Protein AF-0000000072978265 (afdb_homodimer)

InterPro domains:
  IPR000600 ROK family [PF00480] (88-241)
  IPR000600 ROK family [PTHR18964] (10-240)
  IPR000835 MarR-type HTH domain [PF01047] (13-54)
  IPR036388 Winged helix-like DNA-binding domain superfamily [G3DSA:1.10.10.10] (8-75)
  IPR036390 Winged helix DNA-binding domain superfamily [SSF46785] (9-61)
  IPR043129 ATPase, nucleotide binding domain [SSF53067] (82-327)

Foldseek 3Di:
DPQLDQDALLLLVLLVCCLLPNWAFLVVSCVVVVHDSVVSVVSLVVCVVLQQKDWDFPPPDDPPPDDGGIIIGGRFQSAKEKFWEDELFKIKIFIGGLSLHTLDIDMDTPPDLEPCSNLLVNQVRHVVRCVVSVHDPSRYSYYEYEYAFAFDLPLQFGDDDPSHVNYDRDRQQPRRCVSNVGGYDYDYLQALLVQCCCRPRDCVPWQWEKEWAAEQAIAIWIHHRSHTDQPNSRCPGGLRVVPDPVDQELHLVSLQVLCVVVVRHDPHLVVDDPVCCPPPSNVVSLVVNLLVVLLVLVVCCVPRVTLEYEYYYDHDPVSRVVSLCSNVVDPDSDPPCPDDRHHYHYIDCNVPSSSRRRCVSSCCNSPSVNSPDPPPDDD/DPQLDQDDLLLLVLLVCCLLPNWAFLVVSCVVVVHDSVVSVVSLVVCVVLQQKDWDFPPPDDPPPDDGGTIIGGRFQSAKFKFWEDELFKIKIFIGGLSLHTLDIDMDTPPDLEPCSNLLVNQVRHVVRCVVSVHDPSRYSYYEYEYAFAFDLPLQFGDDDPSHPNYDRDRNQPRRCVSNVGGYDYDYLQALLVQCCCRPWDCVPWQWEKEWAAEQAIAIWIHHRSHTDQPNSRCPGGLRVVPDPVDQELHLVSLQVLCVVVVRHDPHLVVDDPVCCPPPSNVVSLVVNLLVVLLVLVVCCVPRVTLEYEYYYDHDPVSRVVSLCSNVVDPDSDPPCPDDRHHYHYIPCNVPSSSRRRNVSSCCNSPSVNSPDDPPDDD

Structure (mmCIF, N/CA/C/O backbone):
data_AF-0000000072978265-model_v1
#
loop_
_entity.id
_entity.type
_entity.pdbx_description
1 polymer 'Putative ROK-family protein'
#
loop_
_atom_site.group_PDB
_atom_site.id
_atom_site.type_symbol
_atom_site.label_atom_id
_atom_site.label_alt_id
_atom_site.label_comp_id
_atom_site.label_asym_id
_atom_site.label_entity_id
_atom_site.label_seq_id
_atom_site.pdbx_PDB_ins_code
_atom_site.Cartn_x
_atom_site.Cartn_y
_atom_site.Cartn_z
_atom_site.occupancy
_atom_site.B_iso_or_equiv
_atom_site.auth_seq_id
_atom_site.auth_comp_id
_atom_site.auth_asym_id
_atom_site.auth_atom_id
_atom_site.pdbx_PDB_model_num
ATOM 1 N N . MET A 1 1 ? -20.234 -19.656 -24.203 1 31.44 1 MET A N 1
ATOM 2 C CA . MET A 1 1 ? -20.531 -20.406 -22.984 1 31.44 1 MET A CA 1
ATOM 3 C C . MET A 1 1 ? -20.859 -19.469 -21.828 1 31.44 1 MET A C 1
ATOM 5 O O . MET A 1 1 ? -20.125 -18.516 -21.578 1 31.44 1 MET A O 1
ATOM 9 N N . GLY A 1 2 ? -22.062 -19.328 -21.516 1 41.31 2 GLY A N 1
ATOM 10 C CA . GLY A 1 2 ? -22.625 -18.406 -20.531 1 41.31 2 GLY A CA 1
ATOM 11 C C . GLY A 1 2 ? -21.891 -18.422 -19.203 1 41.31 2 GLY A C 1
ATOM 12 O O . GLY A 1 2 ? -21.094 -19.328 -18.938 1 41.31 2 GLY A O 1
ATOM 13 N N . GLN A 1 3 ? -21.672 -17.328 -18.656 1 52.66 3 GLN A N 1
ATOM 14 C CA . GLN A 1 3 ? -21.109 -17.328 -17.297 1 52.66 3 GLN A CA 1
ATOM 15 C C . GLN A 1 3 ? -21.812 -18.359 -16.406 1 52.66 3 GLN A C 1
ATOM 17 O O . GLN A 1 3 ? -23.031 -18.328 -16.266 1 52.66 3 GLN A O 1
ATOM 22 N N . PRO A 1 4 ? -21.219 -19.578 -16.219 1 54.59 4 PRO A N 1
ATOM 23 C CA . PRO A 1 4 ? -21.922 -20.703 -15.633 1 54.59 4 PRO A CA 1
ATOM 24 C C . PRO A 1 4 ? -22.828 -20.297 -14.477 1 54.59 4 PRO A C 1
ATOM 26 O O . PRO A 1 4 ? -23.875 -20.938 -14.242 1 54.59 4 PRO A O 1
ATOM 29 N N . PHE A 1 5 ? -22.328 -19.344 -13.664 1 62.66 5 PHE A N 1
ATOM 30 C CA . PHE A 1 5 ? -23.203 -19.078 -12.523 1 62.66 5 PHE A CA 1
ATOM 31 C C . PHE A 1 5 ? -23.484 -17.578 -12.383 1 62.66 5 PHE A C 1
ATOM 33 O O . PHE A 1 5 ? -22.547 -16.766 -12.375 1 62.66 5 PHE A O 1
ATOM 40 N N . ASN A 1 6 ? -24.547 -17.203 -12.898 1 71.25 6 ASN A N 1
ATOM 41 C CA . ASN A 1 6 ? -25.016 -15.844 -12.688 1 71.25 6 ASN A CA 1
ATOM 42 C C . ASN A 1 6 ? -25.609 -15.664 -11.297 1 71.25 6 ASN A C 1
ATOM 44 O O . ASN A 1 6 ? -26.812 -15.898 -11.094 1 71.25 6 ASN A O 1
ATOM 48 N N . LEU A 1 7 ? -24.781 -15.477 -10.414 1 80.62 7 LEU A N 1
ATOM 49 C CA . LEU A 1 7 ? -25.234 -15.281 -9.039 1 80.62 7 LEU A CA 1
ATOM 50 C C . LEU A 1 7 ? -25.625 -13.828 -8.789 1 80.62 7 LEU A C 1
ATOM 52 O O . LEU A 1 7 ? -24.969 -12.914 -9.289 1 80.62 7 LEU A O 1
ATOM 56 N N . SER A 1 8 ? -26.703 -13.719 -8.164 1 81.69 8 SER A N 1
ATOM 57 C CA . SER A 1 8 ? -27.094 -12.375 -7.727 1 81.69 8 SER A CA 1
ATOM 58 C C . SER A 1 8 ? -26.094 -11.805 -6.73 1 81.69 8 SER A C 1
ATOM 60 O O . SER A 1 8 ? -25.203 -12.523 -6.254 1 81.69 8 SER A O 1
ATOM 62 N N . PHE A 1 9 ? -26.328 -10.57 -6.465 1 79.38 9 PHE A N 1
ATOM 63 C CA . PHE A 1 9 ? -25.438 -9.883 -5.547 1 79.38 9 PHE A CA 1
ATOM 64 C C . PHE A 1 9 ? -25.406 -10.578 -4.191 1 79.38 9 PHE A C 1
ATOM 66 O O . PHE A 1 9 ? -24.344 -10.938 -3.691 1 79.38 9 PHE A O 1
ATOM 73 N N . ASN A 1 10 ? -26.547 -10.82 -3.668 1 84.06 10 ASN A N 1
ATOM 74 C CA . ASN A 1 10 ? -26.609 -11.406 -2.334 1 84.06 10 ASN A CA 1
ATOM 75 C C . ASN A 1 10 ? -26.203 -12.875 -2.342 1 84.06 10 ASN A C 1
ATOM 77 O O . ASN A 1 10 ? -25.641 -13.367 -1.365 1 84.06 10 ASN A O 1
ATOM 81 N N . ALA A 1 11 ? -26.5 -13.523 -3.418 1 88.62 11 ALA A N 1
ATOM 82 C CA . ALA A 1 11 ? -26.047 -14.906 -3.533 1 88.62 11 ALA A CA 1
ATOM 83 C C . ALA A 1 11 ? -24.516 -14.992 -3.484 1 88.62 11 ALA A C 1
ATOM 85 O O . ALA A 1 11 ? -23.969 -15.859 -2.814 1 88.62 11 ALA A O 1
ATOM 86 N N . ARG A 1 12 ? -23.875 -14.062 -4.156 1 85.38 12 ARG A N 1
ATOM 87 C CA . ARG A 1 12 ? -22.422 -14 -4.145 1 85.38 12 ARG A CA 1
ATOM 88 C C . ARG A 1 12 ? -21.891 -13.742 -2.738 1 85.38 12 ARG A C 1
ATOM 90 O O . ARG A 1 12 ? -20.922 -14.359 -2.311 1 85.38 12 ARG A O 1
ATOM 97 N N . ARG A 1 13 ? -22.516 -12.898 -2.08 1 85.5 13 ARG A N 1
ATOM 98 C CA . ARG A 1 13 ? -22.109 -12.562 -0.721 1 85.5 13 ARG A CA 1
ATOM 99 C C . ARG A 1 13 ? -22.219 -13.773 0.2 1 85.5 13 ARG A C 1
ATOM 101 O O . ARG A 1 13 ? -21.344 -13.992 1.049 1 85.5 13 ARG A O 1
ATOM 108 N N . ILE A 1 14 ? -23.297 -14.5 0.032 1 89.31 14 ILE A N 1
ATOM 109 C CA . ILE A 1 14 ? -23.531 -15.68 0.853 1 89.31 14 ILE A CA 1
ATOM 110 C C . ILE A 1 14 ? -22.406 -16.688 0.625 1 89.31 14 ILE A C 1
ATOM 112 O O . ILE A 1 14 ? -21.781 -17.172 1.579 1 89.31 14 ILE A O 1
ATOM 116 N N . VAL A 1 15 ? -22.109 -16.922 -0.606 1 88.25 15 VAL A N 1
ATOM 117 C CA . VAL A 1 15 ? -21.094 -17.906 -0.95 1 88.25 15 VAL A CA 1
ATOM 118 C C . VAL A 1 15 ? -19.719 -17.438 -0.464 1 88.25 15 VAL A C 1
ATOM 120 O O . VAL A 1 15 ? -18.953 -18.219 0.102 1 88.25 15 VAL A O 1
ATOM 123 N N . SER A 1 16 ? -19.469 -16.203 -0.664 1 84.62 16 SER A N 1
ATOM 124 C CA . SER A 1 16 ? -18.188 -15.625 -0.241 1 84.62 16 SER A CA 1
ATOM 125 C C . SER A 1 16 ? -18.031 -15.703 1.273 1 84.62 16 SER A C 1
ATOM 127 O O . SER A 1 16 ? -16.938 -16.016 1.768 1 84.62 16 SER A O 1
ATOM 129 N N . ASP A 1 17 ? -19.094 -15.43 1.984 1 85.25 17 ASP A N 1
ATOM 130 C CA . ASP A 1 17 ? -19.047 -15.461 3.443 1 85.25 17 ASP A CA 1
ATOM 131 C C . ASP A 1 17 ? -18.766 -16.875 3.951 1 85.25 17 ASP A C 1
ATOM 133 O O . ASP A 1 17 ? -17.922 -17.078 4.828 1 85.25 17 ASP A O 1
ATOM 137 N N . ILE A 1 18 ? -19.422 -17.812 3.4 1 87.94 18 ILE A N 1
ATOM 138 C CA . ILE A 1 18 ? -19.234 -19.203 3.799 1 87.94 18 ILE A CA 1
ATOM 139 C C . ILE A 1 18 ? -17.812 -19.641 3.473 1 87.94 18 ILE A C 1
ATOM 141 O O . ILE A 1 18 ? -17.172 -20.359 4.25 1 87.94 18 ILE A O 1
ATOM 145 N N . ARG A 1 19 ? -17.312 -19.219 2.371 1 82.81 19 ARG A N 1
ATOM 146 C CA . ARG A 1 19 ? -15.953 -19.547 1.977 1 82.81 19 ARG A CA 1
ATOM 147 C C . ARG A 1 19 ? -14.945 -18.984 2.971 1 82.81 19 ARG A C 1
ATOM 149 O O . ARG A 1 19 ? -13.984 -19.672 3.336 1 82.81 19 ARG A O 1
ATOM 156 N N . ARG A 1 20 ? -15.172 -17.844 3.391 1 76.81 20 ARG A N 1
ATOM 157 C CA . ARG A 1 20 ? -14.227 -17.141 4.246 1 76.81 20 ARG A CA 1
ATOM 158 C C . ARG A 1 20 ? -14.32 -17.625 5.688 1 76.81 20 ARG A C 1
ATOM 160 O O . ARG A 1 20 ? -13.297 -17.859 6.332 1 76.81 20 ARG A O 1
ATOM 167 N N . VAL A 1 21 ? -15.539 -17.75 6.184 1 80.06 21 VAL A N 1
ATOM 168 C CA . VAL A 1 21 ? -15.758 -17.969 7.605 1 80.06 21 VAL A CA 1
ATOM 169 C C . VAL A 1 21 ? -15.922 -19.469 7.867 1 80.06 21 VAL A C 1
ATOM 171 O O . VAL A 1 21 ? -15.578 -19.953 8.945 1 80.06 21 VAL A O 1
ATOM 174 N N . GLY A 1 22 ? -16.375 -20.125 6.941 1 85.75 22 GLY A N 1
ATOM 175 C CA . GLY A 1 22 ? -16.719 -21.531 7.117 1 85.75 22 GLY A CA 1
ATOM 176 C C . GLY A 1 22 ? -18.219 -21.766 7.168 1 85.75 22 GLY A C 1
ATOM 177 O O . GLY A 1 22 ? -19.016 -20.875 6.879 1 85.75 22 GLY A O 1
ATOM 178 N N . PRO A 1 23 ? -18.578 -22.984 7.473 1 90.75 23 PRO A N 1
ATOM 179 C CA . PRO A 1 23 ? -20 -23.344 7.531 1 90.75 23 PRO A CA 1
ATOM 180 C C . PRO A 1 23 ? -20.797 -22.469 8.5 1 90.75 23 PRO A C 1
ATOM 182 O O . PRO A 1 23 ? -20.281 -22.125 9.57 1 90.75 23 PRO A O 1
ATOM 185 N N . MET A 1 24 ? -21.953 -22.109 8.07 1 91.56 24 MET A N 1
ATOM 186 C CA . MET A 1 24 ? -22.766 -21.203 8.867 1 91.56 24 MET A CA 1
ATOM 187 C C . MET A 1 24 ? -24.25 -21.531 8.742 1 91.56 24 MET A C 1
ATOM 189 O O . MET A 1 24 ? -24.688 -22.047 7.719 1 91.56 24 MET A O 1
ATOM 193 N N . SER A 1 25 ? -24.969 -21.172 9.844 1 92 25 SER A N 1
ATOM 194 C CA . SER A 1 25 ? -26.422 -21.297 9.789 1 92 25 SER A CA 1
ATOM 195 C C . SER A 1 25 ? -27.047 -20.156 8.977 1 92 25 SER A C 1
ATOM 197 O O . SER A 1 25 ? -26.406 -19.141 8.742 1 92 25 SER A O 1
ATOM 199 N N . ARG A 1 26 ? -28.266 -20.406 8.516 1 92.12 26 ARG A N 1
ATOM 200 C CA . ARG A 1 26 ? -28.984 -19.359 7.805 1 92.12 26 ARG A CA 1
ATOM 201 C C . ARG A 1 26 ? -29.141 -18.125 8.672 1 92.12 26 ARG A C 1
ATOM 203 O O . ARG A 1 26 ? -29.062 -17 8.18 1 92.12 26 ARG A O 1
ATOM 210 N N . ALA A 1 27 ? -29.281 -18.328 9.938 1 89.62 27 ALA A N 1
ATOM 211 C CA . ALA A 1 27 ? -29.422 -17.219 10.875 1 89.62 27 ALA A CA 1
ATOM 212 C C . ALA A 1 27 ? -28.141 -16.406 10.977 1 89.62 27 ALA A C 1
ATOM 214 O O . ALA A 1 27 ? -28.156 -15.18 10.969 1 89.62 27 ALA A O 1
ATOM 215 N N . ASP A 1 28 ? -27.109 -17.125 11.094 1 91.44 28 ASP A N 1
ATOM 216 C CA . ASP A 1 28 ? -25.812 -16.484 11.164 1 91.44 28 ASP A CA 1
ATOM 217 C C . ASP A 1 28 ? -25.531 -15.664 9.898 1 91.44 28 ASP A C 1
ATOM 219 O O . ASP A 1 28 ? -25.016 -14.547 9.977 1 91.44 28 ASP A O 1
ATOM 223 N N . LEU A 1 29 ? -25.828 -16.172 8.828 1 92.25 29 LEU A N 1
ATOM 224 C CA . LEU A 1 29 ? -25.625 -15.492 7.551 1 92.25 29 LEU A CA 1
ATOM 225 C C . LEU A 1 29 ? -26.438 -14.203 7.488 1 92.25 29 LEU A C 1
ATOM 227 O O . LEU A 1 29 ? -25.938 -13.164 7.039 1 92.25 29 LEU A O 1
ATOM 231 N N . ALA A 1 30 ? -27.672 -14.328 7.898 1 89.94 30 ALA A N 1
ATOM 232 C CA . ALA A 1 30 ? -28.531 -13.148 7.906 1 89.94 30 ALA A CA 1
ATOM 233 C C . ALA A 1 30 ? -27.922 -12.039 8.766 1 89.94 30 ALA A C 1
ATOM 235 O O . ALA A 1 30 ? -27.891 -10.875 8.352 1 89.94 30 ALA A O 1
ATOM 236 N N . ARG A 1 31 ? -27.453 -12.43 9.828 1 86.25 31 ARG A N 1
ATOM 237 C CA . ARG A 1 31 ? -26.844 -11.484 10.766 1 86.25 31 ARG A CA 1
ATOM 238 C C . ARG A 1 31 ? -25.562 -10.891 10.188 1 86.25 31 ARG A C 1
ATOM 240 O O . ARG A 1 31 ? -25.391 -9.672 10.156 1 86.25 31 ARG A O 1
ATOM 247 N N . ASN A 1 32 ? -24.688 -11.75 9.672 1 85.44 32 ASN A N 1
ATOM 248 C CA . ASN A 1 32 ? -23.391 -11.344 9.188 1 85.44 32 ASN A CA 1
ATOM 249 C C . ASN A 1 32 ? -23.5 -10.438 7.965 1 85.44 32 ASN A C 1
ATOM 251 O O . ASN A 1 32 ? -22.703 -9.5 7.801 1 85.44 32 ASN A O 1
ATOM 255 N N . LEU A 1 33 ? -24.484 -10.711 7.176 1 83 33 LEU A N 1
ATOM 256 C CA . LEU A 1 33 ? -24.578 -10.008 5.902 1 83 33 LEU A CA 1
ATOM 257 C C . LEU A 1 33 ? -25.641 -8.906 5.973 1 83 33 LEU A C 1
ATOM 259 O O . LEU A 1 33 ? -25.812 -8.148 5.016 1 83 33 LEU A O 1
ATOM 263 N N . SER A 1 34 ? -26.328 -8.844 7.098 1 79.88 34 SER A N 1
ATOM 264 C CA . SER A 1 34 ? -27.375 -7.848 7.309 1 79.88 34 SER A CA 1
ATOM 265 C C . SER A 1 34 ? -28.438 -7.934 6.223 1 79.88 34 SER A C 1
ATOM 267 O O . SER A 1 34 ? -28.797 -6.922 5.613 1 79.88 34 SER A O 1
ATOM 269 N N . ILE A 1 35 ? -28.859 -9.055 5.875 1 82.44 35 ILE A N 1
ATOM 270 C CA . ILE A 1 35 ? -29.984 -9.289 4.973 1 82.44 35 ILE A CA 1
ATOM 271 C C . ILE A 1 35 ? -31.062 -10.094 5.691 1 82.44 35 ILE A C 1
ATOM 273 O O . ILE A 1 35 ? -30.812 -10.656 6.762 1 82.44 35 ILE A O 1
ATOM 277 N N . THR A 1 36 ? -32.25 -10.062 5.223 1 84.5 36 THR A N 1
ATOM 278 C CA . THR A 1 36 ? -33.375 -10.672 5.918 1 84.5 36 THR A CA 1
ATOM 279 C C . THR A 1 36 ? -33.281 -12.195 5.895 1 84.5 36 THR A C 1
ATOM 281 O O . THR A 1 36 ? -32.781 -12.766 4.922 1 84.5 36 THR A O 1
ATOM 284 N N . PRO A 1 37 ? -33.75 -12.812 6.906 1 90.12 37 PRO A N 1
ATOM 285 C CA . PRO A 1 37 ? -33.75 -14.273 6.938 1 90.12 37 PRO A CA 1
ATOM 286 C C . PRO A 1 37 ? -34.5 -14.883 5.75 1 90.12 37 PRO A C 1
ATOM 288 O O . PRO A 1 37 ? -34.094 -15.93 5.23 1 90.12 37 PRO A O 1
ATOM 291 N N . SER A 1 38 ? -35.531 -14.273 5.367 1 91.56 38 SER A N 1
ATOM 292 C CA . SER A 1 38 ? -36.281 -14.781 4.23 1 91.56 38 SER A CA 1
ATOM 293 C C . SER A 1 38 ? -35.438 -14.781 2.957 1 91.56 38 SER A C 1
ATOM 295 O O . SER A 1 38 ? -35.5 -15.734 2.174 1 91.56 38 SER A O 1
ATOM 297 N N . THR A 1 39 ? -34.719 -13.766 2.77 1 91.19 39 THR A N 1
ATOM 298 C CA . THR A 1 39 ? -33.812 -13.656 1.62 1 91.19 39 THR A CA 1
ATOM 299 C C . THR A 1 39 ? -32.75 -14.734 1.669 1 91.19 39 THR A C 1
ATOM 301 O O . THR A 1 39 ? -32.438 -15.375 0.658 1 91.19 39 THR A O 1
ATOM 304 N N . VAL A 1 40 ? -32.188 -14.93 2.836 1 94.38 40 VAL A N 1
ATOM 305 C CA . VAL A 1 40 ? -31.156 -15.945 3 1 94.38 40 VAL A CA 1
ATOM 306 C C . VAL A 1 40 ? -31.734 -17.328 2.686 1 94.38 40 VAL A C 1
ATOM 308 O O . VAL A 1 40 ? -31.109 -18.125 1.984 1 94.38 40 VAL A O 1
ATOM 311 N N . THR A 1 41 ? -32.844 -17.562 3.182 1 93.44 41 THR A N 1
ATOM 312 C CA . THR A 1 41 ? -33.469 -18.875 2.98 1 93.44 41 THR A CA 1
ATOM 313 C C . THR A 1 41 ? -33.719 -19.125 1.497 1 93.44 41 THR A C 1
ATOM 315 O O . THR A 1 41 ? -33.406 -20.188 0.973 1 93.44 41 THR A O 1
ATOM 318 N N . ARG A 1 42 ? -34.281 -18.156 0.858 1 94.25 42 ARG A N 1
ATOM 319 C CA . ARG A 1 42 ? -34.562 -18.281 -0.565 1 94.25 42 ARG A CA 1
ATOM 320 C C . ARG A 1 42 ? -33.312 -18.531 -1.37 1 94.25 42 ARG A C 1
ATOM 322 O O . ARG A 1 42 ? -33.25 -19.438 -2.201 1 94.25 42 ARG A O 1
ATOM 329 N N . LEU A 1 43 ? -32.375 -17.766 -1.111 1 94.06 43 LEU A N 1
ATOM 330 C CA . LEU A 1 43 ? -31.109 -17.859 -1.855 1 94.06 43 LEU A CA 1
ATOM 331 C C . LEU A 1 43 ? -30.375 -19.141 -1.518 1 94.06 43 LEU A C 1
ATOM 333 O O . LEU A 1 43 ? -29.719 -19.75 -2.383 1 94.06 43 LEU A O 1
ATOM 337 N N . ALA A 1 44 ? -30.453 -19.516 -0.269 1 94.38 44 ALA A N 1
ATOM 338 C CA . ALA A 1 44 ? -29.812 -20.766 0.138 1 94.38 44 ALA A CA 1
ATOM 339 C C . ALA A 1 44 ? -30.391 -21.953 -0.621 1 94.38 44 ALA A C 1
ATOM 341 O O . ALA A 1 44 ? -29.656 -22.812 -1.09 1 94.38 44 ALA A O 1
ATOM 342 N N . VAL A 1 45 ? -31.641 -21.953 -0.716 1 94.25 45 VAL A N 1
ATOM 343 C CA . VAL A 1 45 ? -32.312 -23.031 -1.439 1 94.25 45 VAL A CA 1
ATOM 344 C C . VAL A 1 45 ? -31.859 -23.047 -2.896 1 94.25 45 VAL A C 1
ATOM 346 O O . VAL A 1 45 ? -31.516 -24.094 -3.445 1 94.25 45 VAL A O 1
ATOM 349 N N . GLN A 1 46 ? -31.828 -21.922 -3.447 1 93.44 46 GLN A N 1
ATOM 350 C CA . GLN A 1 46 ? -31.375 -21.797 -4.832 1 93.44 46 GLN A CA 1
ATOM 351 C C . GLN A 1 46 ? -29.938 -22.266 -4.992 1 93.44 46 GLN A C 1
ATOM 353 O O . GLN A 1 46 ? -29.609 -22.984 -5.938 1 93.44 46 GLN A O 1
ATOM 358 N N . LEU A 1 47 ? -29.094 -21.875 -4.125 1 93.56 47 LEU A N 1
ATOM 359 C CA . LEU A 1 47 ? -27.672 -22.188 -4.184 1 93.56 47 LEU A CA 1
ATOM 360 C C . LEU A 1 47 ? -27.453 -23.688 -3.961 1 93.56 47 LEU A C 1
ATOM 362 O O . LEU A 1 47 ? -26.531 -24.266 -4.531 1 93.56 47 LEU A O 1
ATOM 366 N N . ILE A 1 48 ? -28.297 -24.297 -3.18 1 93.44 48 ILE A N 1
ATOM 367 C CA . ILE A 1 48 ? -28.25 -25.734 -2.971 1 93.44 48 ILE A CA 1
ATOM 368 C C . ILE A 1 48 ? -28.719 -26.453 -4.23 1 93.44 48 ILE A C 1
ATOM 370 O O . ILE A 1 48 ? -28.078 -27.406 -4.684 1 93.44 48 ILE A O 1
ATOM 374 N N . ASP A 1 49 ? -29.719 -25.922 -4.754 1 92.38 49 ASP A N 1
ATOM 375 C CA . ASP A 1 49 ? -30.25 -26.516 -5.98 1 92.38 49 ASP A CA 1
ATOM 376 C C . ASP A 1 49 ? -29.234 -26.391 -7.121 1 92.38 49 ASP A C 1
ATOM 378 O O . ASP A 1 49 ? -29.125 -27.297 -7.953 1 92.38 49 ASP A O 1
ATOM 382 N N . ASP A 1 50 ? -28.562 -25.312 -7.055 1 89.19 50 ASP A N 1
ATOM 383 C CA . ASP A 1 50 ? -27.562 -25.062 -8.086 1 89.19 50 ASP A CA 1
ATOM 384 C C . ASP A 1 50 ? -26.266 -25.844 -7.812 1 89.19 50 ASP A C 1
ATOM 386 O O . ASP A 1 50 ? -25.344 -25.828 -8.625 1 89.19 50 ASP A O 1
ATOM 390 N N . GLY A 1 51 ? -26.25 -26.469 -6.676 1 89.31 51 GLY A N 1
ATOM 391 C CA . GLY A 1 51 ? -25.125 -27.328 -6.352 1 89.31 51 GLY A CA 1
ATOM 392 C C . GLY A 1 51 ? -23.953 -26.578 -5.758 1 89.31 51 GLY A C 1
ATOM 393 O O . GLY A 1 51 ? -22.859 -27.141 -5.633 1 89.31 51 GLY A O 1
ATOM 394 N N . LEU A 1 52 ? -24.062 -25.359 -5.402 1 90.12 52 LEU A N 1
ATOM 395 C CA . LEU A 1 52 ? -22.969 -24.562 -4.867 1 90.12 52 LEU A CA 1
ATOM 396 C C . LEU A 1 52 ? -22.828 -24.781 -3.361 1 90.12 52 LEU A C 1
ATOM 398 O O . LEU A 1 52 ? -21.719 -24.703 -2.818 1 90.12 52 LEU A O 1
ATOM 402 N N . LEU A 1 53 ? -23.969 -25.016 -2.773 1 93.62 53 LEU A N 1
ATOM 403 C CA . LEU A 1 53 ? -24 -25.234 -1.332 1 93.62 53 LEU A CA 1
ATOM 404 C C . LEU A 1 53 ? -24.594 -26.594 -1 1 93.62 53 LEU A C 1
ATOM 406 O O . LEU A 1 53 ? -25.234 -27.219 -1.853 1 93.62 53 LEU A O 1
ATOM 410 N N . CYS A 1 54 ? -24.312 -27.062 0.179 1 93.56 54 CYS A N 1
ATOM 411 C CA . CYS A 1 54 ? -24.969 -28.234 0.745 1 93.56 54 CYS A CA 1
ATOM 412 C C . CYS A 1 54 ? -25.219 -28.047 2.236 1 93.56 54 CYS A C 1
ATOM 414 O O . CYS A 1 54 ? -24.594 -27.203 2.877 1 93.56 54 CYS A O 1
ATOM 416 N N . GLU A 1 55 ? -26.172 -28.656 2.701 1 92.56 55 GLU A N 1
ATOM 417 C CA . GLU A 1 55 ? -26.5 -28.609 4.125 1 92.56 55 GLU A CA 1
ATOM 418 C C . GLU A 1 55 ? -25.922 -29.812 4.867 1 92.56 55 GLU A C 1
ATOM 420 O O . GLU A 1 55 ? -25.969 -30.938 4.363 1 92.56 55 GLU A O 1
ATOM 425 N N . ARG A 1 56 ? -25.25 -29.469 5.938 1 88.38 56 ARG A N 1
ATOM 426 C CA . ARG A 1 56 ? -24.734 -30.531 6.805 1 88.38 56 ARG A CA 1
ATOM 427 C C . ARG A 1 56 ? -25.141 -30.297 8.258 1 88.38 56 ARG A C 1
ATOM 429 O O . ARG A 1 56 ? -25.375 -29.156 8.656 1 88.38 56 ARG A O 1
ATOM 436 N N . ASP A 1 57 ? -25.219 -31.406 8.961 1 81.44 57 ASP A N 1
ATOM 437 C CA . ASP A 1 57 ? -25.578 -31.312 10.367 1 81.44 57 ASP A CA 1
ATOM 438 C C . ASP A 1 57 ? -24.469 -30.672 11.18 1 81.44 57 ASP A C 1
ATOM 440 O O . ASP A 1 57 ? -23.281 -30.844 10.867 1 81.44 57 ASP A O 1
ATOM 444 N N . ASP A 1 58 ? -24.953 -29.734 12.023 1 72.44 58 ASP A N 1
ATOM 445 C CA . ASP A 1 58 ? -23.969 -29.172 12.953 1 72.44 58 ASP A CA 1
ATOM 446 C C . ASP A 1 58 ? -23.484 -30.219 13.953 1 72.44 58 ASP A C 1
ATOM 448 O O . ASP A 1 58 ? -24.219 -30.594 14.867 1 72.44 58 ASP A O 1
ATOM 452 N N . THR A 1 59 ? -22.328 -30.844 13.734 1 63.44 59 THR A N 1
ATOM 453 C CA . THR A 1 59 ? -21.875 -31.938 14.586 1 63.44 59 THR A CA 1
ATOM 454 C C . THR A 1 59 ? -21.391 -31.422 15.93 1 63.44 59 THR A C 1
ATOM 456 O O . THR A 1 59 ? -21.172 -32.188 16.859 1 63.44 59 THR A O 1
ATOM 459 N N . ASN A 1 60 ? -21.031 -30.234 16.109 1 59.19 60 ASN A N 1
ATOM 460 C CA . ASN A 1 60 ? -20.484 -29.734 17.375 1 59.19 60 ASN A CA 1
ATOM 461 C C . ASN A 1 60 ? -21.594 -29.406 18.359 1 59.19 60 ASN A C 1
ATOM 463 O O . ASN A 1 60 ? -21.328 -29.156 19.547 1 59.19 60 ASN A O 1
ATOM 467 N N . ARG A 1 61 ? -22.719 -29.281 17.969 1 55 61 ARG A N 1
ATOM 468 C CA . ARG A 1 61 ? -23.75 -28.953 18.953 1 55 61 ARG A CA 1
ATOM 469 C C . ARG A 1 61 ? -24.281 -30.219 19.625 1 55 61 ARG A C 1
ATOM 471 O O . ARG A 1 61 ? -24.625 -31.188 18.938 1 55 61 ARG A O 1
ATOM 478 N N . LYS A 1 62 ? -24.094 -30.297 20.891 1 52.69 62 LYS A N 1
ATOM 479 C CA . LYS A 1 62 ? -24.688 -31.328 21.75 1 52.69 62 LYS A CA 1
ATOM 480 C C . LYS A 1 62 ? -26.109 -31.641 21.312 1 52.69 62 LYS A C 1
ATOM 482 O O . LYS A 1 62 ? -26.859 -30.734 20.922 1 52.69 62 LYS A O 1
ATOM 487 N N . PRO A 1 63 ? -26.375 -33 21.047 1 48.75 63 PRO A N 1
ATOM 488 C CA . PRO A 1 63 ? -27.75 -33.406 20.75 1 48.75 63 PRO A CA 1
ATOM 489 C C . PRO A 1 63 ? -28.781 -32.688 21.641 1 48.75 63 PRO A C 1
ATOM 491 O O . PRO A 1 63 ? -29.016 -33.094 22.766 1 48.75 63 PRO A O 1
ATOM 494 N N . GLN A 1 64 ? -28.734 -31.531 22.047 1 47.09 64 GLN A N 1
ATOM 495 C CA . GLN A 1 64 ? -29.859 -31.141 22.891 1 47.09 64 GLN A CA 1
ATOM 496 C C . GLN A 1 64 ? -31.188 -31.297 22.141 1 47.09 64 GLN A C 1
ATOM 498 O O . GLN A 1 64 ? -31.203 -31.312 20.906 1 47.09 64 GLN A O 1
ATOM 503 N N . LYS A 1 65 ? -32.406 -31.359 22.953 1 50.22 65 LYS A N 1
ATOM 504 C CA . LYS A 1 65 ? -33.781 -31.625 22.594 1 50.22 65 LYS A CA 1
ATOM 505 C C . LYS A 1 65 ? -34.156 -30.953 21.281 1 50.22 65 LYS A C 1
ATOM 507 O O . LYS A 1 65 ? -35.188 -31.266 20.672 1 50.22 65 LYS A O 1
ATOM 512 N N . GLY A 1 66 ? -33.594 -29.828 20.844 1 51.88 66 GLY A N 1
ATOM 513 C CA . GLY A 1 66 ? -34.156 -29.156 19.672 1 51.88 66 GLY A CA 1
ATOM 514 C C . GLY A 1 66 ? -33.469 -29.531 18.391 1 51.88 66 GLY A C 1
ATOM 515 O O . GLY A 1 66 ? -32.438 -30.25 18.406 1 51.88 66 GLY A O 1
ATOM 516 N N . TYR A 1 67 ? -34.188 -29.5 17.109 1 51.91 67 TYR A N 1
ATOM 517 C CA . TYR A 1 67 ? -33.719 -29.812 15.766 1 51.91 67 TYR A CA 1
ATOM 518 C C . TYR A 1 67 ? -32.312 -29.266 15.523 1 51.91 67 TYR A C 1
ATOM 520 O O . TYR A 1 67 ? -32.031 -28.094 15.789 1 51.91 67 TYR A O 1
ATOM 528 N N . PRO A 1 68 ? -31.391 -30.062 15.406 1 56.91 68 PRO A N 1
ATOM 529 C CA . PRO A 1 68 ? -30.016 -29.641 15.141 1 56.91 68 PRO A CA 1
ATOM 530 C C . PRO A 1 68 ? -29.922 -28.594 14.031 1 56.91 68 PRO A C 1
ATOM 532 O O . PRO A 1 68 ? -30.625 -28.703 13.023 1 56.91 68 PRO A O 1
ATOM 535 N N . ALA A 1 69 ? -29.484 -27.5 14.297 1 66.88 69 ALA A N 1
ATOM 536 C CA . ALA A 1 69 ? -29.359 -26.438 13.312 1 66.88 69 ALA A CA 1
ATOM 537 C C . ALA A 1 69 ? -28.5 -26.875 12.125 1 66.88 69 ALA A C 1
ATOM 539 O O . ALA A 1 69 ? -27.469 -27.5 12.312 1 66.88 69 ALA A O 1
ATOM 540 N N . LYS A 1 70 ? -29.078 -26.984 10.82 1 85 70 LYS A N 1
ATOM 541 C CA . LYS A 1 70 ? -28.375 -27.281 9.578 1 85 70 LYS A CA 1
ATOM 542 C C . LYS A 1 70 ? -27.438 -26.125 9.203 1 85 70 LYS A C 1
ATOM 544 O O . LYS A 1 70 ? -27.797 -24.953 9.305 1 85 70 LYS A O 1
ATOM 549 N N . LEU A 1 71 ? -26.188 -26.562 8.984 1 93.19 71 LEU A N 1
ATOM 550 C CA . LEU A 1 71 ? -25.203 -25.578 8.539 1 93.19 71 LEU A CA 1
ATOM 551 C C . LEU A 1 71 ? -25.062 -25.609 7.023 1 93.19 71 LEU A C 1
ATOM 553 O O . LEU A 1 71 ? -25.078 -26.672 6.414 1 93.19 71 LEU A O 1
ATOM 557 N N . LEU A 1 72 ? -25.016 -24.516 6.496 1 94.12 72 LEU A N 1
ATOM 558 C CA . LEU A 1 72 ? -24.703 -24.375 5.074 1 94.12 72 LEU A CA 1
ATOM 559 C C . LEU A 1 72 ? -23.203 -24.453 4.832 1 94.12 72 LEU A C 1
ATOM 561 O O . LEU A 1 72 ? -22.422 -23.812 5.535 1 94.12 72 LEU A O 1
ATOM 565 N N . ASN A 1 73 ? -22.859 -25.375 3.865 1 93.12 73 ASN A N 1
ATOM 566 C CA . ASN A 1 73 ? -21.469 -25.578 3.451 1 93.12 73 ASN A CA 1
ATOM 567 C C . ASN A 1 73 ? -21.297 -25.359 1.953 1 93.12 73 ASN A C 1
ATOM 569 O O . ASN A 1 73 ? -22.25 -25.5 1.183 1 93.12 73 ASN A O 1
ATOM 573 N N . LEU A 1 74 ? -20.031 -25.031 1.659 1 90.69 74 LEU A N 1
ATOM 574 C CA . LEU A 1 74 ? -19.719 -25.094 0.234 1 90.69 74 LEU A CA 1
ATOM 575 C C . LEU A 1 74 ? -19.734 -26.531 -0.265 1 90.69 74 LEU A C 1
ATOM 577 O O . LEU A 1 74 ? -19.25 -27.438 0.416 1 90.69 74 LEU A O 1
ATOM 581 N N . ASN A 1 75 ? -20.453 -26.703 -1.375 1 91 75 ASN A N 1
ATOM 582 C CA . ASN A 1 75 ? -20.297 -27.984 -2.057 1 91 75 ASN A CA 1
ATOM 583 C C . ASN A 1 75 ? -18.922 -28.125 -2.695 1 91 75 ASN A C 1
ATOM 585 O O . ASN A 1 75 ? -18.562 -27.344 -3.582 1 91 75 ASN A O 1
ATOM 589 N N . PRO A 1 76 ? -18.094 -29.047 -2.283 1 85.12 76 PRO A N 1
ATOM 590 C CA . PRO A 1 76 ? -16.703 -29.156 -2.762 1 85.12 76 PRO A CA 1
ATOM 591 C C . PRO A 1 76 ? -16.625 -29.25 -4.285 1 85.12 76 PRO A C 1
ATOM 593 O O . PRO A 1 76 ? -15.656 -28.766 -4.883 1 85.12 76 PRO A O 1
ATOM 596 N N . ARG A 1 77 ? -17.562 -29.828 -4.922 1 86.44 77 ARG A N 1
ATOM 597 C CA . ARG A 1 77 ? -17.5 -29.984 -6.371 1 86.44 77 ARG A CA 1
ATOM 598 C C . ARG A 1 77 ? -18.547 -29.125 -7.066 1 86.44 77 ARG A C 1
ATOM 600 O O . ARG A 1 77 ? -18.875 -29.344 -8.227 1 86.44 77 ARG A O 1
ATOM 607 N N . GLY A 1 78 ? -19.062 -28.203 -6.277 1 88.31 78 GLY A N 1
ATOM 608 C CA . GLY A 1 78 ? -20.062 -27.328 -6.852 1 88.31 78 GLY A CA 1
ATOM 609 C C . GLY A 1 78 ? -19.5 -26.391 -7.902 1 88.31 78 GLY A C 1
ATOM 610 O O . GLY A 1 78 ? -20.156 -26.109 -8.906 1 88.31 78 GLY A O 1
ATOM 611 N N . LEU A 1 79 ? -18.391 -25.953 -7.641 1 89.81 79 LEU A N 1
ATOM 612 C CA . LEU A 1 79 ? -17.656 -25.078 -8.547 1 89.81 79 LEU A CA 1
ATOM 613 C C . LEU A 1 79 ? -16.156 -25.344 -8.461 1 89.81 79 LEU A C 1
ATOM 615 O O . LEU A 1 79 ? -15.609 -25.453 -7.363 1 89.81 79 LEU A O 1
ATOM 619 N N . CYS A 1 80 ? -15.617 -25.531 -9.641 1 93.69 80 CYS A N 1
ATOM 620 C CA . CYS A 1 80 ? -14.188 -25.812 -9.703 1 93.69 80 CYS A CA 1
ATOM 621 C C . CYS A 1 80 ? -13.469 -24.812 -10.586 1 93.69 80 CYS A C 1
ATOM 623 O O . CYS A 1 80 ? -14.109 -24.094 -11.367 1 93.69 80 CYS A O 1
ATOM 625 N N . THR A 1 81 ? -12.234 -24.688 -10.383 1 95.69 81 THR A N 1
ATOM 626 C CA . THR A 1 81 ? -11.375 -23.828 -11.195 1 95.69 81 THR A CA 1
ATOM 627 C C . THR A 1 81 ? -10.102 -24.562 -11.602 1 95.69 81 THR A C 1
ATOM 629 O O . THR A 1 81 ? -9.711 -25.547 -10.961 1 95.69 81 THR A O 1
ATOM 632 N N . ALA A 1 82 ? -9.539 -24.141 -12.68 1 97.62 82 ALA A N 1
ATOM 633 C CA . ALA A 1 82 ? -8.227 -24.625 -13.102 1 97.62 82 ALA A CA 1
ATOM 634 C C . ALA A 1 82 ? -7.148 -23.562 -12.859 1 97.62 82 ALA A C 1
ATOM 636 O O . ALA A 1 82 ? -7.398 -22.375 -13.008 1 97.62 82 ALA A O 1
ATOM 637 N N . GLY A 1 83 ? -6.016 -24 -12.406 1 98.25 83 GLY A N 1
ATOM 638 C CA . GLY A 1 83 ? -4.848 -23.156 -12.258 1 98.25 83 GLY A CA 1
ATOM 639 C C . GLY A 1 83 ? -3.656 -23.625 -13.07 1 98.25 83 GLY A C 1
ATOM 640 O O . GLY A 1 83 ? -3.363 -24.828 -13.109 1 98.25 83 GLY A O 1
ATOM 641 N N . VAL A 1 84 ? -2.975 -22.719 -13.766 1 98.62 84 VAL A N 1
ATOM 642 C CA . VAL A 1 84 ? -1.785 -23 -14.555 1 98.62 84 VAL A CA 1
ATOM 643 C C . VAL A 1 84 ? -0.667 -22.031 -14.18 1 98.62 84 VAL A C 1
ATOM 645 O O . VAL A 1 84 ? -0.849 -20.812 -14.234 1 98.62 84 VAL A O 1
ATOM 648 N N . TYR A 1 85 ? 0.417 -22.531 -13.766 1 98.25 85 TYR A N 1
ATOM 649 C CA . TYR A 1 85 ? 1.646 -21.781 -13.547 1 98.25 85 TYR A CA 1
ATOM 650 C C . TYR A 1 85 ? 2.717 -22.172 -14.555 1 98.25 85 TYR A C 1
ATOM 652 O O . TYR A 1 85 ? 2.975 -23.359 -14.758 1 98.25 85 TYR A O 1
ATOM 660 N N . LEU A 1 86 ? 3.299 -21.125 -15.172 1 96.38 86 LEU A N 1
ATOM 661 C CA . LEU A 1 86 ? 4.328 -21.359 -16.188 1 96.38 86 LEU A CA 1
ATOM 662 C C . LEU A 1 86 ? 5.605 -20.594 -15.836 1 96.38 86 LEU A C 1
ATOM 664 O O . LEU A 1 86 ? 5.559 -19.391 -15.562 1 96.38 86 LEU A O 1
ATOM 668 N N . ASP A 1 87 ? 6.703 -21.266 -15.773 1 95.25 87 ASP A N 1
ATOM 669 C CA . ASP A 1 87 ? 8.023 -20.641 -15.844 1 95.25 87 ASP A CA 1
ATOM 670 C C . ASP A 1 87 ? 8.891 -21.312 -16.906 1 95.25 87 ASP A C 1
ATOM 672 O O . ASP A 1 87 ? 8.438 -22.219 -17.609 1 95.25 87 ASP A O 1
ATOM 676 N N . PRO A 1 88 ? 10.062 -20.844 -17.188 1 95.44 88 PRO A N 1
ATOM 677 C CA . PRO A 1 88 ? 10.852 -21.359 -18.312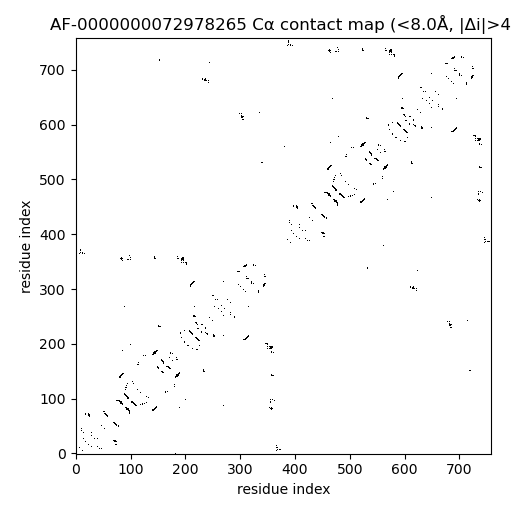 1 95.44 88 PRO A CA 1
ATOM 678 C C . PRO A 1 88 ? 11.195 -22.844 -18.156 1 95.44 88 PRO A C 1
ATOM 680 O O . PRO A 1 88 ? 11.625 -23.484 -19.109 1 95.44 88 PRO A O 1
ATOM 683 N N . ASP A 1 89 ? 11.008 -23.391 -17.016 1 96.44 89 ASP A N 1
ATOM 684 C CA . ASP A 1 89 ? 11.461 -24.75 -16.766 1 96.44 89 ASP A CA 1
ATOM 685 C C . ASP A 1 89 ? 10.289 -25.719 -16.703 1 96.44 89 ASP A C 1
ATOM 687 O O . ASP A 1 89 ? 10.438 -26.906 -16.984 1 96.44 89 ASP A O 1
ATOM 691 N N . ARG A 1 90 ? 9.109 -25.266 -16.312 1 96.44 90 ARG A N 1
ATOM 692 C CA . ARG A 1 90 ? 8.047 -26.219 -16.016 1 96.44 90 ARG A CA 1
ATOM 693 C C . ARG A 1 90 ? 6.672 -25.594 -16.188 1 96.44 90 ARG A C 1
ATOM 695 O O . ARG A 1 90 ? 6.539 -24.375 -16.188 1 96.44 90 ARG A O 1
ATOM 702 N N . ILE A 1 91 ? 5.676 -26.406 -16.359 1 97.94 91 ILE A N 1
ATOM 703 C CA . ILE A 1 91 ? 4.242 -26.141 -16.328 1 97.94 91 ILE A CA 1
ATOM 704 C C . ILE A 1 91 ? 3.588 -26.906 -15.188 1 97.94 91 ILE A C 1
ATOM 706 O O . ILE A 1 91 ? 3.725 -28.125 -15.086 1 97.94 91 ILE A O 1
ATOM 710 N N . MET A 1 92 ? 2.982 -26.172 -14.289 1 98.25 92 MET A N 1
ATOM 711 C CA . MET A 1 92 ? 2.234 -26.797 -13.195 1 98.25 92 MET A CA 1
ATOM 712 C C . MET A 1 92 ? 0.745 -26.484 -13.32 1 98.25 92 MET A C 1
ATOM 714 O O . MET A 1 92 ? 0.353 -25.328 -13.492 1 98.25 92 MET A O 1
ATOM 718 N N . THR A 1 93 ? -0.112 -27.531 -13.273 1 98.56 93 THR A N 1
ATOM 719 C CA . THR A 1 93 ? -1.555 -27.391 -13.438 1 98.56 93 THR A CA 1
ATOM 720 C C . THR A 1 93 ? -2.299 -28.047 -12.281 1 98.56 93 THR A C 1
ATOM 722 O O . THR A 1 93 ? -1.784 -28.969 -11.648 1 98.56 93 THR A O 1
ATOM 725 N N . CYS A 1 94 ? -3.488 -27.484 -12.016 1 98.25 94 CYS A N 1
ATOM 726 C CA . CYS A 1 94 ? -4.332 -28.125 -11.016 1 98.25 94 CYS A CA 1
ATOM 727 C C . CYS A 1 94 ? -5.805 -27.812 -11.258 1 98.25 94 CYS A C 1
ATOM 729 O O . CYS A 1 94 ? -6.129 -26.875 -11.992 1 98.25 94 CYS A O 1
ATOM 731 N N . ILE A 1 95 ? -6.637 -28.672 -10.789 1 97.56 95 ILE A N 1
ATOM 732 C CA . ILE A 1 95 ? -8.062 -28.422 -10.609 1 97.56 95 ILE A CA 1
ATOM 733 C C . ILE A 1 95 ? -8.375 -28.234 -9.125 1 97.56 95 ILE A C 1
ATOM 735 O O . ILE A 1 95 ? -7.984 -29.062 -8.297 1 97.56 95 ILE A O 1
ATOM 739 N N . SER A 1 96 ? -8.992 -27.125 -8.828 1 95 96 SER A N 1
ATOM 740 C CA . SER A 1 96 ? -9.25 -26.812 -7.426 1 95 96 SER A CA 1
ATOM 741 C C . SER A 1 96 ? -10.734 -26.562 -7.176 1 95 96 SER A C 1
ATOM 743 O O . SER A 1 96 ? -11.469 -26.203 -8.102 1 95 96 SER A O 1
ATOM 745 N N . THR A 1 97 ? -11.109 -26.781 -5.902 1 91.94 97 THR A N 1
ATOM 746 C CA . THR A 1 97 ? -12.461 -26.422 -5.477 1 91.94 97 THR A CA 1
ATOM 747 C C . THR A 1 97 ? -12.547 -24.938 -5.113 1 91.94 97 THR A C 1
ATOM 749 O O . THR A 1 97 ? -11.531 -24.234 -5.117 1 91.94 97 THR A O 1
ATOM 752 N N . LEU A 1 98 ? -13.766 -24.531 -4.703 1 85.19 98 LEU A N 1
ATOM 753 C CA . LEU A 1 98 ? -13.969 -23.156 -4.289 1 85.19 98 LEU A CA 1
ATOM 754 C C . LEU A 1 98 ? -13.227 -22.844 -2.992 1 85.19 98 LEU A C 1
ATOM 756 O O . LEU A 1 98 ? -12.828 -21.703 -2.748 1 85.19 98 LEU A O 1
ATOM 760 N N . SER A 1 99 ? -13.055 -23.859 -2.23 1 82.19 99 SER A N 1
ATOM 761 C CA . SER A 1 99 ? -12.359 -23.688 -0.956 1 82.19 99 SER A CA 1
ATOM 762 C C . SER A 1 99 ? -10.852 -23.719 -1.136 1 82.19 99 SER A C 1
ATOM 764 O O . SER A 1 99 ? -10.102 -23.438 -0.198 1 82.19 99 SER A O 1
ATOM 766 N N . GLY A 1 100 ? -10.367 -24.109 -2.348 1 85.62 100 GLY A N 1
ATOM 767 C CA . GLY A 1 100 ? -8.938 -24.125 -2.609 1 85.62 100 GLY A CA 1
ATOM 768 C C . GLY A 1 100 ? -8.312 -25.5 -2.5 1 85.62 100 GLY A C 1
ATOM 769 O O . GLY A 1 100 ? -7.098 -25.641 -2.633 1 85.62 100 GLY A O 1
ATOM 770 N N . ASP A 1 101 ? -9.141 -26.516 -2.307 1 90.5 101 ASP A N 1
ATOM 771 C CA . ASP A 1 101 ? -8.625 -27.875 -2.275 1 90.5 101 ASP A CA 1
ATOM 772 C C . ASP A 1 101 ? -8.25 -28.359 -3.676 1 90.5 101 ASP A C 1
ATOM 774 O O . ASP A 1 101 ? -8.977 -28.109 -4.637 1 90.5 101 ASP A O 1
ATOM 778 N N . ILE A 1 102 ? -7.137 -29.047 -3.75 1 95.19 102 ILE A N 1
ATOM 779 C CA . ILE A 1 102 ? -6.699 -29.578 -5.035 1 95.19 102 ILE A CA 1
ATOM 780 C C . ILE A 1 102 ? -7.359 -30.938 -5.289 1 95.19 102 ILE A C 1
ATOM 782 O O . ILE A 1 102 ? -7.219 -31.859 -4.484 1 95.19 102 ILE A O 1
ATOM 786 N N . LEU A 1 103 ? -8.055 -31.062 -6.352 1 96 103 LEU A N 1
ATOM 787 C CA . LEU A 1 103 ? -8.672 -32.312 -6.754 1 96 103 LEU A CA 1
ATOM 788 C C . LEU A 1 103 ? -7.711 -33.156 -7.59 1 96 103 LEU A C 1
ATOM 790 O O . LEU A 1 103 ? -7.727 -34.406 -7.512 1 96 103 LEU A O 1
ATOM 794 N N . ALA A 1 104 ? -6.992 -32.5 -8.398 1 97.44 104 ALA A N 1
ATOM 795 C CA . ALA A 1 104 ? -5.988 -33.125 -9.273 1 97.44 104 ALA A CA 1
ATOM 796 C C . ALA A 1 104 ? -4.898 -32.125 -9.641 1 97.44 104 ALA A C 1
ATOM 798 O O . ALA A 1 104 ? -5.152 -30.906 -9.688 1 97.44 104 ALA A O 1
ATOM 799 N N . GLN A 1 105 ? -3.732 -32.594 -9.844 1 98 105 GLN A N 1
ATOM 800 C CA . GLN A 1 105 ? -2.631 -31.719 -10.242 1 98 105 GLN A CA 1
ATOM 801 C C . GLN A 1 105 ? -1.601 -32.469 -11.07 1 98 105 GLN A C 1
ATOM 803 O O . GLN A 1 105 ? -1.569 -33.719 -11.047 1 98 105 GLN A O 1
ATOM 808 N N . ASP A 1 106 ? -0.801 -31.766 -11.797 1 97.56 106 ASP A N 1
ATOM 809 C CA . ASP A 1 106 ? 0.263 -32.344 -12.617 1 97.56 106 ASP A CA 1
ATOM 810 C C . ASP A 1 106 ? 1.385 -31.312 -12.836 1 97.56 106 ASP A C 1
ATOM 812 O O . ASP A 1 106 ? 1.2 -30.125 -12.617 1 97.56 106 ASP A O 1
ATOM 816 N N . GLU A 1 107 ? 2.533 -31.781 -13.094 1 97.31 107 GLU A N 1
ATOM 817 C CA . GLU A 1 107 ? 3.709 -30.984 -13.438 1 97.31 107 GLU A CA 1
ATOM 818 C C . GLU A 1 107 ? 4.438 -31.578 -14.648 1 97.31 107 GLU A C 1
ATOM 820 O O . GLU A 1 107 ? 4.574 -32.781 -14.766 1 97.31 107 GLU A O 1
ATOM 825 N N . MET A 1 108 ? 4.84 -30.75 -15.555 1 96.25 108 MET A N 1
ATOM 826 C CA . MET A 1 108 ? 5.582 -31.203 -16.734 1 96.25 108 MET A CA 1
ATOM 827 C C . MET A 1 108 ? 6.75 -30.266 -17.031 1 96.25 108 MET A C 1
ATOM 829 O O . MET A 1 108 ? 6.676 -29.062 -16.766 1 96.25 108 MET A O 1
ATOM 833 N N . ALA A 1 109 ? 7.805 -30.797 -17.594 1 94.25 109 ALA A N 1
ATOM 834 C CA . ALA A 1 109 ? 8.945 -30.016 -18.047 1 94.25 109 ALA A CA 1
ATOM 835 C C . ALA A 1 109 ? 8.617 -29.25 -19.328 1 94.25 109 ALA A C 1
ATOM 837 O O . ALA A 1 109 ? 7.656 -29.594 -20.031 1 94.25 109 ALA A O 1
ATOM 838 N N . VAL A 1 110 ? 9.391 -28.203 -19.578 1 92.44 110 VAL A N 1
ATOM 839 C CA . VAL A 1 110 ? 9.219 -27.391 -20.781 1 92.44 110 VAL A CA 1
ATOM 840 C C . VAL A 1 110 ? 10.414 -27.578 -21.703 1 92.44 110 VAL A C 1
ATOM 842 O O . VAL A 1 110 ? 11.367 -26.797 -21.656 1 92.44 110 VAL A O 1
ATOM 845 N N . PRO A 1 111 ? 10.328 -28.547 -22.609 1 88 111 PRO A N 1
ATOM 846 C CA . PRO A 1 111 ? 11.445 -28.672 -23.547 1 88 111 PRO A CA 1
ATOM 847 C C . PRO A 1 111 ? 11.461 -27.578 -24.609 1 88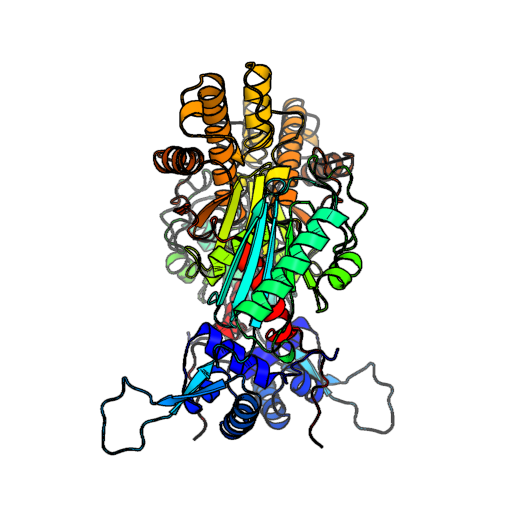 111 PRO A C 1
ATOM 849 O O . PRO A 1 111 ? 12.523 -27.094 -24.984 1 88 111 PRO A O 1
ATOM 852 N N . ASP A 1 112 ? 10.305 -27.203 -25.125 1 93.31 112 ASP A N 1
ATOM 853 C CA . ASP A 1 112 ? 10.102 -26.141 -26.109 1 93.31 112 ASP A CA 1
ATOM 854 C C . ASP A 1 112 ? 9.445 -24.922 -25.484 1 93.31 112 ASP A C 1
ATOM 856 O O . ASP A 1 112 ? 8.289 -24.984 -25.047 1 93.31 112 ASP A O 1
ATOM 860 N N . ARG A 1 113 ? 10.172 -23.781 -25.516 1 94.38 113 ARG A N 1
ATOM 861 C CA . ARG A 1 113 ? 9.719 -22.594 -24.797 1 94.38 113 ARG A CA 1
ATOM 862 C C . ARG A 1 113 ? 8.859 -21.703 -25.703 1 94.38 113 ARG A C 1
ATOM 864 O O . ARG A 1 113 ? 8.523 -20.578 -25.344 1 94.38 113 ARG A O 1
ATOM 871 N N . SER A 1 114 ? 8.508 -22.188 -26.844 1 95.81 114 SER A N 1
ATOM 872 C CA . SER A 1 114 ? 7.633 -21.406 -27.703 1 95.81 114 SER A CA 1
ATOM 873 C C . SER A 1 114 ? 6.234 -21.281 -27.125 1 95.81 114 SER A C 1
ATOM 875 O O . SER A 1 114 ? 5.77 -22.172 -26.406 1 95.81 114 SER A O 1
ATOM 877 N N . PHE A 1 115 ? 5.594 -20.203 -27.469 1 96.12 115 PHE A N 1
ATOM 878 C CA . PHE A 1 115 ? 4.277 -19.891 -26.922 1 96.12 115 PHE A CA 1
ATOM 879 C C . PHE A 1 115 ? 3.283 -21 -27.219 1 96.12 115 PHE A C 1
ATOM 881 O O . PHE A 1 115 ? 2.631 -21.516 -26.312 1 96.12 115 PHE A O 1
ATOM 888 N N . ASP A 1 116 ? 3.215 -21.406 -28.422 1 96.31 116 ASP A N 1
ATOM 889 C CA . ASP A 1 116 ? 2.244 -22.406 -28.859 1 96.31 116 ASP A CA 1
ATOM 890 C C . ASP A 1 116 ? 2.5 -23.75 -28.188 1 96.31 116 ASP A C 1
ATOM 892 O O . ASP A 1 116 ? 1.559 -24.422 -27.766 1 96.31 116 ASP A O 1
ATOM 896 N N . ALA A 1 117 ? 3.732 -24.094 -28.094 1 96.88 117 ALA A N 1
ATOM 897 C CA . ALA A 1 117 ? 4.078 -25.375 -27.469 1 96.88 117 ALA A CA 1
ATOM 898 C C . ALA A 1 117 ? 3.682 -25.406 -26 1 96.88 117 ALA A C 1
ATOM 900 O O . ALA A 1 117 ? 3.07 -26.359 -25.531 1 96.88 117 ALA A O 1
ATOM 901 N N . ILE A 1 118 ? 3.99 -24.391 -25.281 1 97 118 ILE A N 1
ATOM 902 C CA . ILE A 1 118 ? 3.723 -24.312 -23.859 1 97 118 ILE A CA 1
ATOM 903 C C . ILE A 1 118 ? 2.215 -24.266 -23.609 1 97 118 ILE A C 1
ATOM 905 O O . ILE A 1 118 ? 1.691 -25.016 -22.781 1 97 118 ILE A O 1
ATOM 909 N N . MET A 1 119 ? 1.519 -23.406 -24.391 1 97 119 MET A N 1
ATOM 910 C CA . MET A 1 119 ? 0.083 -23.234 -24.188 1 97 119 MET A CA 1
ATOM 911 C C . MET A 1 119 ? -0.675 -24.5 -24.578 1 97 119 MET A C 1
ATOM 913 O O . MET A 1 119 ? -1.648 -24.875 -23.906 1 97 119 MET A O 1
ATOM 917 N N . SER A 1 120 ? -0.26 -25.125 -25.609 1 97.81 120 SER A N 1
ATOM 918 C CA . SER A 1 120 ? -0.88 -26.391 -26 1 97.81 120 SER A CA 1
ATOM 919 C C . SER A 1 120 ? -0.696 -27.453 -24.922 1 97.81 120 SER A C 1
ATOM 921 O O . SER A 1 120 ? -1.639 -28.188 -24.594 1 97.81 120 SER A O 1
ATOM 923 N N . ALA A 1 121 ? 0.478 -27.547 -24.422 1 97.94 121 ALA A N 1
ATOM 924 C CA . ALA A 1 121 ? 0.759 -28.516 -23.359 1 97.94 121 ALA A CA 1
ATOM 925 C C . ALA A 1 121 ? -0.065 -28.203 -22.109 1 97.94 121 ALA A C 1
ATOM 927 O O . ALA A 1 121 ? -0.627 -29.109 -21.484 1 97.94 121 ALA A O 1
ATOM 928 N N . ALA A 1 122 ? -0.116 -26.969 -21.75 1 98.12 122 ALA A N 1
ATOM 929 C CA . ALA A 1 122 ? -0.893 -26.547 -20.578 1 98.12 122 ALA A CA 1
ATOM 930 C C . ALA A 1 122 ? -2.373 -26.875 -20.766 1 98.12 122 ALA A C 1
ATOM 932 O O . ALA A 1 122 ? -3.012 -27.422 -19.859 1 98.12 122 ALA A O 1
ATOM 933 N N . GLY A 1 123 ? -2.914 -26.484 -21.906 1 97.88 123 GLY A N 1
ATOM 934 C CA . GLY A 1 123 ? -4.305 -26.781 -22.203 1 97.88 123 GLY A CA 1
ATOM 935 C C . GLY A 1 123 ? -4.625 -28.266 -22.141 1 97.88 123 GLY A C 1
ATOM 936 O O . GLY A 1 123 ? -5.629 -28.656 -21.531 1 97.88 123 GLY A O 1
ATOM 937 N N . ALA A 1 124 ? -3.809 -29.047 -22.766 1 97.88 124 ALA A N 1
ATOM 938 C CA . ALA A 1 124 ? -3.98 -30.5 -22.719 1 97.88 124 ALA A CA 1
ATOM 939 C C . ALA A 1 124 ? -3.902 -31.016 -21.281 1 97.88 124 ALA A C 1
ATOM 941 O O . ALA A 1 124 ? -4.668 -31.891 -20.891 1 97.88 124 ALA A O 1
ATOM 942 N N . GLY A 1 125 ? -2.967 -30.453 -20.531 1 97.75 125 GLY A N 1
ATOM 943 C CA . GLY A 1 125 ? -2.842 -30.812 -19.141 1 97.75 125 GLY A CA 1
ATOM 944 C C . GLY A 1 125 ? -4.102 -30.547 -18.328 1 97.75 125 GLY A C 1
ATOM 945 O O . GLY A 1 125 ? -4.551 -31.406 -17.562 1 97.75 125 GLY A O 1
ATOM 946 N N . VAL A 1 126 ? -4.656 -29.406 -18.516 1 98.19 126 VAL A N 1
ATOM 947 C CA . VAL A 1 126 ? -5.875 -29.031 -17.812 1 98.19 126 VAL A CA 1
ATOM 948 C C . VAL A 1 126 ? -7.016 -29.953 -18.219 1 98.19 126 VAL A C 1
ATOM 950 O O . VAL A 1 126 ? -7.762 -30.438 -17.359 1 98.19 126 VAL A O 1
ATOM 953 N N . LYS A 1 127 ? -7.156 -30.234 -19.469 1 97.44 127 LYS A N 1
ATOM 954 C CA . LYS A 1 127 ? -8.195 -31.141 -19.969 1 97.44 127 LYS A CA 1
ATOM 955 C C . LYS A 1 127 ? -8.062 -32.531 -19.344 1 97.44 127 LYS A C 1
ATOM 957 O O . LYS A 1 127 ? -9.055 -33.094 -18.891 1 97.44 127 LYS A O 1
ATOM 962 N N . ASN A 1 128 ? -6.875 -33.031 -19.312 1 97.88 128 ASN A N 1
ATOM 963 C CA . ASN A 1 128 ? -6.613 -34.312 -18.734 1 97.88 128 ASN A CA 1
ATOM 964 C C . ASN A 1 128 ? -6.977 -34.344 -17.25 1 97.88 128 ASN A C 1
ATOM 966 O O . ASN A 1 128 ? -7.547 -35.344 -16.766 1 97.88 128 ASN A O 1
ATOM 970 N N . LEU A 1 129 ? -6.648 -33.281 -16.562 1 98.06 129 LEU A N 1
ATOM 971 C CA . LEU A 1 129 ? -6.918 -33.25 -15.125 1 98.06 129 LEU A CA 1
ATOM 972 C C . LEU A 1 129 ? -8.414 -33.188 -14.859 1 98.06 129 LEU A C 1
ATOM 974 O O . LEU A 1 129 ? -8.891 -33.75 -13.867 1 98.06 129 LEU A O 1
ATOM 978 N N . ILE A 1 130 ? -9.117 -32.469 -15.711 1 96.56 130 ILE A N 1
ATOM 979 C CA . ILE A 1 130 ? -10.57 -32.406 -15.57 1 96.56 130 ILE A CA 1
ATOM 980 C C . ILE A 1 130 ? -11.156 -33.812 -15.703 1 96.56 130 ILE A C 1
ATOM 982 O O . ILE A 1 130 ? -12.008 -34.188 -14.906 1 96.56 130 ILE A O 1
ATOM 986 N N . GLU A 1 131 ? -10.68 -34.531 -16.625 1 96 131 GLU A N 1
ATOM 987 C CA . GLU A 1 131 ? -11.117 -35.906 -16.828 1 96 131 GLU A CA 1
ATOM 988 C C . GLU A 1 131 ? -10.719 -36.781 -15.664 1 96 131 GLU A C 1
ATOM 990 O O . GLU A 1 131 ? -11.547 -37.562 -15.148 1 96 131 GLU A O 1
ATOM 995 N N . ASP A 1 132 ? -9.523 -36.656 -15.211 1 94.94 132 ASP A N 1
ATOM 996 C CA . ASP A 1 132 ? -9 -37.469 -14.109 1 94.94 132 ASP A CA 1
ATOM 997 C C . ASP A 1 132 ? -9.789 -37.219 -12.828 1 94.94 132 ASP A C 1
ATOM 999 O O . ASP A 1 132 ? -10.039 -38.156 -12.055 1 94.94 132 ASP A O 1
ATOM 1003 N N . ALA A 1 133 ? -10.125 -36 -12.648 1 94.25 133 ALA A N 1
ATOM 1004 C CA . ALA A 1 133 ? -10.828 -35.625 -11.43 1 94.25 133 ALA A CA 1
ATOM 1005 C C . ALA A 1 133 ? -12.328 -35.906 -11.555 1 94.25 133 ALA A C 1
ATOM 1007 O O . ALA A 1 133 ? -13.078 -35.719 -10.586 1 94.25 133 ALA A O 1
ATOM 1008 N N . ASN A 1 134 ? -12.75 -36.281 -12.711 1 94.25 134 ASN A N 1
ATOM 1009 C CA . ASN A 1 134 ? -14.164 -36.562 -12.984 1 94.25 134 ASN A CA 1
ATOM 1010 C C . ASN A 1 134 ? -15.039 -35.344 -12.648 1 94.25 134 ASN A C 1
ATOM 1012 O O . ASN A 1 134 ? -16.062 -35.5 -11.969 1 94.25 134 ASN A O 1
ATOM 1016 N N . VAL A 1 135 ? -14.586 -34.219 -12.992 1 93.25 135 VAL A N 1
ATOM 1017 C CA . VAL A 1 135 ? -15.336 -32.969 -12.812 1 93.25 135 VAL A CA 1
ATOM 1018 C C . VAL A 1 135 ? -16.156 -32.688 -14.07 1 93.25 135 VAL A C 1
ATOM 1020 O O . VAL A 1 135 ? -15.664 -32.812 -15.188 1 93.25 135 VAL A O 1
ATOM 1023 N N . ASP A 1 136 ? -17.391 -32.281 -13.836 1 91.06 136 ASP A N 1
ATOM 1024 C CA . ASP A 1 136 ? -18.219 -31.812 -14.945 1 91.06 136 ASP A CA 1
ATOM 1025 C C . ASP A 1 136 ? -17.734 -30.469 -15.477 1 91.06 136 ASP A C 1
ATOM 1027 O O . ASP A 1 136 ? -17.578 -29.516 -14.703 1 91.06 136 ASP A O 1
ATOM 1031 N N . ILE A 1 137 ? -17.547 -30.391 -16.719 1 90.56 137 ILE A N 1
ATOM 1032 C CA . ILE A 1 137 ? -17 -29.188 -17.359 1 90.56 137 ILE A CA 1
ATOM 1033 C C . ILE A 1 137 ? -17.922 -28 -17.078 1 90.56 137 ILE A C 1
ATOM 1035 O O . ILE A 1 137 ? -17.469 -26.859 -17 1 90.56 137 ILE A O 1
ATOM 1039 N N . SER A 1 138 ? -19.172 -28.281 -16.891 1 89.12 138 SER A N 1
ATOM 1040 C CA . SER A 1 138 ? -20.125 -27.203 -16.625 1 89.12 138 SER A CA 1
ATOM 1041 C C . SER A 1 138 ? -19.906 -26.594 -15.25 1 89.12 138 SER A C 1
ATOM 1043 O O . SER A 1 138 ? -20.438 -25.516 -14.945 1 89.12 138 SER A O 1
ATOM 1045 N N . ARG A 1 139 ? -19.109 -27.266 -14.484 1 91.06 139 ARG A N 1
ATOM 1046 C CA . ARG A 1 139 ? -18.828 -26.797 -13.133 1 91.06 139 ARG A CA 1
ATOM 1047 C C . ARG A 1 139 ? -17.531 -26 -13.086 1 91.06 139 ARG A C 1
ATOM 1049 O O . ARG A 1 139 ? -17.156 -25.484 -12.031 1 91.06 139 ARG A O 1
ATOM 1056 N N . MET A 1 140 ? -16.922 -25.906 -14.234 1 93 140 MET A N 1
ATOM 1057 C CA . MET A 1 140 ? -15.688 -25.141 -14.289 1 93 140 MET A CA 1
ATOM 1058 C C . MET A 1 140 ? -15.984 -23.641 -14.422 1 93 140 MET A C 1
ATOM 1060 O O . MET A 1 140 ? -16.594 -23.219 -15.406 1 93 140 MET A O 1
ATOM 1064 N N . ALA A 1 141 ? -15.516 -22.875 -13.438 1 90.69 141 ALA A N 1
ATOM 1065 C CA . ALA A 1 141 ? -15.758 -21.438 -13.453 1 90.69 141 ALA A CA 1
ATOM 1066 C C . ALA A 1 141 ? -14.789 -20.734 -14.391 1 90.69 141 ALA A C 1
ATOM 1068 O O . ALA A 1 141 ? -15.078 -19.641 -14.875 1 90.69 141 ALA A O 1
ATOM 1069 N N . GLY A 1 142 ? -13.695 -21.344 -14.633 1 94.56 142 GLY A N 1
ATOM 1070 C CA . GLY A 1 142 ? -12.664 -20.734 -15.461 1 94.56 142 GLY A CA 1
ATOM 1071 C C . GLY A 1 142 ? -11.273 -21.25 -15.133 1 94.56 142 GLY A C 1
ATOM 1072 O O . GLY A 1 142 ? -11.117 -22.188 -14.352 1 94.56 142 GLY A O 1
ATOM 1073 N N . CYS A 1 143 ? -10.359 -20.672 -15.875 1 96.44 143 CYS A N 1
ATOM 1074 C CA . CYS A 1 143 ? -8.953 -21.031 -15.727 1 96.44 143 CYS A CA 1
ATOM 1075 C C . CYS A 1 143 ? -8.102 -19.797 -15.461 1 96.44 143 CYS A C 1
ATOM 1077 O O . CYS A 1 143 ? -8.289 -18.75 -16.094 1 96.44 143 CYS A O 1
ATOM 1079 N N . GLY A 1 144 ? -7.301 -19.922 -14.43 1 97.44 144 GLY A N 1
ATOM 1080 C CA . GLY A 1 144 ? -6.258 -18.922 -14.25 1 97.44 144 GLY A CA 1
ATOM 1081 C C . GLY A 1 144 ? -4.91 -19.359 -14.797 1 97.44 144 GLY A C 1
ATOM 1082 O O . GLY A 1 144 ? -4.523 -20.516 -14.648 1 97.44 144 GLY A O 1
ATOM 1083 N N . VAL A 1 145 ? -4.184 -18.438 -15.453 1 97.75 145 VAL A N 1
ATOM 1084 C CA . VAL A 1 145 ? -2.855 -18.703 -16 1 97.75 145 VAL A CA 1
ATOM 1085 C C . VAL A 1 145 ? -1.868 -17.656 -15.484 1 97.75 145 VAL A C 1
ATOM 1087 O O . VAL A 1 145 ? -2.168 -16.469 -15.484 1 97.75 145 VAL A O 1
ATOM 1090 N N . SER A 1 146 ? -0.727 -18.156 -15.023 1 97.5 146 SER A N 1
ATOM 1091 C CA . SER A 1 146 ? 0.309 -17.234 -14.57 1 97.5 146 SER A CA 1
ATOM 1092 C C . SER A 1 146 ? 1.648 -17.531 -15.234 1 97.5 146 SER A C 1
ATOM 1094 O O . SER A 1 146 ? 2.023 -18.703 -15.383 1 97.5 146 SER A O 1
ATOM 1096 N N . TYR A 1 147 ? 2.314 -16.578 -15.695 1 96.06 147 TYR A N 1
ATOM 1097 C CA . TYR A 1 147 ? 3.682 -16.656 -16.203 1 96.06 147 TYR A CA 1
ATOM 1098 C C . TYR A 1 147 ? 4.406 -15.328 -16 1 96.06 147 TYR A C 1
ATOM 1100 O O . TYR A 1 147 ? 3.773 -14.297 -15.75 1 96.06 147 TYR A O 1
ATOM 1108 N N . PRO A 1 148 ? 5.719 -15.367 -16.062 1 94.5 148 PRO A N 1
ATOM 1109 C CA . PRO A 1 148 ? 6.488 -14.148 -15.789 1 94.5 148 PRO A CA 1
ATOM 1110 C C . PRO A 1 148 ? 6.332 -13.094 -16.875 1 94.5 148 PRO A C 1
ATOM 1112 O O . PRO A 1 148 ? 6.07 -13.422 -18.031 1 94.5 148 PRO A O 1
ATOM 1115 N N . GLY A 1 149 ? 6.539 -11.875 -16.422 1 89.88 149 GLY A N 1
ATOM 1116 C CA . GLY A 1 149 ? 6.5 -10.711 -17.297 1 89.88 149 GLY A CA 1
ATOM 1117 C C . GLY A 1 149 ? 5.82 -9.508 -16.672 1 89.88 149 GLY A C 1
ATOM 1118 O O . GLY A 1 149 ? 4.836 -9.656 -15.938 1 89.88 149 GLY A O 1
ATOM 1119 N N . ARG A 1 150 ? 6.352 -8.383 -17.016 1 83.88 150 ARG A N 1
ATOM 1120 C CA . ARG A 1 150 ? 5.777 -7.133 -16.531 1 83.88 150 ARG A CA 1
ATOM 1121 C C . ARG A 1 150 ? 4.605 -6.691 -17.406 1 83.88 150 ARG A C 1
ATOM 1123 O O . ARG A 1 150 ? 4.605 -6.918 -18.609 1 83.88 150 ARG A O 1
ATOM 1130 N N . TYR A 1 151 ? 3.684 -6.133 -16.719 1 80.69 151 TYR A N 1
ATOM 1131 C CA . TYR A 1 151 ? 2.572 -5.574 -17.484 1 80.69 151 TYR A CA 1
ATOM 1132 C C . TYR A 1 151 ? 2.98 -4.273 -18.172 1 80.69 151 TYR A C 1
ATOM 1134 O O . TYR A 1 151 ? 3.779 -3.504 -17.641 1 80.69 151 TYR A O 1
ATOM 1142 N N . SER A 1 152 ? 2.418 -4.074 -19.312 1 78.88 152 SER A N 1
ATOM 1143 C CA . SER A 1 152 ? 2.605 -2.818 -20.031 1 78.88 152 SER A CA 1
ATOM 1144 C C . SER A 1 152 ? 1.548 -1.792 -19.641 1 78.88 152 SER A C 1
ATOM 1146 O O . SER A 1 152 ? 0.848 -1.967 -18.641 1 78.88 152 SER A O 1
ATOM 1148 N N . GLN A 1 153 ? 1.562 -0.731 -20.344 1 79.81 153 GLN A N 1
ATOM 1149 C CA . GLN A 1 153 ? 0.511 0.262 -20.156 1 79.81 153 GLN A CA 1
ATOM 1150 C C . GLN A 1 153 ? -0.864 -0.322 -20.453 1 79.81 153 GLN A C 1
ATOM 1152 O O . GLN A 1 153 ? -1.863 0.076 -19.859 1 79.81 153 GLN A O 1
ATOM 1157 N N . ASP A 1 154 ? -0.764 -1.281 -21.375 1 81 154 ASP A N 1
ATOM 1158 C CA . ASP A 1 154 ? -1.957 -2.084 -21.625 1 81 154 ASP A CA 1
ATOM 1159 C C . ASP A 1 154 ? -2.031 -3.273 -20.672 1 81 154 ASP A C 1
ATOM 1161 O O . ASP A 1 154 ? -1.204 -4.184 -20.734 1 81 154 ASP A O 1
ATOM 1165 N N . PRO A 1 155 ? -3.008 -3.285 -19.797 1 78.56 155 PRO A N 1
ATOM 1166 C CA . PRO A 1 155 ? -3.084 -4.336 -18.781 1 78.56 155 PRO A CA 1
ATOM 1167 C C . PRO A 1 155 ? -3.309 -5.723 -19.391 1 78.56 155 PRO A C 1
ATOM 1169 O O . PRO A 1 155 ? -3.18 -6.73 -18.688 1 78.56 155 PRO A O 1
ATOM 1172 N N . ASN A 1 156 ? -3.58 -5.773 -20.672 1 85.75 156 ASN A N 1
ATOM 1173 C CA . ASN A 1 156 ? -3.793 -7.066 -21.312 1 85.75 156 ASN A CA 1
ATOM 1174 C C . ASN A 1 156 ? -2.527 -7.559 -22.016 1 85.75 156 ASN A C 1
ATOM 1176 O O . ASN A 1 156 ? -2.51 -8.656 -22.578 1 85.75 156 ASN A O 1
ATOM 1180 N N . ARG A 1 157 ? -1.579 -6.742 -21.922 1 86 157 ARG A N 1
ATOM 1181 C CA . ARG A 1 157 ? -0.326 -7.109 -22.578 1 86 157 ARG A CA 1
ATOM 1182 C C . ARG A 1 157 ? 0.789 -7.297 -21.547 1 86 157 ARG A C 1
ATOM 1184 O O . ARG A 1 157 ? 1.036 -6.414 -20.734 1 86 157 ARG A O 1
ATOM 1191 N N . VAL A 1 158 ? 1.414 -8.43 -21.672 1 84.38 158 VAL A N 1
ATOM 1192 C CA . VAL A 1 158 ? 2.523 -8.766 -20.781 1 84.38 158 VAL A CA 1
ATOM 1193 C C . VAL A 1 158 ? 3.832 -8.773 -21.562 1 84.38 158 VAL A C 1
ATOM 1195 O O . VAL A 1 158 ? 3.906 -9.352 -22.656 1 84.38 158 VAL A O 1
ATOM 1198 N N . MET A 1 159 ? 4.809 -8.117 -21 1 82.06 159 MET A N 1
ATOM 1199 C CA . MET A 1 159 ? 6.113 -8.055 -21.656 1 82.06 159 MET A CA 1
ATOM 1200 C C . MET A 1 159 ? 6.84 -9.391 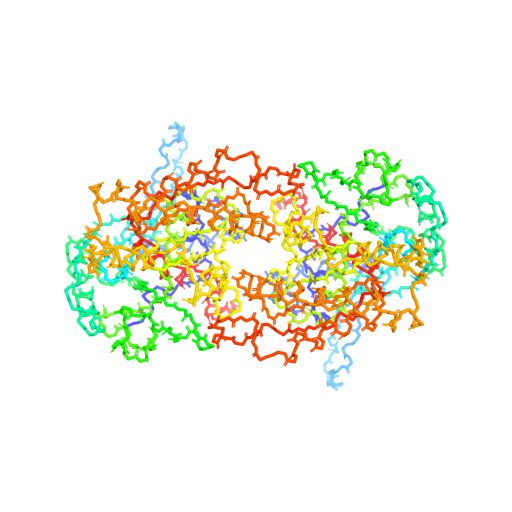-21.547 1 82.06 159 MET A C 1
ATOM 1202 O O . MET A 1 159 ? 6.699 -10.102 -20.547 1 82.06 159 MET A O 1
ATOM 1206 N N . ARG A 1 160 ? 7.68 -9.586 -22.578 1 84 160 ARG A N 1
ATOM 1207 C CA . ARG A 1 160 ? 8.422 -10.844 -22.656 1 84 160 ARG A CA 1
ATOM 1208 C C . ARG A 1 160 ? 9.664 -10.797 -21.766 1 84 160 ARG A C 1
ATOM 1210 O O . ARG A 1 160 ? 10.281 -9.742 -21.609 1 84 160 ARG A O 1
ATOM 1217 N N . ILE A 1 161 ? 9.922 -11.961 -21.203 1 86.94 161 ILE A N 1
ATOM 1218 C CA . ILE A 1 161 ? 11.211 -12.117 -20.547 1 86.94 161 ILE A CA 1
ATOM 1219 C C . ILE A 1 161 ? 12.227 -12.703 -21.516 1 86.94 161 ILE A C 1
ATOM 1221 O O . ILE A 1 161 ? 11.867 -13.117 -22.625 1 86.94 161 ILE A O 1
ATOM 1225 N N . SER A 1 162 ? 13.445 -12.734 -21.062 1 87.81 162 SER A N 1
ATOM 1226 C CA . SER A 1 162 ? 14.523 -13.188 -21.938 1 87.81 162 SER A CA 1
ATOM 1227 C C . SER A 1 162 ? 14.312 -14.641 -22.359 1 87.81 162 SER A C 1
ATOM 1229 O O . SER A 1 162 ? 14.594 -15 -23.516 1 87.81 162 SER A O 1
ATOM 1231 N N . GLN A 1 163 ? 13.797 -15.461 -21.484 1 90.56 163 GLN A N 1
ATOM 1232 C CA . GLN A 1 163 ? 13.594 -16.875 -21.75 1 90.56 163 GLN A CA 1
ATOM 1233 C C . GLN A 1 163 ? 12.445 -17.094 -22.734 1 90.56 163 GLN A C 1
ATOM 1235 O O . GLN A 1 163 ? 12.312 -18.172 -23.312 1 90.56 163 GLN A O 1
ATOM 1240 N N . PHE A 1 164 ? 11.594 -16.062 -22.859 1 92.69 164 PHE A N 1
ATOM 1241 C CA . PHE A 1 164 ? 10.438 -16.141 -23.734 1 92.69 164 PHE A CA 1
ATOM 1242 C C . PHE A 1 164 ? 10.547 -15.133 -24.875 1 92.69 164 PHE A C 1
ATOM 1244 O O . PHE A 1 164 ? 9.539 -14.578 -25.328 1 92.69 164 PHE A O 1
ATOM 1251 N N . LYS A 1 165 ? 11.695 -14.836 -25.297 1 90.12 165 LYS A N 1
ATOM 1252 C CA . LYS A 1 165 ? 11.969 -13.812 -26.297 1 90.12 165 LYS A CA 1
ATOM 1253 C C . LYS A 1 165 ? 11.25 -14.117 -27.609 1 90.12 165 LYS A C 1
ATOM 1255 O O . LYS A 1 165 ? 10.906 -13.203 -28.359 1 90.12 165 LYS A O 1
ATOM 1260 N N . GLY A 1 166 ? 10.93 -15.383 -27.891 1 90.88 166 GLY A N 1
ATOM 1261 C CA . GLY A 1 166 ? 10.305 -15.781 -29.141 1 90.88 166 GLY A CA 1
ATOM 1262 C C . GLY A 1 166 ? 8.789 -15.688 -29.109 1 90.88 166 GLY A C 1
ATOM 1263 O O . GLY A 1 166 ? 8.125 -15.945 -30.109 1 90.88 166 GLY A O 1
ATOM 1264 N N . TRP A 1 167 ? 8.266 -15.266 -27.984 1 93.81 167 TRP A N 1
ATOM 1265 C CA . TRP A 1 167 ? 6.812 -15.18 -27.859 1 93.81 167 TRP A CA 1
ATOM 1266 C C . TRP A 1 167 ? 6.262 -14.023 -28.688 1 93.81 167 TRP A C 1
ATOM 1268 O O . TRP A 1 167 ? 6.922 -12.992 -28.828 1 93.81 167 TRP A O 1
ATOM 1278 N N . PRO A 1 168 ? 5.074 -14.195 -29.25 1 91.62 168 PRO A N 1
ATOM 1279 C CA . PRO A 1 168 ? 4.398 -13.031 -29.812 1 91.62 168 PRO A CA 1
ATOM 1280 C C . PRO A 1 168 ? 3.967 -12.023 -28.75 1 91.62 168 PRO A C 1
ATOM 1282 O O . PRO A 1 168 ? 4.145 -12.266 -27.562 1 91.62 168 PRO A O 1
ATOM 1285 N N . LYS A 1 169 ? 3.543 -10.859 -29.219 1 89.88 169 LYS A N 1
ATOM 1286 C CA . LYS A 1 169 ? 2.912 -9.93 -28.297 1 89.88 169 LYS A CA 1
ATOM 1287 C C . LYS A 1 169 ? 1.566 -10.453 -27.812 1 89.88 169 LYS A C 1
ATOM 1289 O O . LYS A 1 169 ? 0.526 -10.156 -28.391 1 89.88 169 LYS A O 1
ATOM 1294 N N . VAL A 1 170 ? 1.615 -11.102 -26.781 1 91.56 170 VAL A N 1
ATOM 1295 C CA . VAL A 1 170 ? 0.467 -11.867 -26.297 1 91.56 170 VAL A CA 1
ATOM 1296 C C . VAL A 1 170 ? -0.557 -10.922 -25.672 1 91.56 170 VAL A C 1
ATOM 1298 O O . VAL A 1 170 ? -0.205 -10.078 -24.844 1 91.56 170 VAL A O 1
ATOM 1301 N N . ASN A 1 171 ? -1.759 -11 -26.156 1 92.06 171 ASN A N 1
ATOM 1302 C CA . ASN A 1 171 ? -2.916 -10.453 -25.453 1 92.06 171 ASN A CA 1
ATOM 1303 C C . ASN A 1 171 ? -3.586 -11.508 -24.578 1 92.06 171 ASN A C 1
ATOM 1305 O O . ASN A 1 171 ? -4.203 -12.445 -25.078 1 92.06 171 ASN A O 1
ATOM 1309 N N . VAL A 1 172 ? -3.537 -11.328 -23.266 1 89.88 172 VAL A N 1
ATOM 1310 C CA . VAL A 1 172 ? -3.867 -12.398 -22.328 1 89.88 172 VAL A CA 1
ATOM 1311 C C . VAL A 1 172 ? -5.371 -12.664 -22.359 1 89.88 172 VAL A C 1
ATOM 1313 O O . VAL A 1 172 ? -5.816 -13.766 -22.031 1 89.88 172 VAL A O 1
ATOM 1316 N N . ARG A 1 173 ? -6.133 -11.758 -22.734 1 85.62 173 ARG A N 1
ATOM 1317 C CA . ARG A 1 173 ? -7.578 -11.938 -22.812 1 85.62 173 ARG A CA 1
ATOM 1318 C C . ARG A 1 173 ? -7.965 -12.703 -24.078 1 85.62 173 ARG A C 1
ATOM 1320 O O . ARG A 1 173 ? -8.852 -13.555 -24.047 1 85.62 173 ARG A O 1
ATOM 1327 N N . ARG A 1 174 ? -7.281 -12.445 -25.078 1 90.69 174 ARG A N 1
ATOM 1328 C CA . ARG A 1 174 ? -7.652 -12.977 -26.391 1 90.69 174 ARG A CA 1
ATOM 1329 C C . ARG A 1 174 ? -6.902 -14.266 -26.688 1 90.69 174 ARG A C 1
ATOM 1331 O O . ARG A 1 174 ? -7.484 -15.219 -27.219 1 90.69 174 ARG A O 1
ATOM 1338 N N . ASP A 1 175 ? -5.668 -14.336 -26.359 1 94.44 175 ASP A N 1
ATOM 1339 C CA . ASP A 1 175 ? -4.773 -15.32 -26.953 1 94.44 175 ASP A CA 1
ATOM 1340 C C . ASP A 1 175 ? -4.707 -16.594 -26.109 1 94.44 175 ASP A C 1
ATOM 1342 O O . ASP A 1 175 ? -4.242 -17.625 -26.578 1 94.44 175 ASP A O 1
ATOM 1346 N N . LEU A 1 176 ? -5.176 -16.547 -24.891 1 96 176 LEU A N 1
ATOM 1347 C CA . LEU A 1 176 ? -5.012 -17.688 -24.016 1 96 176 LEU A CA 1
ATOM 1348 C C . LEU A 1 176 ? -6.242 -18.594 -24.047 1 96 176 LEU A C 1
ATOM 1350 O O . LEU A 1 176 ? -6.121 -19.812 -24.016 1 96 176 LEU A O 1
ATOM 1354 N N . SER A 1 177 ? -7.395 -18.047 -24.141 1 93.5 177 SER A N 1
ATOM 1355 C CA . SER A 1 177 ? -8.672 -18.734 -23.984 1 93.5 177 SER A CA 1
ATOM 1356 C C . SER A 1 177 ? -8.797 -19.906 -24.953 1 93.5 177 SER A C 1
ATOM 1358 O O . SER A 1 177 ? -9.289 -20.969 -24.594 1 93.5 177 SER A O 1
ATOM 1360 N N . PRO A 1 178 ? -8.328 -19.766 -26.219 1 95.12 178 PRO A N 1
ATOM 1361 C CA . PRO A 1 178 ? -8.508 -20.844 -27.188 1 95.12 178 PRO A CA 1
ATOM 1362 C C . PRO A 1 178 ? -7.832 -22.141 -26.766 1 95.12 178 PRO A C 1
ATOM 1364 O O . PRO A 1 178 ? -8.234 -23.219 -27.203 1 95.12 178 PRO A O 1
ATOM 1367 N N . TYR A 1 179 ? -6.922 -22.078 -25.922 1 96.88 179 TYR A N 1
ATOM 1368 C CA . TYR A 1 179 ? -6.172 -23.266 -25.531 1 96.88 179 TYR A CA 1
ATOM 1369 C C . TYR A 1 179 ? -6.891 -24.031 -24.422 1 96.88 179 TYR A C 1
ATOM 1371 O O . TYR A 1 179 ? -6.59 -25.203 -24.172 1 96.88 179 TYR A O 1
ATOM 1379 N N . PHE A 1 180 ? -7.848 -23.422 -23.75 1 95.94 180 PHE A N 1
ATOM 1380 C CA . PHE A 1 180 ? -8.367 -24.016 -22.531 1 95.94 180 PHE A CA 1
ATOM 1381 C C . PHE A 1 180 ? -9.859 -24.312 -22.656 1 95.94 180 PHE A C 1
ATOM 1383 O O . PHE A 1 180 ? -10.406 -25.094 -21.891 1 95.94 180 PHE A O 1
ATOM 1390 N N . GLY A 1 181 ? -10.547 -23.672 -23.547 1 91.44 181 GLY A N 1
ATOM 1391 C CA . GLY A 1 181 ? -11.961 -23.922 -23.781 1 91.44 181 GLY A CA 1
ATOM 1392 C C . GLY A 1 181 ? -12.852 -23.344 -22.703 1 91.44 181 GLY A C 1
ATOM 1393 O O . GLY A 1 181 ? -13.984 -23.797 -22.5 1 91.44 181 GLY A O 1
ATOM 1394 N N . MET A 1 182 ? -12.414 -22.484 -21.953 1 91.94 182 MET A N 1
ATOM 1395 C CA . MET A 1 182 ? -13.125 -21.781 -20.891 1 91.94 182 MET A CA 1
ATOM 1396 C C . MET A 1 182 ? -12.547 -20.375 -20.672 1 91.94 182 MET A C 1
ATOM 1398 O O . MET A 1 182 ? -11.492 -20.047 -21.219 1 91.94 182 MET A O 1
ATOM 1402 N N . PRO A 1 183 ? -13.305 -19.516 -19.938 1 91.75 183 PRO A N 1
ATOM 1403 C CA . PRO A 1 183 ? -12.742 -18.188 -19.672 1 91.75 183 PRO A CA 1
ATOM 1404 C C . PRO A 1 183 ? -11.398 -18.25 -18.953 1 91.75 183 PRO A C 1
ATOM 1406 O O . PRO A 1 183 ? -11.219 -19.078 -18.047 1 91.75 183 PRO A O 1
ATOM 1409 N N . VAL A 1 184 ? -10.5 -17.422 -19.406 1 94.94 184 VAL A N 1
ATOM 1410 C CA . VAL A 1 184 ? -9.156 -17.438 -18.844 1 94.94 184 VAL A CA 1
ATOM 1411 C C . VAL A 1 184 ? -8.812 -16.062 -18.266 1 94.94 184 VAL A C 1
ATOM 1413 O O . VAL A 1 184 ? -9.109 -15.039 -18.891 1 94.94 184 VAL A O 1
ATOM 1416 N N . GLN A 1 185 ? -8.289 -16.094 -17.094 1 93.81 185 GLN A N 1
ATOM 1417 C CA . GLN A 1 185 ? -7.691 -14.906 -16.484 1 93.81 185 GLN A CA 1
ATOM 1418 C C . GLN A 1 185 ? -6.188 -15.078 -16.312 1 93.81 185 GLN A C 1
ATOM 1420 O O . GLN A 1 185 ? -5.703 -16.188 -16.078 1 93.81 185 GLN A O 1
ATOM 1425 N N . HIS A 1 186 ? -5.496 -13.992 -16.406 1 94.25 186 HIS A N 1
ATOM 1426 C CA . HIS A 1 186 ? -4.047 -14.023 -16.281 1 94.25 186 HIS A CA 1
ATOM 1427 C C . HIS A 1 186 ? -3.574 -13.164 -15.109 1 94.25 186 HIS A C 1
ATOM 1429 O O . HIS A 1 186 ? -4.191 -12.141 -14.797 1 94.25 186 HIS A O 1
ATOM 1435 N N . MET A 1 187 ? -2.475 -13.609 -14.547 1 94.38 187 MET A N 1
ATOM 1436 C CA . MET A 1 187 ? -1.755 -12.82 -13.547 1 94.38 187 MET A CA 1
ATOM 1437 C C . MET A 1 187 ? -0.26 -13.117 -13.594 1 94.38 187 MET A C 1
ATOM 1439 O O . MET A 1 187 ? 0.143 -14.242 -13.914 1 94.38 187 MET A O 1
ATOM 1443 N N . ASN A 1 188 ? 0.534 -12.109 -13.305 1 94.62 188 ASN A N 1
ATOM 1444 C CA . ASN A 1 188 ? 1.978 -12.273 -13.172 1 94.62 188 ASN A CA 1
ATOM 1445 C C . ASN A 1 188 ? 2.32 -13.398 -12.195 1 94.62 188 ASN A C 1
ATOM 1447 O O . ASN A 1 188 ? 1.637 -13.586 -11.188 1 94.62 188 ASN A O 1
ATOM 1451 N N . ASP A 1 189 ? 3.387 -14.07 -12.453 1 96.5 189 ASP A N 1
ATOM 1452 C CA . ASP A 1 189 ? 3.75 -15.266 -11.688 1 96.5 189 ASP A CA 1
ATOM 1453 C C . ASP A 1 189 ? 3.99 -14.922 -10.219 1 96.5 189 ASP A C 1
ATOM 1455 O O . ASP A 1 189 ? 3.512 -15.633 -9.328 1 96.5 189 ASP A O 1
ATOM 1459 N N . ALA A 1 190 ? 4.738 -13.883 -9.945 1 97.44 190 ALA A N 1
ATOM 1460 C CA . ALA A 1 190 ? 5.008 -13.508 -8.562 1 97.44 190 ALA A CA 1
ATOM 1461 C C . ALA A 1 190 ? 3.719 -13.156 -7.824 1 97.44 190 ALA A C 1
ATOM 1463 O O . ALA A 1 190 ? 3.508 -13.586 -6.691 1 97.44 190 ALA A O 1
ATOM 1464 N N . LYS A 1 191 ? 2.879 -12.398 -8.453 1 96.62 191 LYS A N 1
ATOM 1465 C CA . LYS A 1 191 ? 1.607 -12.008 -7.852 1 96.62 191 LYS A CA 1
ATOM 1466 C C . LYS A 1 191 ? 0.696 -13.219 -7.656 1 96.62 191 LYS A C 1
ATOM 1468 O O . LYS A 1 191 ? 0.032 -13.336 -6.625 1 96.62 191 LYS A O 1
ATOM 1473 N N . ALA A 1 192 ? 0.712 -14.07 -8.586 1 96 192 ALA A N 1
ATOM 1474 C CA . ALA A 1 192 ? -0.091 -15.281 -8.453 1 96 192 ALA A CA 1
ATOM 1475 C C . ALA A 1 192 ? 0.431 -16.172 -7.328 1 96 192 ALA A C 1
ATOM 1477 O O . ALA A 1 192 ? -0.352 -16.719 -6.551 1 96 192 ALA A O 1
ATOM 1478 N N . ALA A 1 193 ? 1.734 -16.312 -7.285 1 97.62 193 ALA A N 1
ATOM 1479 C CA . ALA A 1 193 ? 2.322 -17.094 -6.195 1 97.62 193 ALA A CA 1
ATOM 1480 C C . ALA A 1 193 ? 1.955 -16.5 -4.84 1 97.62 193 ALA A C 1
ATOM 1482 O O . ALA A 1 193 ? 1.719 -17.234 -3.877 1 97.62 193 ALA A O 1
ATOM 1483 N N . CYS A 1 194 ? 1.906 -15.258 -4.785 1 97.94 194 CYS A N 1
ATOM 1484 C CA . CYS A 1 194 ? 1.506 -14.57 -3.566 1 97.94 194 CYS A CA 1
ATOM 1485 C C . CYS A 1 194 ? 0.075 -14.93 -3.182 1 97.94 194 CYS A C 1
ATOM 1487 O O . CYS A 1 194 ? -0.226 -15.117 -2.002 1 97.94 194 CYS A O 1
ATOM 1489 N N . LEU A 1 195 ? -0.78 -15.039 -4.152 1 95.06 195 LEU A N 1
ATOM 1490 C CA . LEU A 1 195 ? -2.168 -15.398 -3.889 1 95.06 195 LEU A CA 1
ATOM 1491 C C . LEU A 1 195 ? -2.26 -16.781 -3.244 1 95.06 195 LEU A C 1
ATOM 1493 O O . LEU A 1 195 ? -3.113 -17.016 -2.383 1 95.06 195 LEU A O 1
ATOM 1497 N N . ALA A 1 196 ? -1.403 -17.656 -3.662 1 94.75 196 ALA A N 1
ATOM 1498 C CA . ALA A 1 196 ? -1.383 -18.984 -3.049 1 94.75 196 ALA A CA 1
ATOM 1499 C C . ALA A 1 196 ? -1.086 -18.891 -1.555 1 94.75 196 ALA A C 1
ATOM 1501 O O . ALA A 1 196 ? -1.688 -19.609 -0.75 1 94.75 196 ALA A O 1
ATOM 1502 N N . GLU A 1 197 ? -0.17 -18 -1.182 1 95.62 197 GLU A N 1
ATOM 1503 C CA . GLU A 1 197 ? 0.166 -17.812 0.226 1 95.62 197 GLU A CA 1
ATOM 1504 C C . GLU A 1 197 ? -0.973 -17.125 0.978 1 95.62 197 GLU A C 1
ATOM 1506 O O . GLU A 1 197 ? -1.253 -17.469 2.131 1 95.62 197 GLU A O 1
ATOM 1511 N N . LEU A 1 198 ? -1.557 -16.141 0.314 1 93.06 198 LEU A N 1
ATOM 1512 C CA . LEU A 1 198 ? -2.633 -15.359 0.91 1 93.06 198 LEU A CA 1
ATOM 1513 C C . LEU A 1 198 ? -3.826 -16.25 1.254 1 93.06 198 LEU A C 1
ATOM 1515 O O . LEU A 1 198 ? -4.422 -16.109 2.322 1 93.06 198 LEU A O 1
ATOM 1519 N N . TYR A 1 199 ? -4.074 -17.203 0.422 1 87.06 199 TYR A N 1
ATOM 1520 C CA . TYR A 1 199 ? -5.32 -17.938 0.567 1 87.06 199 TYR A CA 1
ATOM 1521 C C . TYR A 1 199 ? -5.074 -19.312 1.195 1 87.06 199 TYR A C 1
ATOM 1523 O O . TYR A 1 199 ? -5.961 -19.875 1.848 1 87.06 199 TYR A O 1
ATOM 1531 N N . HIS A 1 200 ? -3.852 -19.844 1.019 1 87.81 200 HIS A N 1
ATOM 1532 C CA . HIS A 1 200 ? -3.662 -21.234 1.387 1 87.81 200 HIS A CA 1
ATOM 1533 C C . HIS A 1 200 ? -2.375 -21.438 2.182 1 87.81 200 HIS A C 1
ATOM 1535 O O . HIS A 1 200 ? -2.074 -22.547 2.625 1 87.81 200 HIS A O 1
ATOM 1541 N N . GLY A 1 201 ? -1.693 -20.391 2.344 1 93.06 201 GLY A N 1
ATOM 1542 C CA . GLY A 1 201 ? -0.358 -20.594 2.885 1 93.06 201 GLY A CA 1
ATOM 1543 C C . GLY A 1 201 ? -0.116 -19.812 4.168 1 93.06 201 GLY A C 1
ATOM 1544 O O . GLY A 1 201 ? -1.031 -19.641 4.977 1 93.06 201 GLY A O 1
ATOM 1545 N N . THR A 1 202 ? 1.147 -19.453 4.359 1 95 202 THR A N 1
ATOM 1546 C CA . THR A 1 202 ? 1.654 -18.906 5.609 1 95 202 THR A CA 1
ATOM 1547 C C . THR A 1 202 ? 1.091 -17.5 5.848 1 95 202 THR A C 1
ATOM 1549 O O . THR A 1 202 ? 1.13 -17 6.969 1 95 202 THR A O 1
ATOM 1552 N N . ALA A 1 203 ? 0.52 -16.891 4.809 1 95.12 203 ALA A N 1
ATOM 1553 C CA . ALA A 1 203 ? 0.127 -15.492 4.941 1 95.12 203 ALA A CA 1
ATOM 1554 C C . ALA A 1 203 ? -1.382 -15.359 5.129 1 95.12 203 ALA A C 1
ATOM 1556 O O . ALA A 1 203 ? -1.929 -14.258 5.066 1 95.12 203 ALA A O 1
ATOM 1557 N N . ARG A 1 204 ? -2.098 -16.406 5.406 1 88.69 204 ARG A N 1
ATOM 1558 C CA . ARG A 1 204 ? -3.555 -16.422 5.469 1 88.69 204 ARG A CA 1
ATOM 1559 C C . ARG A 1 204 ? -4.07 -15.508 6.57 1 88.69 204 ARG A C 1
ATOM 1561 O O . ARG A 1 204 ? -5.172 -14.969 6.469 1 88.69 204 ARG A O 1
ATOM 1568 N N . ASN A 1 205 ? -3.262 -15.352 7.594 1 90.38 205 ASN A N 1
ATOM 1569 C CA . ASN A 1 205 ? -3.727 -14.578 8.734 1 90.38 205 ASN A CA 1
ATOM 1570 C C . ASN A 1 205 ? -3.098 -13.188 8.758 1 90.38 205 ASN A C 1
ATOM 1572 O O . ASN A 1 205 ? -3.244 -12.453 9.734 1 90.38 205 ASN A O 1
ATOM 1576 N N . LEU A 1 206 ? -2.41 -12.852 7.75 1 93.56 206 LEU A N 1
ATOM 1577 C CA . LEU A 1 206 ? -1.795 -11.531 7.672 1 93.56 206 LEU A CA 1
ATOM 1578 C C . LEU A 1 206 ? -2.701 -10.547 6.934 1 93.56 206 LEU A C 1
ATOM 1580 O O . LEU A 1 206 ? -3.195 -10.859 5.848 1 93.56 206 LEU A O 1
ATOM 1584 N N . GLN A 1 207 ? -2.943 -9.391 7.496 1 92.62 207 GLN A N 1
ATOM 1585 C CA . GLN A 1 207 ? -3.738 -8.352 6.852 1 92.62 207 GLN A CA 1
ATOM 1586 C C . GLN A 1 207 ? -2.932 -7.625 5.781 1 92.62 207 GLN A C 1
ATOM 1588 O O . GLN A 1 207 ? -3.451 -7.316 4.707 1 92.62 207 GLN A O 1
ATOM 1593 N N . ASN A 1 208 ? -1.729 -7.324 6.152 1 96.31 208 ASN A N 1
ATOM 1594 C CA . ASN A 1 208 ? -0.795 -6.625 5.273 1 96.31 208 ASN A CA 1
ATOM 1595 C C . ASN A 1 208 ? 0.548 -7.344 5.199 1 96.31 208 ASN A C 1
ATOM 1597 O O . ASN A 1 208 ? 1.188 -7.586 6.223 1 96.31 208 ASN A O 1
ATOM 1601 N N . PHE A 1 209 ? 0.946 -7.75 4 1 98.06 209 PHE A N 1
ATOM 1602 C CA . PHE A 1 209 ? 2.256 -8.367 3.826 1 98.06 209 PHE A CA 1
ATOM 1603 C C . PHE A 1 209 ? 2.766 -8.164 2.404 1 98.06 209 PHE A C 1
ATOM 1605 O O . PHE A 1 209 ? 2.008 -7.766 1.519 1 98.06 209 PHE A O 1
ATOM 1612 N N . CYS A 1 210 ? 4.023 -8.336 2.221 1 98.81 210 CYS A N 1
ATOM 1613 C CA . CYS A 1 210 ? 4.652 -8.32 0.906 1 98.81 210 CYS A CA 1
ATOM 1614 C C . CYS A 1 210 ? 5.316 -9.656 0.599 1 98.81 210 CYS A C 1
ATOM 1616 O O . CYS A 1 210 ? 5.652 -10.414 1.513 1 98.81 210 CYS A O 1
ATOM 1618 N N . TYR A 1 211 ? 5.387 -9.953 -0.631 1 98.88 211 TYR A N 1
ATOM 1619 C CA . TYR A 1 211 ? 5.941 -11.211 -1.108 1 98.88 211 TYR A CA 1
ATOM 1620 C C . TYR A 1 211 ? 7.145 -10.977 -2.01 1 98.88 211 TYR A C 1
ATOM 1622 O O . TYR A 1 211 ? 7.102 -10.133 -2.908 1 98.88 211 TYR A O 1
ATOM 1630 N N . ILE A 1 212 ? 8.25 -11.609 -1.735 1 98.88 212 ILE A N 1
ATOM 1631 C CA . ILE A 1 212 ? 9.414 -11.648 -2.615 1 98.88 212 ILE A CA 1
ATOM 1632 C C . ILE A 1 212 ? 9.484 -13.008 -3.312 1 98.88 212 ILE A C 1
ATOM 1634 O O . ILE A 1 212 ? 9.555 -14.047 -2.654 1 98.88 212 ILE A O 1
ATOM 1638 N N . TRP A 1 213 ? 9.422 -12.961 -4.602 1 98.75 213 TRP A N 1
ATOM 1639 C CA . TRP A 1 213 ? 9.461 -14.156 -5.43 1 98.75 213 TRP A CA 1
ATOM 1640 C C . TRP A 1 213 ? 10.789 -14.273 -6.164 1 98.75 213 TRP A C 1
ATOM 1642 O O . TRP A 1 213 ? 11.117 -13.422 -7 1 98.75 213 TRP A O 1
ATOM 1652 N N . LEU A 1 214 ? 11.586 -15.305 -5.816 1 98.62 214 LEU A N 1
ATOM 1653 C CA . LEU A 1 214 ? 12.914 -15.5 -6.387 1 98.62 214 LEU A CA 1
ATOM 1654 C C . LEU A 1 214 ? 12.914 -16.656 -7.387 1 98.62 214 LEU A C 1
ATOM 1656 O O . LEU A 1 214 ? 12.789 -17.812 -7 1 98.62 214 LEU A O 1
ATOM 1660 N N . SER A 1 215 ? 13.031 -16.344 -8.602 1 97.62 215 SER A N 1
ATOM 1661 C CA . SER A 1 215 ? 13.086 -17.281 -9.719 1 97.62 215 SER A CA 1
ATOM 1662 C C . SER A 1 215 ? 14.133 -16.859 -10.75 1 97.62 215 SER A C 1
ATOM 1664 O O . SER A 1 215 ? 15.234 -16.438 -10.383 1 97.62 215 SER A O 1
ATOM 1666 N N . TYR A 1 216 ? 13.844 -17.031 -12.062 1 96.56 216 TYR A N 1
ATOM 1667 C CA . TYR A 1 216 ? 14.789 -16.5 -13.039 1 96.56 216 TYR A CA 1
ATOM 1668 C C . TYR A 1 216 ? 15.016 -15.008 -12.812 1 96.56 216 TYR A C 1
ATOM 1670 O O . TYR A 1 216 ? 16.141 -14.516 -12.977 1 96.56 216 TYR A O 1
ATOM 1678 N N . GLY A 1 217 ? 13.984 -14.312 -12.492 1 95.88 217 GLY A N 1
ATOM 1679 C CA . GLY A 1 217 ? 14.055 -12.93 -12.055 1 95.88 217 GLY A CA 1
ATOM 1680 C C . GLY A 1 217 ? 13.695 -12.734 -10.594 1 95.88 217 GLY A C 1
ATOM 1681 O O . GLY A 1 217 ? 13.695 -13.695 -9.82 1 95.88 217 GLY A O 1
ATOM 1682 N N . ILE A 1 218 ? 13.578 -11.531 -10.172 1 96.75 218 ILE A N 1
ATOM 1683 C CA . ILE A 1 218 ? 13.07 -11.172 -8.852 1 96.75 218 ILE A CA 1
ATOM 1684 C C . ILE A 1 218 ? 11.766 -10.391 -9 1 96.75 218 ILE A C 1
ATOM 1686 O O . ILE A 1 218 ? 11.719 -9.367 -9.688 1 96.75 218 ILE A O 1
ATOM 1690 N N . GLY A 1 219 ? 10.656 -10.969 -8.477 1 96.69 219 GLY A N 1
ATOM 1691 C CA . GLY A 1 219 ? 9.344 -10.359 -8.5 1 96.69 219 GLY A CA 1
ATOM 1692 C C . GLY A 1 219 ? 8.742 -10.172 -7.121 1 96.69 219 GLY A C 1
ATOM 1693 O O . GLY A 1 219 ? 9.406 -10.414 -6.113 1 96.69 219 GLY A O 1
ATOM 1694 N N . GLY A 1 220 ? 7.504 -9.734 -7.176 1 97.5 220 GLY A N 1
ATOM 1695 C CA . GLY A 1 220 ? 6.875 -9.562 -5.879 1 97.5 220 GLY A CA 1
ATOM 1696 C C . GLY A 1 220 ? 5.414 -9.172 -5.969 1 97.5 220 GLY A C 1
ATOM 1697 O O . GLY A 1 220 ? 4.828 -9.18 -7.059 1 97.5 220 GLY A O 1
ATOM 1698 N N . ALA A 1 221 ? 4.879 -9.016 -4.836 1 98.31 221 ALA A N 1
ATOM 1699 C CA . ALA A 1 221 ? 3.484 -8.609 -4.664 1 98.31 221 ALA A CA 1
ATOM 1700 C C . ALA A 1 221 ? 3.266 -7.949 -3.307 1 98.31 221 ALA A C 1
ATOM 1702 O O . ALA A 1 221 ? 4.078 -8.109 -2.393 1 98.31 221 ALA A O 1
ATOM 1703 N N . ALA A 1 222 ? 2.242 -7.184 -3.273 1 98.56 222 ALA A N 1
ATOM 1704 C CA . ALA A 1 222 ? 1.806 -6.555 -2.029 1 98.56 222 ALA A CA 1
ATOM 1705 C C . ALA A 1 222 ? 0.334 -6.848 -1.753 1 98.56 222 ALA A C 1
ATOM 1707 O O . ALA A 1 222 ? -0.494 -6.82 -2.666 1 98.56 222 ALA A O 1
ATOM 1708 N N . VAL A 1 223 ? 0.082 -7.188 -0.521 1 97 223 VAL A N 1
ATOM 1709 C CA . VAL A 1 223 ? -1.282 -7.398 -0.049 1 97 223 VAL A CA 1
ATOM 1710 C C . VAL A 1 223 ? -1.625 -6.371 1.024 1 97 223 VAL A C 1
ATOM 1712 O O . VAL A 1 223 ? -0.885 -6.207 1.998 1 97 223 VAL A O 1
ATOM 1715 N N . VAL A 1 224 ? -2.641 -5.637 0.791 1 95.19 224 VAL A N 1
ATOM 1716 C CA . VAL A 1 224 ? -3.154 -4.629 1.715 1 95.19 224 VAL A CA 1
ATOM 1717 C C . VAL A 1 224 ? -4.574 -4.992 2.141 1 95.19 224 VAL A C 1
ATOM 1719 O O . VAL A 1 224 ? -5.449 -5.199 1.296 1 95.19 224 VAL A O 1
ATOM 1722 N N . ASP A 1 225 ? -4.801 -5.109 3.428 1 90 225 ASP A N 1
ATOM 1723 C CA . ASP A 1 225 ? -6.098 -5.465 4 1 90 225 ASP A CA 1
ATOM 1724 C C . ASP A 1 225 ? -6.633 -6.758 3.385 1 90 225 ASP A C 1
ATOM 1726 O O . ASP A 1 225 ? -7.789 -6.816 2.967 1 90 225 ASP A O 1
ATOM 1730 N N . GLN A 1 226 ? -5.742 -7.668 3.182 1 88.75 226 GLN A N 1
ATOM 1731 C CA . GLN A 1 226 ? -6.039 -9.023 2.732 1 88.75 226 GLN A CA 1
ATOM 1732 C C . GLN A 1 226 ? -6.492 -9.031 1.276 1 88.75 226 GLN A C 1
ATOM 1734 O O . GLN A 1 226 ? -7.184 -9.961 0.842 1 88.75 226 GLN A O 1
ATOM 1739 N N . HIS A 1 227 ? -6.133 -7.977 0.557 1 89.81 227 HIS A N 1
ATOM 1740 C CA . HIS A 1 227 ? -6.391 -7.906 -0.877 1 89.81 227 HIS A CA 1
ATOM 1741 C C . HIS A 1 227 ? -5.117 -7.582 -1.65 1 89.81 227 HIS A C 1
ATOM 1743 O O . HIS A 1 227 ? -4.309 -6.762 -1.207 1 89.81 227 HIS A O 1
ATOM 1749 N N . PRO A 1 228 ? -5.016 -8.203 -2.783 1 93.75 228 PRO A N 1
ATOM 1750 C CA . PRO A 1 228 ? -3.863 -7.82 -3.605 1 93.75 228 PRO A CA 1
ATOM 1751 C C . PRO A 1 228 ? -3.891 -6.348 -4.004 1 93.75 228 PRO A C 1
ATOM 1753 O O . PRO A 1 228 ? -4.922 -5.844 -4.453 1 93.75 228 PRO A O 1
ATOM 1756 N N . TYR A 1 229 ? -2.857 -5.672 -3.732 1 96.5 229 TYR A N 1
ATOM 1757 C CA . TYR A 1 229 ? -2.684 -4.297 -4.195 1 96.5 229 TYR A CA 1
ATOM 1758 C C . TYR A 1 229 ? -1.877 -4.258 -5.484 1 96.5 229 TYR A C 1
ATOM 1760 O O . TYR A 1 229 ? -0.667 -4.496 -5.477 1 96.5 229 TYR A O 1
ATOM 1768 N N . LEU A 1 230 ? -2.49 -3.865 -6.582 1 93.81 230 LEU A N 1
ATOM 1769 C CA . LEU A 1 230 ? -1.847 -4.008 -7.883 1 93.81 230 LEU A CA 1
ATOM 1770 C C . LEU A 1 230 ? -1.233 -2.688 -8.336 1 93.81 230 LEU A C 1
ATOM 1772 O O . LEU A 1 230 ? -0.34 -2.67 -9.18 1 93.81 230 LEU A O 1
ATOM 1776 N N . GLY A 1 231 ? -1.692 -1.571 -7.742 1 92.94 231 GLY A N 1
ATOM 1777 C CA . GLY A 1 231 ? -1.177 -0.267 -8.125 1 92.94 231 GLY A CA 1
ATOM 1778 C C . GLY A 1 231 ? -1.5 0.103 -9.562 1 92.94 231 GLY A C 1
ATOM 1779 O O . GLY A 1 231 ? -2.314 -0.557 -10.211 1 92.94 231 GLY A O 1
ATOM 1780 N N . ARG A 1 232 ? -0.891 1.189 -9.984 1 90.19 232 ARG A N 1
ATOM 1781 C CA . ARG A 1 232 ? -1.064 1.672 -11.344 1 90.19 232 ARG A CA 1
ATOM 1782 C C . ARG A 1 232 ? -0.5 0.677 -12.352 1 90.19 232 ARG A C 1
ATOM 1784 O O . ARG A 1 232 ? 0.638 0.223 -12.219 1 90.19 232 ARG A O 1
ATOM 1791 N N . ASN A 1 233 ? -1.341 0.206 -13.312 1 86.69 233 ASN A N 1
ATOM 1792 C CA . ASN A 1 233 ? -0.955 -0.719 -14.375 1 86.69 233 ASN A CA 1
ATOM 1793 C C . ASN A 1 233 ? -0.414 -2.027 -13.805 1 86.69 233 ASN A C 1
ATOM 1795 O O . ASN A 1 233 ? 0.529 -2.604 -14.352 1 86.69 233 ASN A O 1
ATOM 1799 N N . ASN A 1 234 ? -0.854 -2.412 -12.656 1 89.94 234 ASN A N 1
ATOM 1800 C CA . ASN A 1 234 ? -0.473 -3.656 -11.992 1 89.94 234 ASN A CA 1
ATOM 1801 C C . ASN A 1 234 ? 1.017 -3.682 -11.664 1 89.94 234 ASN A C 1
ATOM 1803 O O . ASN A 1 234 ? 1.643 -4.742 -11.68 1 89.94 234 ASN A O 1
ATOM 1807 N N . GLY A 1 235 ? 1.612 -2.512 -11.406 1 91 235 GLY A N 1
ATOM 1808 C CA . GLY A 1 235 ? 3.055 -2.408 -11.258 1 91 235 GLY A CA 1
ATOM 1809 C C . GLY A 1 235 ? 3.51 -2.385 -9.812 1 91 235 GLY A C 1
ATOM 1810 O O . GLY A 1 235 ? 4.699 -2.24 -9.531 1 91 235 GLY A O 1
ATOM 1811 N N . ALA A 1 236 ? 2.568 -2.596 -8.906 1 95.31 236 ALA A N 1
ATOM 1812 C CA . ALA A 1 236 ? 2.961 -2.535 -7.5 1 95.31 236 ALA A CA 1
ATOM 1813 C C . ALA A 1 236 ? 3.846 -3.721 -7.125 1 95.31 236 ALA A C 1
ATOM 1815 O O . ALA A 1 236 ? 3.604 -4.848 -7.566 1 95.31 236 ALA A O 1
ATOM 1816 N N . ALA A 1 237 ? 4.895 -3.432 -6.34 1 97 237 ALA A N 1
ATOM 1817 C CA . ALA A 1 237 ? 5.77 -4.434 -5.734 1 97 237 ALA A CA 1
ATOM 1818 C C . ALA A 1 237 ? 6.52 -5.227 -6.805 1 97 237 ALA A C 1
ATOM 1820 O O . ALA A 1 237 ? 6.742 -6.43 -6.652 1 97 237 ALA A O 1
ATOM 1821 N N . GLU A 1 238 ? 6.734 -4.594 -7.906 1 92.25 238 GLU A N 1
ATOM 1822 C CA . GLU A 1 238 ? 7.668 -5.168 -8.875 1 92.25 238 GLU A CA 1
ATOM 1823 C C . GLU A 1 238 ? 9.117 -4.906 -8.469 1 92.25 238 GLU A C 1
ATOM 1825 O O . GLU A 1 238 ? 9.781 -4.047 -9.039 1 92.25 238 GLU A O 1
ATOM 1830 N N . TRP A 1 239 ? 9.57 -5.711 -7.602 1 95.94 239 TRP A N 1
ATOM 1831 C CA . TRP A 1 239 ? 10.852 -5.492 -6.934 1 95.94 239 TRP A CA 1
ATOM 1832 C C . TRP A 1 239 ? 12 -5.465 -7.941 1 95.94 239 TRP A C 1
ATOM 1834 O O . TRP A 1 239 ? 12.992 -4.77 -7.738 1 95.94 239 TRP A O 1
ATOM 1844 N N . GLY A 1 240 ? 11.859 -6.254 -8.953 1 94.06 240 GLY A N 1
ATOM 1845 C CA . GLY A 1 240 ? 12.922 -6.344 -9.945 1 94.06 240 GLY A CA 1
ATOM 1846 C C . GLY A 1 240 ? 13.312 -4.996 -10.531 1 94.06 240 GLY A C 1
ATOM 1847 O O . GLY A 1 240 ? 14.445 -4.809 -10.961 1 94.06 240 GLY A O 1
ATOM 1848 N N . GLY A 1 241 ? 12.383 -4.086 -10.5 1 91.81 241 GLY A N 1
ATOM 1849 C CA . GLY A 1 241 ? 12.633 -2.756 -11.031 1 91.81 241 GLY A CA 1
ATOM 1850 C C . GLY A 1 241 ? 13.625 -1.956 -10.211 1 91.81 241 GLY A C 1
ATOM 1851 O O . GLY A 1 241 ? 14.141 -0.94 -10.672 1 91.81 241 GLY A O 1
ATOM 1852 N N . LEU A 1 242 ? 13.945 -2.373 -9.039 1 94.88 242 LEU A N 1
ATOM 1853 C CA . LEU A 1 242 ? 14.883 -1.681 -8.164 1 94.88 242 LEU A CA 1
ATOM 1854 C C . LEU A 1 242 ? 16.312 -2.176 -8.398 1 94.88 242 LEU A C 1
ATOM 1856 O O . LEU A 1 242 ? 17.266 -1.605 -7.871 1 94.88 242 LEU A O 1
ATOM 1860 N N . PHE A 1 243 ? 16.406 -3.232 -9.203 1 95.12 243 PHE A N 1
ATOM 1861 C CA . PHE A 1 243 ? 17.703 -3.811 -9.562 1 95.12 243 PHE A CA 1
ATOM 1862 C C . PHE A 1 243 ? 17.938 -3.727 -11.062 1 95.12 243 PHE A C 1
ATOM 1864 O O . PHE A 1 243 ? 17.5 -4.594 -11.82 1 95.12 243 PHE A O 1
ATOM 1871 N N . PRO A 1 244 ? 18.656 -2.752 -11.469 1 91.38 244 PRO A N 1
ATOM 1872 C CA . PRO A 1 244 ? 18.875 -2.578 -12.906 1 91.38 244 PRO A CA 1
ATOM 1873 C C . PRO A 1 244 ? 19.531 -3.797 -13.555 1 91.38 244 PRO A C 1
ATOM 1875 O O . PRO A 1 244 ? 20.391 -4.438 -12.945 1 91.38 244 PRO A O 1
ATOM 1878 N N . LYS A 1 245 ? 19.188 -4.125 -14.766 1 88.44 245 LYS A N 1
ATOM 1879 C CA . LYS A 1 245 ? 19.672 -5.301 -15.477 1 88.44 245 LYS A CA 1
ATOM 1880 C C . LYS A 1 245 ? 21.141 -5.145 -15.852 1 88.44 245 LYS A C 1
ATOM 1882 O O . LYS A 1 245 ? 21.828 -6.129 -16.125 1 88.44 245 LYS A O 1
ATOM 1887 N N . SER A 1 246 ? 21.578 -3.895 -15.875 1 92 246 SER A N 1
ATOM 1888 C CA . SER A 1 246 ? 22.953 -3.609 -16.234 1 92 246 SER A CA 1
ATOM 1889 C C . SER A 1 246 ? 23.906 -3.914 -15.086 1 92 246 SER A C 1
ATOM 1891 O O . SER A 1 246 ? 25.125 -3.85 -15.242 1 92 246 SER A O 1
ATOM 1893 N N . LYS A 1 247 ? 23.359 -4.277 -13.914 1 94.69 247 LYS A N 1
ATOM 1894 C CA . LYS A 1 247 ? 24.141 -4.582 -12.719 1 94.69 247 LYS A CA 1
ATOM 1895 C C . LYS A 1 247 ? 23.781 -5.965 -12.172 1 94.69 247 LYS A C 1
ATOM 1897 O O . LYS A 1 247 ? 22.781 -6.551 -12.562 1 94.69 247 LYS A O 1
ATOM 1902 N N . PRO A 1 248 ? 24.688 -6.531 -11.328 1 96.56 248 PRO A N 1
ATOM 1903 C CA . PRO A 1 248 ? 24.344 -7.805 -10.695 1 96.56 248 PRO A CA 1
ATOM 1904 C C . PRO A 1 248 ? 23.031 -7.734 -9.914 1 96.56 248 PRO A C 1
ATOM 1906 O O . PRO A 1 248 ? 22.75 -6.723 -9.266 1 96.56 248 PRO A O 1
ATOM 1909 N N . ARG A 1 249 ? 22.297 -8.797 -10.008 1 97.25 249 ARG A N 1
ATOM 1910 C CA . ARG A 1 249 ? 20.969 -8.859 -9.414 1 97.25 249 ARG A CA 1
ATOM 1911 C C . ARG A 1 249 ? 20.797 -10.117 -8.57 1 97.25 249 ARG A C 1
ATOM 1913 O O . ARG A 1 249 ? 21.469 -11.125 -8.797 1 97.25 249 ARG A O 1
ATOM 1920 N N . PRO A 1 250 ? 19.969 -10.031 -7.586 1 98.31 250 PRO A N 1
ATOM 1921 C CA . PRO A 1 250 ? 19.672 -11.242 -6.812 1 98.31 250 PRO A CA 1
ATOM 1922 C C . PRO A 1 250 ? 18.625 -12.125 -7.484 1 98.31 250 PRO A C 1
ATOM 1924 O O . PRO A 1 250 ? 17.547 -12.352 -6.926 1 98.31 250 PRO A O 1
ATOM 1927 N N . SER A 1 251 ? 18.953 -12.695 -8.641 1 97.62 251 SER A N 1
ATOM 1928 C CA . SER A 1 251 ? 18.031 -13.477 -9.453 1 97.62 251 SER A CA 1
ATOM 1929 C C . SER A 1 251 ? 18.672 -14.773 -9.938 1 97.62 251 SER A C 1
ATOM 1931 O O . SER A 1 251 ? 19.906 -14.891 -9.961 1 97.62 251 SER A O 1
ATOM 1933 N N . GLY A 1 252 ? 17.797 -15.695 -10.266 1 97.75 252 GLY A N 1
ATOM 1934 C CA . GLY A 1 252 ? 18.281 -16.953 -10.805 1 97.75 252 GLY A CA 1
ATOM 1935 C C . GLY A 1 252 ? 19.062 -16.797 -12.094 1 97.75 252 GLY A C 1
ATOM 1936 O O . GLY A 1 252 ? 20.047 -17.5 -12.32 1 97.75 252 GLY A O 1
ATOM 1937 N N . GLN A 1 253 ? 18.625 -15.891 -12.93 1 96.75 253 GLN A N 1
ATOM 1938 C CA . GLN A 1 253 ? 19.375 -15.664 -14.164 1 96.75 253 GLN A CA 1
ATOM 1939 C C . GLN A 1 253 ? 20.781 -15.164 -13.867 1 96.75 253 GLN A C 1
ATOM 1941 O O . GLN A 1 253 ? 21.75 -15.578 -14.516 1 96.75 253 GLN A O 1
ATOM 1946 N N . ASP A 1 254 ? 20.938 -14.273 -12.906 1 97.94 254 ASP A N 1
ATOM 1947 C CA . ASP A 1 254 ? 22.266 -13.789 -12.523 1 97.94 254 ASP A CA 1
ATOM 1948 C C . ASP A 1 254 ? 23.109 -14.914 -11.93 1 97.94 254 ASP A C 1
ATOM 1950 O O . ASP A 1 254 ? 24.328 -14.953 -12.133 1 97.94 254 ASP A O 1
ATOM 1954 N N . LEU A 1 255 ? 22.484 -15.812 -11.188 1 98.31 255 LEU A N 1
ATOM 1955 C CA . LEU A 1 255 ? 23.172 -17 -10.68 1 98.31 255 LEU A CA 1
ATOM 1956 C C . LEU A 1 255 ? 23.703 -17.859 -11.828 1 98.31 255 LEU A C 1
ATOM 1958 O O . LEU A 1 255 ? 24.875 -18.219 -11.836 1 98.31 255 LEU A O 1
ATOM 1962 N N . LEU A 1 256 ? 22.844 -18.141 -12.797 1 97.5 256 LEU A N 1
ATOM 1963 C CA . LEU A 1 256 ? 23.25 -18.922 -13.953 1 97.5 256 LEU A CA 1
ATOM 1964 C C . LEU A 1 256 ? 24.375 -18.234 -14.719 1 97.5 256 LEU A C 1
ATOM 1966 O O . LEU A 1 256 ? 25.328 -18.891 -15.133 1 97.5 256 LEU A O 1
ATOM 1970 N N . ASP A 1 257 ? 24.219 -16.922 -14.875 1 97.56 257 ASP A N 1
ATOM 1971 C CA . ASP A 1 257 ? 25.266 -16.156 -15.562 1 97.56 257 ASP A CA 1
ATOM 1972 C C . ASP A 1 257 ? 26.594 -16.234 -14.812 1 97.56 257 ASP A C 1
ATOM 1974 O O . ASP A 1 257 ? 27.656 -16.359 -15.422 1 97.56 257 ASP A O 1
ATOM 1978 N N . SER A 1 258 ? 26.516 -16.109 -13.508 1 97.69 258 SER A N 1
ATOM 1979 C CA . SER A 1 258 ? 27.719 -16.219 -12.672 1 97.69 258 SER A CA 1
ATOM 1980 C C . SER A 1 258 ? 28.391 -17.578 -12.836 1 97.69 258 SER A C 1
ATOM 1982 O O . SER A 1 258 ? 29.609 -17.656 -12.961 1 97.69 258 SER A O 1
ATOM 1984 N N . LEU A 1 259 ? 27.609 -18.609 -12.836 1 97.94 259 LEU A N 1
ATOM 1985 C CA . LEU A 1 259 ? 28.125 -19.969 -13.023 1 97.94 259 LEU A CA 1
ATOM 1986 C C . LEU A 1 259 ? 28.734 -20.125 -14.414 1 97.94 259 LEU A C 1
ATOM 1988 O O . LEU A 1 259 ? 29.797 -20.734 -14.57 1 97.94 259 LEU A O 1
ATOM 1992 N N . GLY A 1 260 ? 28.047 -19.578 -15.391 1 97.75 260 GLY A N 1
ATOM 1993 C CA . GLY A 1 260 ? 28.562 -19.594 -16.75 1 97.75 260 GLY A CA 1
ATOM 1994 C C . GLY A 1 260 ? 29.922 -18.938 -16.859 1 97.75 260 GLY A C 1
ATOM 1995 O O . GLY A 1 260 ? 30.844 -19.469 -17.484 1 97.75 260 GLY A O 1
ATOM 1996 N N . ARG A 1 261 ? 30.062 -17.781 -16.266 1 97.31 261 ARG A N 1
ATOM 1997 C CA . ARG A 1 261 ? 31.328 -17.047 -16.281 1 97.31 261 ARG A CA 1
ATOM 1998 C C . ARG A 1 261 ? 32.406 -17.844 -15.578 1 97.31 261 ARG A C 1
ATOM 2000 O O . ARG A 1 261 ? 33.594 -17.703 -15.914 1 97.31 261 ARG A O 1
ATOM 2007 N N . ALA A 1 262 ? 32 -18.703 -14.688 1 97.56 262 ALA A N 1
ATOM 2008 C CA . ALA A 1 262 ? 32.969 -19.484 -13.922 1 97.56 262 ALA A CA 1
ATOM 2009 C C . ALA A 1 262 ? 33.25 -20.812 -14.617 1 97.56 262 ALA A C 1
ATOM 2011 O O . ALA A 1 262 ? 33.969 -21.656 -14.07 1 97.56 262 ALA A O 1
ATOM 2012 N N . GLY A 1 263 ? 32.656 -21.078 -15.758 1 97 263 GLY A N 1
ATOM 2013 C CA . GLY A 1 263 ? 32.938 -22.25 -16.562 1 97 263 GLY A CA 1
ATOM 2014 C C . GLY A 1 263 ? 32.031 -23.422 -16.281 1 97 263 GLY A C 1
ATOM 2015 O O . GLY A 1 263 ? 32.312 -24.547 -16.656 1 97 263 GLY A O 1
ATOM 2016 N N . LEU A 1 264 ? 30.953 -23.172 -15.547 1 96.12 264 LEU A N 1
ATOM 2017 C CA . LEU A 1 264 ? 29.969 -24.203 -15.234 1 96.12 264 LEU A CA 1
ATOM 2018 C C . LEU A 1 264 ? 28.578 -23.781 -15.703 1 96.12 264 LEU A C 1
ATOM 2020 O O . LEU A 1 264 ? 27.672 -23.609 -14.883 1 96.12 264 LEU A O 1
ATOM 2024 N N . PRO A 1 265 ? 28.391 -23.703 -16.969 1 96.69 265 PRO A N 1
ATOM 2025 C CA . PRO A 1 265 ? 27.109 -23.234 -17.469 1 96.69 265 PRO A CA 1
ATOM 2026 C C . PRO A 1 265 ? 25.969 -24.219 -17.203 1 96.69 265 PRO A C 1
ATOM 2028 O O . PRO A 1 265 ? 26.156 -25.438 -17.328 1 96.69 265 PRO A O 1
ATOM 2031 N N . LEU A 1 266 ? 24.906 -23.734 -16.656 1 96.12 266 LEU A N 1
ATOM 2032 C CA . LEU A 1 266 ? 23.625 -24.438 -16.547 1 96.12 266 LEU A CA 1
ATOM 2033 C C . LEU A 1 266 ? 22.562 -23.797 -17.438 1 96.12 266 LEU A C 1
ATOM 2035 O O . LEU A 1 266 ? 22.469 -22.578 -17.516 1 96.12 266 LEU A O 1
ATOM 2039 N N . ASP A 1 267 ? 21.781 -24.562 -18.109 1 92 267 ASP A N 1
ATOM 2040 C CA . ASP A 1 267 ? 20.781 -24.047 -19.031 1 92 267 ASP A CA 1
ATOM 2041 C C . ASP A 1 267 ? 19.516 -23.641 -18.281 1 92 267 ASP A C 1
ATOM 2043 O O . ASP A 1 267 ? 18.797 -22.734 -18.688 1 92 267 ASP A O 1
ATOM 2047 N N . ARG A 1 268 ? 19.266 -24.422 -17.203 1 95.44 268 ARG A N 1
ATOM 2048 C CA . ARG A 1 268 ? 18.016 -24.219 -16.469 1 95.44 268 ARG A CA 1
ATOM 2049 C C . ARG A 1 268 ? 18.266 -24.078 -14.977 1 95.44 268 ARG A C 1
ATOM 2051 O O . ARG A 1 268 ? 19.25 -24.609 -14.453 1 95.44 268 ARG A O 1
ATOM 2058 N N . LEU A 1 269 ? 17.375 -23.344 -14.375 1 95.75 269 LEU A N 1
ATOM 2059 C CA . LEU A 1 269 ? 17.453 -23.203 -12.93 1 95.75 269 LEU A CA 1
ATOM 2060 C C . LEU A 1 269 ? 17.219 -24.547 -12.25 1 95.75 269 LEU A C 1
ATOM 2062 O O . LEU A 1 269 ? 17.812 -24.828 -11.203 1 95.75 269 LEU A O 1
ATOM 2066 N N . SER A 1 270 ? 16.406 -25.375 -12.93 1 94.06 270 SER A N 1
ATOM 2067 C CA . SER A 1 270 ? 16.078 -26.688 -12.383 1 94.06 270 SER A CA 1
ATOM 2068 C C . SER A 1 270 ? 17.281 -27.609 -12.398 1 94.06 270 SER A C 1
ATOM 2070 O O . SER A 1 270 ? 17.281 -28.656 -11.742 1 94.06 270 SER A O 1
ATOM 2072 N N . ASP A 1 271 ? 18.312 -27.266 -13.109 1 95.62 271 ASP A N 1
ATOM 2073 C CA . ASP A 1 271 ? 19.516 -28.078 -13.195 1 95.62 271 ASP A CA 1
ATOM 2074 C C . ASP A 1 271 ? 20.438 -27.812 -12.008 1 95.62 271 ASP A C 1
ATOM 2076 O O . ASP A 1 271 ? 21.422 -28.531 -11.805 1 95.62 271 ASP A O 1
ATOM 2080 N N . PHE A 1 272 ? 20.156 -26.766 -11.242 1 97.25 272 PHE A N 1
ATOM 2081 C CA . PHE A 1 272 ? 20.938 -26.422 -10.062 1 97.25 272 PHE A CA 1
ATOM 2082 C C . PHE A 1 272 ? 20.688 -27.406 -8.93 1 97.25 272 PHE A C 1
ATOM 2084 O O . PHE A 1 272 ? 19.531 -27.641 -8.547 1 97.25 272 PHE A O 1
ATOM 2091 N N . THR A 1 273 ? 21.719 -28.031 -8.391 1 96.56 273 THR A N 1
ATOM 2092 C CA . THR A 1 273 ? 21.594 -29.031 -7.348 1 96.56 273 THR A CA 1
ATOM 2093 C C . THR A 1 273 ? 22.453 -28.672 -6.137 1 96.56 273 THR A C 1
ATOM 2095 O O . THR A 1 273 ? 23.141 -27.656 -6.145 1 96.56 273 THR A O 1
ATOM 2098 N N . ASP A 1 274 ? 22.406 -29.516 -5.133 1 96.81 274 ASP A N 1
ATOM 2099 C CA . ASP A 1 274 ? 23.156 -29.328 -3.9 1 96.81 274 ASP A CA 1
ATOM 2100 C C . ASP A 1 274 ? 24.656 -29.25 -4.184 1 96.81 274 ASP A C 1
ATOM 2102 O O . ASP A 1 274 ? 25.391 -28.547 -3.496 1 96.81 274 ASP A O 1
ATOM 2106 N N . ASP A 1 275 ? 25.078 -29.938 -5.172 1 95.62 275 ASP A N 1
ATOM 2107 C CA . ASP A 1 275 ? 26.5 -30.016 -5.5 1 95.62 275 ASP A CA 1
ATOM 2108 C C . ASP A 1 275 ? 27.047 -28.656 -5.918 1 95.62 275 ASP A C 1
ATOM 2110 O O . ASP A 1 275 ? 28.25 -28.391 -5.785 1 95.62 275 ASP A O 1
ATOM 2114 N N . HIS A 1 276 ? 26.172 -27.797 -6.395 1 97.31 276 HIS A N 1
ATOM 2115 C CA . HIS A 1 276 ? 26.609 -26.5 -6.887 1 97.31 276 HIS A CA 1
ATOM 2116 C C . HIS A 1 276 ? 26.766 -25.5 -5.742 1 97.31 276 HIS A C 1
ATOM 2118 O O . HIS A 1 276 ? 27.406 -24.453 -5.906 1 97.31 276 HIS A O 1
ATOM 2124 N N . LEU A 1 277 ? 26.203 -25.797 -4.613 1 97.06 277 LEU A N 1
ATOM 2125 C CA . LEU A 1 277 ? 26.078 -24.844 -3.51 1 97.06 277 LEU A CA 1
ATOM 2126 C C . LEU A 1 277 ? 27.453 -24.438 -2.988 1 97.06 277 LEU A C 1
ATOM 2128 O O . LEU A 1 277 ? 27.641 -23.312 -2.506 1 97.06 277 LEU A O 1
ATOM 2132 N N . THR A 1 278 ? 28.438 -25.312 -3.094 1 95.94 278 THR A N 1
ATOM 2133 C CA . THR A 1 278 ? 29.75 -25.062 -2.486 1 95.94 278 THR A CA 1
ATOM 2134 C C . THR A 1 278 ? 30.703 -24.406 -3.484 1 95.94 278 THR A C 1
ATOM 2136 O O . THR A 1 278 ? 31.812 -24.016 -3.125 1 95.94 278 THR A O 1
ATOM 2139 N N . HIS A 1 279 ? 30.281 -24.344 -4.723 1 97.12 279 HIS A N 1
ATOM 2140 C CA . HIS A 1 279 ? 31.125 -23.688 -5.715 1 97.12 279 HIS A CA 1
ATOM 2141 C C . HIS A 1 279 ? 31.391 -22.234 -5.352 1 97.12 279 HIS A C 1
ATOM 2143 O O . HIS A 1 279 ? 30.469 -21.516 -4.957 1 97.12 279 HIS A O 1
ATOM 2149 N N . PRO A 1 280 ? 32.625 -21.734 -5.527 1 97.75 280 PRO A N 1
ATOM 2150 C CA . PRO A 1 280 ? 32.969 -20.375 -5.141 1 97.75 280 PRO A CA 1
ATOM 2151 C C . PRO A 1 280 ? 32.094 -19.328 -5.828 1 97.75 280 PRO A C 1
ATOM 2153 O O . PRO A 1 280 ? 31.719 -18.328 -5.207 1 97.75 280 PRO A O 1
ATOM 2156 N N . ALA A 1 281 ? 31.766 -19.531 -7.094 1 97.94 281 ALA A N 1
ATOM 2157 C CA . ALA A 1 281 ? 30.922 -18.578 -7.828 1 97.94 281 ALA A CA 1
ATOM 2158 C C . ALA A 1 281 ? 29.547 -18.453 -7.188 1 97.94 281 ALA A C 1
ATOM 2160 O O . ALA A 1 281 ? 28.953 -17.375 -7.172 1 97.94 281 ALA A O 1
ATOM 2161 N N . VAL A 1 282 ? 29.078 -19.578 -6.68 1 98.25 282 VAL A N 1
ATOM 2162 C CA . VAL A 1 282 ? 27.766 -19.594 -6.051 1 98.25 282 VAL A CA 1
ATOM 2163 C C . VAL A 1 282 ? 27.844 -18.906 -4.684 1 98.25 282 VAL A C 1
ATOM 2165 O O . VAL A 1 282 ? 26.969 -18.109 -4.332 1 98.25 282 VAL A O 1
ATOM 2168 N N . THR A 1 283 ? 28.875 -19.188 -3.953 1 97.88 283 THR A N 1
ATOM 2169 C CA . THR A 1 283 ? 29.062 -18.578 -2.641 1 97.88 283 THR A CA 1
ATOM 2170 C C . THR A 1 283 ? 29.156 -17.062 -2.762 1 97.88 283 THR A C 1
ATOM 2172 O O . THR A 1 283 ? 28.547 -16.328 -1.984 1 97.88 283 THR A O 1
ATOM 2175 N N . GLN A 1 284 ? 29.906 -16.594 -3.725 1 98.12 284 GLN A N 1
ATOM 2176 C CA . GLN A 1 284 ? 30.078 -15.172 -3.961 1 98.12 284 GLN A CA 1
ATOM 2177 C C . GLN A 1 284 ? 28.75 -14.531 -4.375 1 98.12 284 GLN A C 1
ATOM 2179 O O . GLN A 1 284 ? 28.391 -13.453 -3.889 1 98.12 284 GLN A O 1
ATOM 2184 N N . TRP A 1 285 ? 28.078 -15.172 -5.285 1 98.5 285 TRP A N 1
ATOM 2185 C CA . TRP A 1 285 ? 26.766 -14.688 -5.711 1 98.5 285 TRP A CA 1
ATOM 2186 C C . TRP A 1 285 ? 25.797 -14.609 -4.531 1 98.5 285 TRP A C 1
ATOM 2188 O O . TRP A 1 285 ? 25.078 -13.617 -4.371 1 98.5 285 TRP A O 1
ATOM 2198 N N . ARG A 1 286 ? 25.828 -15.609 -3.746 1 98.25 286 ARG A N 1
ATOM 2199 C CA . ARG A 1 286 ? 24.922 -15.68 -2.607 1 98.25 286 ARG A CA 1
ATOM 2200 C C . ARG A 1 286 ? 25.188 -14.555 -1.62 1 98.25 286 ARG A C 1
ATOM 2202 O O . ARG A 1 286 ? 24.25 -13.961 -1.08 1 98.25 286 ARG A O 1
ATOM 2209 N N . GLU A 1 287 ? 26.391 -14.281 -1.364 1 97.81 287 GLU A N 1
ATOM 2210 C CA . GLU A 1 287 ? 26.75 -13.203 -0.448 1 97.81 287 GLU A CA 1
ATOM 2211 C C . GLU A 1 287 ? 26.234 -11.859 -0.95 1 97.81 287 GLU A C 1
ATOM 2213 O O . GLU A 1 287 ? 25.625 -11.102 -0.196 1 97.81 287 GLU A O 1
ATOM 2218 N N . ARG A 1 288 ? 26.484 -11.594 -2.172 1 98.25 288 ARG A N 1
ATOM 2219 C CA . ARG A 1 288 ? 26.016 -10.344 -2.771 1 98.25 288 ARG A CA 1
ATOM 2220 C C . ARG A 1 288 ? 24.5 -10.281 -2.809 1 98.25 288 ARG A C 1
ATOM 2222 O O . ARG A 1 288 ? 23.906 -9.266 -2.451 1 98.25 288 ARG A O 1
ATOM 2229 N N . ALA A 1 289 ? 23.906 -11.352 -3.248 1 98.62 289 ALA A N 1
ATOM 2230 C CA . ALA A 1 289 ? 22.453 -11.422 -3.352 1 98.62 289 ALA A CA 1
ATOM 2231 C C . ALA A 1 289 ? 21.797 -11.258 -1.983 1 98.62 289 ALA A C 1
ATOM 2233 O O . ALA A 1 289 ? 20.75 -10.617 -1.863 1 98.62 289 ALA A O 1
ATOM 2234 N N . SER A 1 290 ? 22.422 -11.812 -0.983 1 97.94 290 SER A N 1
ATOM 2235 C CA . SER A 1 290 ? 21.891 -11.68 0.373 1 97.94 290 SER A CA 1
ATOM 2236 C C . SER A 1 290 ? 21.859 -10.227 0.815 1 97.94 290 SER A C 1
ATOM 2238 O O . SER A 1 290 ? 20.859 -9.773 1.4 1 97.94 290 SER A O 1
ATOM 2240 N N . GLU A 1 291 ? 22.891 -9.5 0.522 1 97.25 291 GLU A N 1
ATOM 2241 C CA . GLU A 1 291 ? 22.922 -8.078 0.846 1 97.25 291 GLU A CA 1
ATOM 2242 C C . GLU A 1 291 ? 21.844 -7.309 0.091 1 97.25 291 GLU A C 1
ATOM 2244 O O . GLU A 1 291 ? 21.203 -6.418 0.651 1 97.25 291 GLU A O 1
ATOM 2249 N N . GLN A 1 292 ? 21.688 -7.668 -1.104 1 98.12 292 GLN A N 1
ATOM 2250 C CA . GLN A 1 292 ? 20.688 -7.016 -1.942 1 98.12 292 GLN A CA 1
ATOM 2251 C C . GLN A 1 292 ? 19.281 -7.297 -1.431 1 98.12 292 GLN A C 1
ATOM 2253 O O . GLN A 1 292 ? 18.438 -6.395 -1.392 1 98.12 292 GLN A O 1
ATOM 2258 N N . ILE A 1 293 ? 19.016 -8.5 -1.05 1 98.31 293 ILE A N 1
ATOM 2259 C CA . ILE A 1 293 ? 17.688 -8.875 -0.546 1 98.31 293 ILE A CA 1
ATOM 2260 C C . ILE A 1 293 ? 17.453 -8.219 0.811 1 98.31 293 ILE A C 1
ATOM 2262 O O . ILE A 1 293 ? 16.344 -7.793 1.112 1 98.31 293 ILE A O 1
ATOM 2266 N N . CYS A 1 294 ? 18.469 -8.164 1.614 1 96.69 294 CYS A N 1
ATOM 2267 C CA . CYS A 1 294 ? 18.359 -7.461 2.887 1 96.69 294 CYS A CA 1
ATOM 2268 C C . CYS A 1 294 ? 17.969 -6 2.67 1 96.69 294 CYS A C 1
ATOM 2270 O O . CYS A 1 294 ? 17.094 -5.48 3.354 1 96.69 294 CYS A O 1
ATOM 2272 N N . TRP A 1 295 ? 18.641 -5.371 1.773 1 96.06 295 TRP A N 1
ATOM 2273 C CA . TRP A 1 295 ? 18.312 -3.99 1.431 1 96.06 295 TRP A CA 1
ATOM 2274 C C . TRP A 1 295 ? 16.875 -3.877 0.954 1 96.06 295 TRP A C 1
ATOM 2276 O O . TRP A 1 295 ? 16.156 -2.943 1.329 1 96.06 295 TRP A O 1
ATOM 2286 N N . LEU A 1 296 ? 16.422 -4.797 0.121 1 97.94 296 LEU A N 1
ATOM 2287 C CA . LEU A 1 296 ? 15.039 -4.805 -0.341 1 97.94 296 LEU A CA 1
ATOM 2288 C C . LEU A 1 296 ? 14.078 -4.934 0.834 1 97.94 296 LEU A C 1
ATOM 2290 O O . LEU A 1 296 ? 13.039 -4.27 0.865 1 97.94 296 LEU A O 1
ATOM 2294 N N . CYS A 1 297 ? 14.422 -5.801 1.781 1 97.19 297 CYS A N 1
ATOM 2295 C CA . CYS A 1 297 ? 13.594 -5.945 2.975 1 97.19 297 CYS A CA 1
ATOM 2296 C C . CYS A 1 297 ? 13.492 -4.621 3.727 1 97.19 297 CYS A C 1
ATOM 2298 O O . CYS A 1 297 ? 12.43 -4.285 4.254 1 97.19 297 CYS A O 1
ATOM 2300 N N . LEU A 1 298 ? 14.562 -3.883 3.768 1 95.56 298 LEU A N 1
ATOM 2301 C CA . LEU A 1 298 ? 14.523 -2.561 4.383 1 95.56 298 LEU A CA 1
ATOM 2302 C C . LEU A 1 298 ? 13.578 -1.634 3.625 1 95.56 298 LEU A C 1
ATOM 2304 O O . LEU A 1 298 ? 12.773 -0.928 4.234 1 95.56 298 LEU A O 1
ATOM 2308 N N . VAL A 1 299 ? 13.688 -1.659 2.328 1 97.12 299 VAL A N 1
ATOM 2309 C CA . VAL A 1 299 ? 12.828 -0.831 1.492 1 97.12 299 VAL A CA 1
ATOM 2310 C C . VAL A 1 299 ? 11.359 -1.174 1.758 1 97.12 299 VAL A C 1
ATOM 2312 O O . VAL A 1 299 ? 10.539 -0.283 1.991 1 97.12 299 VAL A O 1
ATOM 2315 N N . ILE A 1 300 ? 11.062 -2.434 1.793 1 97.81 300 ILE A N 1
ATOM 2316 C CA . ILE A 1 300 ? 9.695 -2.887 2.018 1 97.81 300 ILE A CA 1
ATOM 2317 C C . ILE A 1 300 ? 9.234 -2.463 3.41 1 97.81 300 ILE A C 1
ATOM 2319 O O . ILE A 1 300 ? 8.109 -1.98 3.58 1 97.81 300 ILE A O 1
ATOM 2323 N N . ALA A 1 301 ? 10.055 -2.588 4.371 1 95.44 301 ALA A N 1
ATOM 2324 C CA . ALA A 1 301 ? 9.734 -2.236 5.754 1 95.44 301 ALA A CA 1
ATOM 2325 C C . ALA A 1 301 ? 9.422 -0.749 5.883 1 95.44 301 ALA A C 1
ATOM 2327 O O . ALA A 1 301 ? 8.562 -0.354 6.676 1 95.44 301 ALA A O 1
ATOM 2328 N N . ARG A 1 302 ? 10.094 0.057 5.082 1 94.44 302 ARG A N 1
ATOM 2329 C CA . ARG A 1 302 ? 9.969 1.504 5.234 1 94.44 302 ARG A CA 1
ATOM 2330 C C . ARG A 1 302 ? 8.914 2.066 4.285 1 94.44 302 ARG A C 1
ATOM 2332 O O . ARG A 1 302 ? 8.523 3.227 4.406 1 94.44 302 ARG A O 1
ATOM 2339 N N . THR A 1 303 ? 8.461 1.283 3.377 1 97 303 THR A N 1
ATOM 2340 C CA . THR A 1 303 ? 7.426 1.733 2.457 1 97 303 THR A CA 1
ATOM 2341 C C . THR A 1 303 ? 6.066 1.17 2.859 1 97 303 THR A C 1
ATOM 2343 O O . THR A 1 303 ? 5.281 1.845 3.531 1 97 303 THR A O 1
ATOM 2346 N N . PHE A 1 304 ? 5.945 -0.112 2.789 1 97.75 304 PHE A N 1
ATOM 2347 C CA . PHE A 1 304 ? 4.652 -0.719 3.076 1 97.75 304 PHE A CA 1
ATOM 2348 C C . PHE A 1 304 ? 4.477 -0.939 4.574 1 97.75 304 PHE A C 1
ATOM 2350 O O . PHE A 1 304 ? 3.352 -1.03 5.066 1 97.75 304 PHE A O 1
ATOM 2357 N N . ALA A 1 305 ? 5.586 -1.156 5.293 1 95.5 305 ALA A N 1
ATOM 2358 C CA . ALA A 1 305 ? 5.527 -1.48 6.715 1 95.5 305 ALA A CA 1
ATOM 2359 C C . ALA A 1 305 ? 4.551 -2.621 6.98 1 95.5 305 ALA A C 1
ATOM 2361 O O . ALA A 1 305 ? 3.666 -2.506 7.832 1 95.5 305 ALA A O 1
ATOM 2362 N N . PRO A 1 306 ? 4.77 -3.717 6.301 1 97.38 306 PRO A N 1
ATOM 2363 C CA . PRO A 1 306 ? 3.82 -4.824 6.445 1 97.38 306 PRO A CA 1
ATOM 2364 C C . PRO A 1 306 ? 4.023 -5.613 7.734 1 97.38 306 PRO A C 1
ATOM 2366 O O . PRO A 1 306 ? 5.012 -5.402 8.445 1 97.38 306 PRO A O 1
ATOM 2369 N N . GLN A 1 307 ? 3.092 -6.469 8.07 1 96.31 307 GLN A N 1
ATOM 2370 C CA . GLN A 1 307 ? 3.244 -7.395 9.188 1 96.31 307 GLN A CA 1
ATOM 2371 C C . GLN A 1 307 ? 4.332 -8.422 8.906 1 96.31 307 GLN A C 1
ATOM 2373 O O . GLN A 1 307 ? 5.023 -8.875 9.828 1 96.31 307 GLN A O 1
ATOM 2378 N N . GLY A 1 308 ? 4.422 -8.742 7.637 1 97.5 308 GLY A N 1
ATOM 2379 C CA . GLY A 1 308 ? 5.391 -9.758 7.258 1 97.5 308 GLY A CA 1
ATOM 2380 C C . GLY A 1 308 ? 5.895 -9.602 5.836 1 97.5 308 GLY A C 1
ATOM 2381 O O . GLY A 1 308 ? 5.234 -8.977 5 1 97.5 308 GLY A O 1
ATOM 2382 N N . ILE A 1 309 ? 7.082 -10.102 5.641 1 98.5 309 ILE A N 1
ATOM 2383 C CA . ILE A 1 309 ? 7.684 -10.281 4.324 1 98.5 309 ILE A CA 1
ATOM 2384 C C . ILE A 1 309 ? 7.883 -11.766 4.043 1 98.5 309 ILE A C 1
ATOM 2386 O O . ILE A 1 309 ? 8.695 -12.43 4.695 1 98.5 309 ILE A O 1
ATOM 2390 N N . VAL A 1 310 ? 7.105 -12.25 3.119 1 98.81 310 VAL A N 1
ATOM 2391 C CA . VAL A 1 310 ? 7.18 -13.656 2.752 1 98.81 310 VAL A CA 1
ATOM 2392 C C . VAL A 1 310 ? 8.156 -13.836 1.596 1 98.81 310 VAL A C 1
ATOM 2394 O O . VAL A 1 310 ? 8.117 -13.094 0.612 1 98.81 310 VAL A O 1
ATOM 2397 N N . ILE A 1 311 ? 9.078 -14.812 1.701 1 98.88 311 ILE A N 1
ATOM 2398 C CA . ILE A 1 311 ? 10.078 -15.047 0.668 1 98.88 311 ILE A CA 1
ATOM 2399 C C . ILE A 1 311 ? 9.93 -16.469 0.119 1 98.88 311 ILE A C 1
ATOM 2401 O O . ILE A 1 311 ? 9.938 -17.438 0.878 1 98.88 311 ILE A O 1
ATOM 2405 N N . GLY A 1 312 ? 9.664 -16.562 -1.099 1 98.69 312 GLY A N 1
ATOM 2406 C CA . GLY A 1 312 ? 9.57 -17.828 -1.815 1 98.69 312 GLY A CA 1
ATOM 2407 C C . GLY A 1 312 ? 10.117 -17.75 -3.229 1 98.69 312 GLY A C 1
ATOM 2408 O O . GLY A 1 312 ? 10.789 -16.781 -3.59 1 98.69 312 GLY A O 1
ATOM 2409 N N . GLY A 1 313 ? 9.969 -18.766 -4.008 1 98.31 313 GLY A N 1
ATOM 2410 C CA . GLY A 1 313 ? 10.43 -18.797 -5.387 1 98.31 313 GLY A CA 1
ATOM 2411 C C . GLY A 1 313 ? 10.844 -20.172 -5.852 1 98.31 313 GLY A C 1
ATOM 2412 O O . GLY A 1 313 ? 10.531 -21.172 -5.195 1 98.31 313 GLY A O 1
ATOM 2413 N N . THR A 1 314 ? 11.469 -20.219 -7.035 1 97.31 314 THR A N 1
ATOM 2414 C CA . THR A 1 314 ? 11.859 -21.5 -7.629 1 97.31 314 THR A CA 1
ATOM 2415 C C . THR A 1 314 ? 13.367 -21.703 -7.523 1 97.31 314 THR A C 1
ATOM 2417 O O . THR A 1 314 ? 13.898 -22.719 -8 1 97.31 314 THR A O 1
ATOM 2420 N N . LEU A 1 315 ? 14.07 -20.75 -6.922 1 97.94 315 LEU A N 1
ATOM 2421 C CA . LEU A 1 315 ? 15.469 -21.016 -6.59 1 97.94 315 LEU A CA 1
ATOM 2422 C C . LEU A 1 315 ? 15.586 -22.219 -5.652 1 97.94 315 LEU A C 1
ATOM 2424 O O . LEU A 1 315 ? 14.617 -22.578 -4.98 1 97.94 315 LEU A O 1
ATOM 2428 N N . HIS A 1 316 ? 16.781 -22.797 -5.648 1 97.56 316 HIS A N 1
ATOM 2429 C CA . HIS A 1 316 ? 17.047 -23.922 -4.758 1 97.56 316 HIS A CA 1
ATOM 2430 C C . HIS A 1 316 ? 16.672 -23.578 -3.316 1 97.56 316 HIS A C 1
ATOM 2432 O O . HIS A 1 316 ? 17 -22.5 -2.824 1 97.56 316 HIS A O 1
ATOM 2438 N N . ASN A 1 317 ? 16.016 -24.516 -2.639 1 97.44 317 ASN A N 1
ATOM 2439 C CA . ASN A 1 317 ? 15.469 -24.266 -1.311 1 97.44 317 ASN A CA 1
ATOM 2440 C C . ASN A 1 317 ? 16.531 -23.781 -0.338 1 97.44 317 ASN A C 1
ATOM 2442 O O . ASN A 1 317 ? 16.297 -22.859 0.445 1 97.44 317 ASN A O 1
ATOM 2446 N N . ARG A 1 318 ? 17.656 -24.344 -0.4 1 97.69 318 ARG A N 1
ATOM 2447 C CA . ARG A 1 318 ? 18.719 -23.984 0.537 1 97.69 318 ARG A CA 1
ATOM 2448 C C . ARG A 1 318 ? 19.203 -22.562 0.31 1 97.69 318 ARG A C 1
ATOM 2450 O O . ARG A 1 318 ? 19.719 -21.922 1.23 1 97.69 318 ARG A O 1
ATOM 2457 N N . ILE A 1 319 ? 19.125 -22.078 -0.903 1 98.25 319 ILE A N 1
ATOM 2458 C CA . ILE A 1 319 ? 19.484 -20.703 -1.199 1 98.25 319 ILE A CA 1
ATOM 2459 C C . ILE A 1 319 ? 18.469 -19.75 -0.562 1 98.25 319 ILE A C 1
ATOM 2461 O O . ILE A 1 319 ? 18.844 -18.797 0.126 1 98.25 319 ILE A O 1
ATOM 2465 N N . ILE A 1 320 ? 17.203 -20.031 -0.722 1 98.56 320 ILE A N 1
ATOM 2466 C CA . ILE A 1 320 ? 16.141 -19.188 -0.181 1 98.56 320 ILE A CA 1
ATOM 2467 C C . ILE A 1 320 ? 16.203 -19.203 1.345 1 98.56 320 ILE A C 1
ATOM 2469 O O . ILE A 1 320 ? 16.156 -18.141 1.98 1 98.56 320 ILE A O 1
ATOM 2473 N N . GLU A 1 321 ? 16.344 -20.375 1.888 1 98.19 321 GLU A N 1
ATOM 2474 C CA . GLU A 1 321 ? 16.453 -20.5 3.338 1 98.19 321 GLU A CA 1
ATOM 2475 C C . GLU A 1 321 ? 17.688 -19.781 3.865 1 98.19 321 GLU A C 1
ATOM 2477 O O . GLU A 1 321 ? 17.656 -19.188 4.953 1 98.19 321 GLU A O 1
ATOM 2482 N N . GLY A 1 322 ? 18.734 -19.875 3.119 1 97.88 322 GLY A N 1
ATOM 2483 C CA . GLY A 1 322 ? 19.938 -19.141 3.475 1 97.88 322 GLY A CA 1
ATOM 2484 C C . GLY A 1 322 ? 19.719 -17.641 3.525 1 97.88 322 GLY A C 1
ATOM 2485 O O . GLY A 1 322 ? 20.203 -16.969 4.449 1 97.88 322 GLY A O 1
ATOM 2486 N N . PHE A 1 323 ? 19.047 -17.062 2.529 1 98.12 323 PHE A N 1
ATOM 2487 C CA . PHE A 1 323 ? 18.734 -15.641 2.529 1 98.12 323 PHE A CA 1
ATOM 2488 C C . PHE A 1 323 ? 17.938 -15.266 3.777 1 98.12 323 PHE A C 1
ATOM 2490 O O . PHE A 1 323 ? 18.25 -14.266 4.43 1 98.12 323 PHE A O 1
ATOM 2497 N N . ILE A 1 324 ? 16.922 -16.062 4.086 1 98.12 324 ILE A N 1
ATOM 2498 C CA . ILE A 1 324 ? 16.047 -15.797 5.219 1 98.12 324 ILE A CA 1
ATOM 2499 C C . ILE A 1 324 ? 16.859 -15.805 6.512 1 98.12 324 ILE A C 1
ATOM 2501 O O . ILE A 1 324 ? 16.734 -14.898 7.34 1 98.12 324 ILE A O 1
ATOM 2505 N N . SER A 1 325 ? 17.719 -16.781 6.684 1 97.56 325 SER A N 1
ATOM 2506 C CA . SER A 1 325 ? 18.578 -16.875 7.863 1 97.56 325 SER A CA 1
ATOM 2507 C C . SER A 1 325 ? 19.5 -15.672 7.965 1 97.56 325 SER A C 1
ATOM 2509 O O . SER A 1 325 ? 19.656 -15.094 9.047 1 97.56 325 SER A O 1
ATOM 2511 N N . ASP A 1 326 ? 20.094 -15.281 6.848 1 96.19 326 ASP A N 1
ATOM 2512 C CA . ASP A 1 326 ? 21.016 -14.148 6.824 1 96.19 326 ASP A CA 1
ATOM 2513 C C . ASP A 1 326 ? 20.328 -12.867 7.273 1 96.19 326 ASP A C 1
ATOM 2515 O O . ASP A 1 326 ? 20.906 -12.055 7.988 1 96.19 326 ASP A O 1
ATOM 2519 N N . ILE A 1 327 ? 19.109 -12.664 6.871 1 95.12 327 ILE A N 1
ATOM 2520 C CA . ILE A 1 327 ? 18.359 -11.453 7.191 1 95.12 327 ILE A CA 1
ATOM 2521 C C . ILE A 1 327 ? 17.922 -11.492 8.656 1 95.12 327 ILE A C 1
ATOM 2523 O O . ILE A 1 327 ? 18.062 -10.5 9.375 1 95.12 327 ILE A O 1
ATOM 2527 N N . THR A 1 328 ? 17.359 -12.633 9.094 1 94.19 328 THR A N 1
ATOM 2528 C CA . THR A 1 328 ? 16.797 -12.758 10.43 1 94.19 328 THR A CA 1
ATOM 2529 C C . THR A 1 328 ? 17.891 -12.703 11.484 1 94.19 328 THR A C 1
ATOM 2531 O O . THR A 1 328 ? 17.641 -12.336 12.633 1 94.19 328 THR A O 1
ATOM 2534 N N . ASP A 1 329 ? 19.109 -13.102 11.148 1 92.19 329 ASP A N 1
ATOM 2535 C CA . ASP A 1 329 ? 20.234 -13.133 12.07 1 92.19 329 ASP A CA 1
ATOM 2536 C C . ASP A 1 329 ? 20.797 -11.727 12.297 1 92.19 329 ASP A C 1
ATOM 2538 O O . ASP A 1 329 ? 21.594 -11.508 13.219 1 92.19 329 ASP A O 1
ATOM 2542 N N . ARG A 1 330 ? 20.359 -10.852 11.445 1 88.31 330 ARG A N 1
ATOM 2543 C CA . ARG A 1 330 ? 20.828 -9.477 11.609 1 88.31 330 ARG A CA 1
ATOM 2544 C C . ARG A 1 330 ? 20.109 -8.789 12.766 1 88.31 330 ARG A C 1
ATOM 2546 O O . ARG A 1 330 ? 18.922 -9.047 13.008 1 88.31 330 ARG A O 1
ATOM 2553 N N . ASP A 1 331 ? 20.766 -7.883 13.391 1 78.81 331 ASP A N 1
ATOM 2554 C CA . ASP A 1 331 ? 20.188 -7.145 14.508 1 78.81 331 ASP A CA 1
ATOM 2555 C C . ASP A 1 331 ? 19.141 -6.133 14.031 1 78.81 331 ASP A C 1
ATOM 2557 O O . ASP A 1 331 ? 18.156 -5.875 14.719 1 78.81 331 ASP A O 1
ATOM 2561 N N . SER A 1 332 ? 19.484 -5.582 12.906 1 84.81 332 SER A N 1
ATOM 2562 C CA . SER A 1 332 ? 18.609 -4.559 12.344 1 84.81 332 SER A CA 1
ATOM 2563 C C . SER A 1 332 ? 18.703 -4.523 10.828 1 84.81 332 SER A C 1
ATOM 2565 O O . SER A 1 332 ? 19.719 -4.898 10.25 1 84.81 332 SER A O 1
ATOM 2567 N N . LEU A 1 333 ? 17.625 -4.086 10.195 1 85.88 333 LEU A N 1
ATOM 2568 C CA . LEU A 1 333 ? 17.625 -3.951 8.742 1 85.88 333 LEU A CA 1
ATOM 2569 C C . LEU A 1 333 ? 18.281 -2.646 8.312 1 85.88 333 LEU A C 1
ATOM 2571 O O . LEU A 1 333 ? 18.656 -2.486 7.148 1 85.88 333 LEU A O 1
ATOM 2575 N N . GLY A 1 334 ? 18.406 -1.75 9.25 1 81.5 334 GLY A N 1
ATOM 2576 C CA . GLY A 1 334 ? 18.984 -0.441 8.977 1 81.5 334 GLY A CA 1
ATOM 2577 C C . GLY A 1 334 ? 19.125 0.417 10.219 1 81.5 334 GLY A C 1
ATOM 2578 O O . GLY A 1 334 ? 18.75 -0.007 11.32 1 81.5 334 GLY A O 1
ATOM 2579 N N . GLU A 1 335 ? 19.578 1.633 9.953 1 77.81 335 GLU A N 1
ATOM 2580 C CA . GLU A 1 335 ? 19.75 2.572 11.055 1 77.81 335 GLU A CA 1
ATOM 2581 C C . GLU A 1 335 ? 18.406 2.996 11.633 1 77.81 335 GLU A C 1
ATOM 2583 O O . GLU A 1 335 ? 17.422 3.143 10.891 1 77.81 335 GLU A O 1
ATOM 2588 N N . GLU A 1 336 ? 18.375 3.258 12.93 1 64.44 336 GLU A N 1
ATOM 2589 C CA . GLU A 1 336 ? 17.25 3.844 13.656 1 64.44 336 GLU A CA 1
ATOM 2590 C C . GLU A 1 336 ? 15.961 3.068 13.398 1 64.44 336 GLU A C 1
ATOM 2592 O O . GLU A 1 336 ? 14.891 3.666 13.25 1 64.44 336 GLU A O 1
ATOM 2597 N N . PHE A 1 337 ? 16.141 1.908 13.133 1 62.94 337 PHE A N 1
ATOM 2598 C CA . PHE A 1 337 ? 14.953 1.076 13.062 1 62.94 337 PHE A CA 1
ATOM 2599 C C . PHE A 1 337 ? 14.461 0.705 14.453 1 62.94 337 PHE A C 1
ATOM 2601 O O . PHE A 1 337 ? 14.766 -0.379 14.953 1 62.94 337 PHE A O 1
ATOM 2608 N N . GLU A 1 338 ? 13.867 1.724 15.125 1 64.62 338 GLU A N 1
ATOM 2609 C CA . GLU A 1 338 ? 13.391 1.519 16.484 1 64.62 338 GLU A CA 1
ATOM 2610 C C . GLU A 1 338 ? 12.227 0.533 16.531 1 64.62 338 GLU A C 1
ATOM 2612 O O . GLU A 1 338 ? 11.953 -0.078 17.562 1 64.62 338 GLU A O 1
ATOM 2617 N N . GLN A 1 339 ? 11.617 0.424 15.453 1 70.44 339 GLN A N 1
ATOM 2618 C CA . GLN A 1 339 ? 10.523 -0.54 15.375 1 70.44 339 GLN A CA 1
ATOM 2619 C C . GLN A 1 339 ? 11.023 -1.899 14.891 1 70.44 339 GLN A C 1
ATOM 2621 O O . GLN A 1 339 ? 11.961 -1.975 14.094 1 70.44 339 GLN A O 1
ATOM 2626 N N . ALA A 1 340 ? 10.422 -2.867 15.5 1 77.19 340 ALA A N 1
ATOM 2627 C CA . ALA A 1 340 ? 10.773 -4.215 15.055 1 77.19 340 ALA A CA 1
ATOM 2628 C C . ALA A 1 340 ? 10.516 -4.383 13.562 1 77.19 340 ALA A C 1
ATOM 2630 O O . ALA A 1 340 ? 9.523 -3.879 13.039 1 77.19 340 ALA A O 1
ATOM 2631 N N . ALA A 1 341 ? 11.461 -4.98 12.945 1 85.44 341 ALA A N 1
ATOM 2632 C CA . ALA A 1 341 ? 11.32 -5.293 11.523 1 85.44 341 ALA A CA 1
ATOM 2633 C C . ALA A 1 341 ? 10.133 -6.219 11.289 1 85.44 341 ALA A C 1
ATOM 2635 O O . ALA A 1 341 ? 9.719 -6.957 12.188 1 85.44 341 ALA A O 1
ATOM 2636 N N . PRO A 1 342 ? 9.5 -6.098 10.117 1 93.12 342 PRO A N 1
ATOM 2637 C CA . PRO A 1 342 ? 8.5 -7.121 9.781 1 93.12 342 PRO A CA 1
ATOM 2638 C C . PRO A 1 342 ? 9.055 -8.539 9.898 1 93.12 342 PRO A C 1
ATOM 2640 O O . PRO A 1 342 ? 10.258 -8.758 9.719 1 93.12 342 PRO A O 1
ATOM 2643 N N . LYS A 1 343 ? 8.156 -9.414 10.242 1 95.38 343 LYS A N 1
ATOM 2644 C CA . LYS A 1 343 ? 8.586 -10.805 10.289 1 95.38 343 LYS A CA 1
ATOM 2645 C C . LYS A 1 343 ? 9 -11.297 8.906 1 95.38 343 LYS A C 1
ATOM 2647 O O . LYS A 1 343 ? 8.312 -11.023 7.914 1 95.38 343 LYS A O 1
ATOM 2652 N N . ILE A 1 344 ? 10.148 -11.891 8.852 1 97.62 344 ILE A N 1
ATOM 2653 C CA . ILE A 1 344 ? 10.578 -12.555 7.625 1 97.62 344 ILE A CA 1
ATOM 2654 C C . ILE A 1 344 ? 10.086 -14 7.613 1 97.62 344 ILE A C 1
ATOM 2656 O O . ILE A 1 344 ? 10.414 -14.781 8.508 1 97.62 344 ILE A O 1
ATOM 2660 N N . ILE A 1 345 ? 9.32 -14.398 6.605 1 98.19 345 ILE A N 1
ATOM 2661 C CA . ILE A 1 345 ? 8.609 -15.672 6.633 1 98.19 345 ILE A CA 1
ATOM 2662 C C . ILE A 1 345 ? 8.945 -16.469 5.379 1 98.19 345 ILE A C 1
ATOM 2664 O O . ILE A 1 345 ? 8.953 -15.938 4.27 1 98.19 345 ILE A O 1
ATOM 2668 N N . ARG A 1 346 ? 9.227 -17.719 5.539 1 98.62 346 ARG A N 1
ATOM 2669 C CA . ARG A 1 346 ? 9.398 -18.625 4.41 1 98.62 346 ARG A CA 1
ATOM 2670 C C . ARG A 1 346 ? 8.055 -18.984 3.787 1 98.62 346 ARG A C 1
ATOM 2672 O O . ARG A 1 346 ? 7.129 -19.391 4.492 1 98.62 346 ARG A O 1
ATOM 2679 N N . ALA A 1 347 ? 7.93 -18.812 2.5 1 98.44 347 ALA A N 1
ATOM 2680 C CA . ALA A 1 347 ? 6.711 -19.219 1.809 1 98.44 347 ALA A CA 1
ATOM 2681 C C . ALA A 1 347 ? 6.449 -20.719 2.008 1 98.44 347 ALA A C 1
ATOM 2683 O O . ALA A 1 347 ? 7.383 -21.516 2.01 1 98.44 347 ALA A O 1
ATOM 2684 N N . SER A 1 348 ? 5.18 -21.078 2.127 1 97.5 348 SER A N 1
ATOM 2685 C CA . SER A 1 348 ? 4.816 -22.484 2.33 1 97.5 348 SER A CA 1
ATOM 2686 C C . SER A 1 348 ? 4.156 -23.062 1.084 1 97.5 348 SER A C 1
ATOM 2688 O O . SER A 1 348 ? 3.969 -24.281 0.987 1 97.5 348 SER A O 1
ATOM 2690 N N . ARG A 1 349 ? 3.842 -22.219 0.145 1 96.44 349 ARG A N 1
ATOM 2691 C CA . ARG A 1 349 ? 3.117 -22.703 -1.027 1 96.44 349 ARG A CA 1
ATOM 2692 C C . ARG A 1 349 ? 3.887 -22.391 -2.309 1 96.44 349 ARG A C 1
ATOM 2694 O O . ARG A 1 349 ? 3.312 -22.406 -3.4 1 96.44 349 ARG A O 1
ATOM 2701 N N . ASP A 1 350 ? 5.188 -22.047 -2.18 1 97.38 350 ASP A N 1
ATOM 2702 C CA . ASP A 1 350 ? 5.953 -21.719 -3.381 1 97.38 350 ASP A CA 1
ATOM 2703 C C . ASP A 1 350 ? 6.238 -22.984 -4.195 1 97.38 350 ASP A C 1
ATOM 2705 O O . ASP A 1 350 ? 6.637 -22.906 -5.359 1 97.38 350 ASP A O 1
ATOM 2709 N N . HIS A 1 351 ? 5.883 -24.219 -3.631 1 96.06 351 HIS A N 1
ATOM 2710 C CA . HIS A 1 351 ? 5.965 -25.469 -4.379 1 96.06 351 HIS A CA 1
ATOM 2711 C C . HIS A 1 351 ? 4.648 -25.766 -5.09 1 96.06 351 HIS A C 1
ATOM 2713 O O . HIS A 1 351 ? 4.562 -26.734 -5.859 1 96.06 351 HIS A O 1
ATOM 2719 N N . LEU A 1 352 ? 3.637 -24.984 -4.836 1 96.38 352 LEU A N 1
ATOM 2720 C CA . LEU A 1 352 ? 2.334 -25.125 -5.48 1 96.38 352 LEU A CA 1
ATOM 2721 C C . LEU A 1 352 ? 1.845 -23.781 -6 1 96.38 352 LEU A C 1
ATOM 2723 O O . LEU A 1 352 ? 0.718 -23.375 -5.711 1 96.38 352 LEU A O 1
ATOM 2727 N N . PRO A 1 353 ? 2.635 -23.125 -6.836 1 96.88 353 PRO A N 1
ATOM 2728 C CA . PRO A 1 353 ? 2.256 -21.766 -7.262 1 96.88 353 PRO A CA 1
ATOM 2729 C C . PRO A 1 353 ? 1.018 -21.766 -8.156 1 96.88 353 PRO A C 1
ATOM 2731 O O . PRO A 1 353 ? 0.381 -20.719 -8.32 1 96.88 353 PRO A O 1
ATOM 2734 N N . GLN A 1 354 ? 0.597 -22.922 -8.734 1 97.56 354 GLN A N 1
ATOM 2735 C CA . GLN A 1 354 ? -0.579 -23 -9.594 1 97.56 354 GLN A CA 1
ATOM 2736 C C . GLN A 1 354 ? -1.858 -22.766 -8.805 1 97.56 354 GLN A C 1
ATOM 2738 O O . GLN A 1 354 ? -2.908 -22.469 -9.383 1 97.56 354 GLN A O 1
ATOM 2743 N N . LEU A 1 355 ? -1.771 -22.828 -7.516 1 95.94 355 LEU A N 1
ATOM 2744 C CA . LEU A 1 355 ? -2.922 -22.531 -6.672 1 95.94 355 LEU A CA 1
ATOM 2745 C C . LEU A 1 355 ? -3.297 -21.047 -6.77 1 95.94 355 LEU A C 1
ATOM 2747 O O . LEU A 1 355 ? -4.473 -20.703 -6.645 1 95.94 355 LEU A O 1
ATOM 2751 N N . GLY A 1 356 ? -2.316 -20.219 -6.965 1 96.12 356 GLY A N 1
ATOM 2752 C CA . GLY A 1 356 ? -2.559 -18.797 -7.117 1 96.12 356 GLY A CA 1
ATOM 2753 C C . GLY A 1 356 ? -3.5 -18.469 -8.266 1 96.12 356 GLY A C 1
ATOM 2754 O O . GLY A 1 356 ? -4.609 -17.969 -8.039 1 96.12 356 GLY A O 1
ATOM 2755 N N . PRO A 1 357 ? -3.062 -18.844 -9.477 1 96.75 357 PRO A N 1
ATOM 2756 C CA . PRO A 1 357 ? -3.949 -18.547 -10.609 1 96.75 357 PRO A CA 1
ATOM 2757 C C . PRO A 1 357 ? -5.277 -19.297 -10.523 1 96.75 357 PRO A C 1
ATOM 2759 O O . PRO A 1 357 ? -6.297 -18.812 -11.023 1 96.75 357 PRO A O 1
ATOM 2762 N N . ALA A 1 358 ? -5.371 -20.422 -9.867 1 96.25 358 ALA A N 1
ATOM 2763 C CA . ALA A 1 358 ? -6.633 -21.141 -9.695 1 96.25 358 ALA A CA 1
ATOM 2764 C C . ALA A 1 358 ? -7.648 -20.297 -8.938 1 96.25 358 ALA A C 1
ATOM 2766 O O . ALA A 1 358 ? -8.859 -20.516 -9.055 1 96.25 358 ALA A O 1
ATOM 2767 N N . ALA A 1 359 ? -7.148 -19.375 -8.203 1 91.69 359 ALA A N 1
ATOM 2768 C CA . ALA A 1 359 ? -8.031 -18.531 -7.387 1 91.69 359 ALA A CA 1
ATOM 2769 C C . ALA A 1 359 ? -8.633 -17.406 -8.211 1 91.69 359 ALA A C 1
ATOM 2771 O O . ALA A 1 359 ? -9.617 -16.781 -7.797 1 91.69 359 ALA A O 1
ATOM 2772 N N . LEU A 1 360 ? -8.117 -17.062 -9.32 1 92.5 360 LEU A N 1
ATOM 2773 C CA . LEU A 1 360 ? -8.484 -15.875 -10.086 1 92.5 360 LEU A CA 1
ATOM 2774 C C . LEU A 1 360 ? -9.938 -15.969 -10.555 1 92.5 360 LEU A C 1
ATOM 2776 O O . LEU A 1 360 ? -10.711 -15.023 -10.383 1 92.5 360 LEU A O 1
ATOM 2780 N N . PRO A 1 361 ? -10.344 -17.125 -11.07 1 90.31 361 PRO A N 1
ATOM 2781 C CA . PRO A 1 361 ? -11.734 -17.188 -11.523 1 90.31 361 PRO A CA 1
ATOM 2782 C C . PRO A 1 361 ? -12.734 -17.094 -10.375 1 90.31 361 PRO A C 1
ATOM 2784 O O . PRO A 1 361 ? -13.875 -16.688 -10.578 1 90.31 361 PRO A O 1
ATOM 2787 N N . VAL A 1 362 ? -12.297 -17.531 -9.203 1 83.62 362 VAL A N 1
ATOM 2788 C CA . VAL A 1 362 ? -13.172 -17.484 -8.039 1 83.62 362 VAL A CA 1
ATOM 2789 C C . VAL A 1 362 ? -13.57 -16.047 -7.742 1 83.62 362 VAL A C 1
ATOM 2791 O O . VAL A 1 362 ? -14.742 -15.758 -7.504 1 83.62 362 VAL A O 1
ATOM 2794 N N . HIS A 1 363 ? -12.578 -15.234 -7.762 1 74.81 363 HIS A N 1
ATOM 2795 C CA . HIS A 1 363 ? -12.812 -13.82 -7.484 1 74.81 363 HIS A CA 1
ATOM 2796 C C . HIS A 1 363 ? -13.797 -13.211 -8.477 1 74.81 363 HIS A C 1
ATOM 2798 O O . HIS A 1 363 ? -14.641 -12.398 -8.102 1 74.81 363 HIS A O 1
ATOM 2804 N N . ASN A 1 364 ? -13.68 -13.547 -9.664 1 73.56 364 ASN A N 1
ATOM 2805 C CA . ASN A 1 364 ? -14.562 -13.031 -10.711 1 73.56 364 ASN A CA 1
ATOM 2806 C C . ASN A 1 364 ? -16 -13.484 -10.508 1 73.56 364 ASN A C 1
ATOM 2808 O O . ASN A 1 364 ? -16.938 -12.742 -10.812 1 73.56 364 ASN A O 1
ATOM 2812 N N . VAL A 1 365 ? -16.156 -14.664 -9.961 1 75.25 365 VAL A N 1
ATOM 2813 C CA . VAL A 1 365 ? -17.484 -15.242 -9.828 1 75.25 365 VAL A CA 1
ATOM 2814 C C . VAL A 1 365 ? -18.109 -14.789 -8.508 1 75.25 365 VAL A C 1
ATOM 2816 O O . VAL A 1 365 ? -19.328 -14.57 -8.438 1 75.25 365 VAL A O 1
ATOM 2819 N N . LEU A 1 366 ? -17.281 -14.57 -7.523 1 74.69 366 LEU A N 1
ATOM 2820 C CA . LEU A 1 366 ? -17.828 -14.375 -6.191 1 74.69 366 LEU A CA 1
ATOM 2821 C C . LEU A 1 366 ? -17.734 -12.914 -5.766 1 74.69 366 LEU A C 1
ATOM 2823 O O . LEU A 1 366 ? -18.375 -12.5 -4.805 1 74.69 366 LEU A O 1
ATOM 2827 N N . SER A 1 367 ? -16.922 -12.164 -6.434 1 65.38 367 SER A N 1
ATOM 2828 C CA . SER A 1 367 ? -16.781 -10.781 -5.992 1 65.38 367 SER A CA 1
ATOM 2829 C C . SER A 1 367 ? -18.062 -9.992 -6.23 1 65.38 367 SER A C 1
ATOM 2831 O O . SER A 1 367 ? -18.531 -9.891 -7.367 1 65.38 367 SER A O 1
ATOM 2833 N N . PRO A 1 368 ? -18.688 -9.508 -5.145 1 55.97 368 PRO A N 1
ATOM 2834 C CA . PRO A 1 368 ? -19.906 -8.711 -5.312 1 55.97 368 PRO A CA 1
ATOM 2835 C C . PRO A 1 368 ? -19.688 -7.465 -6.164 1 55.97 368 PRO A C 1
ATOM 2837 O O . PRO A 1 368 ? -20.609 -6.992 -6.836 1 55.97 368 PRO A O 1
ATOM 2840 N N . ALA A 1 369 ? -18.469 -6.863 -6.078 1 49.53 369 ALA A N 1
ATOM 2841 C CA . ALA A 1 369 ? -18.172 -5.637 -6.816 1 49.53 369 ALA A CA 1
ATOM 2842 C C . ALA A 1 369 ? -18.25 -5.867 -8.32 1 49.53 369 ALA A C 1
ATOM 2844 O O . ALA A 1 369 ? -18.453 -4.926 -9.086 1 49.53 369 ALA A O 1
ATOM 2845 N N . ARG A 1 370 ? -18.078 -7.027 -8.727 1 44.5 370 ARG A N 1
ATOM 2846 C CA . ARG A 1 370 ? -18.062 -7.309 -10.156 1 44.5 370 ARG A CA 1
ATOM 2847 C C . ARG A 1 370 ? -19.453 -7.738 -10.641 1 44.5 370 ARG A C 1
ATOM 2849 O O . ARG A 1 370 ? -19.594 -8.258 -11.75 1 44.5 370 ARG A O 1
ATOM 2856 N N . TYR A 1 371 ? -20.406 -7.664 -9.734 1 39.44 371 TYR A N 1
ATOM 2857 C CA . TYR A 1 371 ? -21.766 -7.977 -10.18 1 39.44 371 TYR A CA 1
ATOM 2858 C C . TYR A 1 371 ? -22.25 -6.953 -11.195 1 39.44 371 TYR A C 1
ATOM 2860 O O . TYR A 1 371 ? -22.406 -5.773 -10.875 1 39.44 371 TYR A O 1
ATOM 2868 N N . LEU A 1 372 ? -22.109 -7.262 -12.406 1 37.84 372 LEU A N 1
ATOM 2869 C CA . LEU A 1 372 ? -22.641 -6.453 -13.5 1 37.84 372 LEU A CA 1
ATOM 2870 C C . LEU A 1 372 ? -24.156 -6.438 -13.484 1 37.84 372 LEU A C 1
ATOM 2872 O O . LEU A 1 372 ? -24.781 -5.715 -14.266 1 37.84 372 LEU A O 1
ATOM 2876 N N . GLY A 1 373 ? -24.859 -7.309 -12.852 1 34.03 373 GLY A N 1
ATOM 2877 C CA . GLY A 1 373 ? -26.297 -7.422 -13.062 1 34.03 373 GLY A CA 1
ATOM 2878 C C . GLY A 1 373 ? -27.078 -6.273 -12.453 1 34.03 373 GLY A C 1
ATOM 2879 O O . GLY A 1 373 ? -26.547 -5.535 -11.617 1 34.03 373 GLY A O 1
ATOM 2880 N N . GLN A 1 374 ? -28.234 -5.891 -13.156 1 30.92 374 GLN A N 1
ATOM 2881 C CA . GLN A 1 374 ? -29.266 -4.926 -12.789 1 30.92 374 GLN A CA 1
ATOM 2882 C C . GLN A 1 374 ? -29.781 -5.191 -11.375 1 30.92 374 GLN A C 1
ATOM 2884 O O . GLN A 1 374 ? -30.125 -6.328 -11.039 1 30.92 374 GLN A O 1
ATOM 2889 N N . VAL A 1 375 ? -29.406 -4.531 -10.461 1 32 375 VAL A N 1
ATOM 2890 C CA . VAL A 1 375 ? -30.266 -4.539 -9.289 1 32 375 VAL A CA 1
ATOM 2891 C C . VAL A 1 375 ? -31.734 -4.555 -9.727 1 32 375 VAL A C 1
ATOM 2893 O O . VAL A 1 375 ? -32.219 -3.607 -10.359 1 32 375 VAL A O 1
ATOM 2896 N N . SER A 1 376 ? -32.281 -5.598 -10.102 1 25.11 376 SER A N 1
ATOM 2897 C CA . SER A 1 376 ? -33.719 -5.586 -10.367 1 25.11 376 SER A CA 1
ATOM 2898 C C . SER A 1 376 ? -34.469 -4.879 -9.258 1 25.11 376 SER A C 1
ATOM 2900 O O . SER A 1 376 ? -34.406 -5.289 -8.094 1 25.11 376 SER A O 1
ATOM 2902 N N . LYS A 1 377 ? -34.781 -3.672 -9.461 1 27.59 377 LYS A N 1
ATOM 2903 C CA . LYS A 1 377 ? -35.812 -2.951 -8.742 1 27.59 377 LYS A CA 1
ATOM 2904 C C . LYS A 1 377 ? -37.094 -3.783 -8.648 1 27.59 377 LYS A C 1
ATOM 2906 O O . LYS A 1 377 ? -37.625 -4.242 -9.672 1 27.59 377 LYS A O 1
ATOM 2911 N N . GLY A 1 378 ? -37.375 -4.59 -7.633 1 18.48 378 GLY A N 1
ATOM 2912 C CA . GLY A 1 378 ? -38.75 -5.004 -7.41 1 18.48 378 GLY A CA 1
ATOM 2913 C C . GLY A 1 378 ? -39.75 -3.939 -7.789 1 18.48 378 GLY A C 1
ATOM 2914 O O . GLY A 1 378 ? -39.594 -2.77 -7.43 1 18.48 378 GLY A O 1
ATOM 2915 N N . ARG A 1 379 ? -40.438 -4.27 -8.914 1 20.47 379 ARG A N 1
ATOM 2916 C CA . ARG A 1 379 ? -41.812 -3.742 -8.938 1 20.47 379 ARG A CA 1
ATOM 2917 C C . ARG A 1 379 ? -42.625 -4.266 -7.758 1 20.47 379 ARG A C 1
ATOM 2919 O O . ARG A 1 379 ? -42.562 -5.453 -7.434 1 20.47 379 ARG A O 1
ATOM 2926 N N . MET B 1 1 ? -17.453 15.07 28.578 1 32 1 MET B N 1
ATOM 2927 C CA . MET B 1 1 ? -18.219 15.672 27.5 1 32 1 MET B CA 1
ATOM 2928 C C . MET B 1 1 ? -18.594 14.633 26.438 1 32 1 MET B C 1
ATOM 2930 O O . MET B 1 1 ? -17.734 13.875 25.984 1 32 1 MET B O 1
ATOM 2934 N N . GLY B 1 2 ? -19.75 14.195 26.438 1 41.28 2 GLY B N 1
ATOM 2935 C CA . GLY B 1 2 ? -20.328 13.133 25.625 1 41.28 2 GLY B CA 1
ATOM 2936 C C . GLY B 1 2 ? -19.969 13.258 24.156 1 41.28 2 GLY B C 1
ATOM 2937 O O . GLY B 1 2 ? -19.531 14.32 23.703 1 41.28 2 GLY B O 1
ATOM 2938 N N . GLN B 1 3 ? -19.688 12.234 23.516 1 52.88 3 GLN B N 1
ATOM 2939 C CA . GLN B 1 3 ? -19.5 12.297 22.062 1 52.88 3 GLN B CA 1
ATOM 2940 C C . GLN B 1 3 ? -20.609 13.109 21.406 1 52.88 3 GLN B C 1
ATOM 2942 O O . GLN B 1 3 ? -21.797 12.805 21.578 1 52.88 3 GLN B O 1
ATOM 2947 N N . PRO B 1 4 ? -20.375 14.414 21.094 1 54.56 4 PRO B N 1
ATOM 2948 C CA . PRO B 1 4 ? -21.453 15.344 20.75 1 54.56 4 PRO B CA 1
ATOM 2949 C C . PRO B 1 4 ? -22.5 14.711 19.844 1 54.56 4 PRO B C 1
ATOM 2951 O O . PRO B 1 4 ? -23.672 15.078 19.906 1 54.56 4 PRO B O 1
ATOM 2954 N N . PHE B 1 5 ? -22.016 13.867 18.906 1 62.56 5 PHE B N 1
ATOM 2955 C CA . PHE B 1 5 ? -23.078 13.383 18.016 1 62.56 5 PHE B CA 1
ATOM 2956 C C . PHE B 1 5 ? -23.031 11.867 17.922 1 62.56 5 PHE B C 1
ATOM 2958 O O . PHE B 1 5 ? -21.984 11.281 17.656 1 62.56 5 PHE B O 1
ATOM 2965 N N . ASN B 1 6 ? -23.828 11.273 18.688 1 71.5 6 ASN B N 1
ATOM 2966 C CA . ASN B 1 6 ? -24.016 9.828 18.562 1 71.5 6 ASN B CA 1
ATOM 2967 C C . ASN B 1 6 ? -24.891 9.477 17.359 1 71.5 6 ASN B C 1
ATOM 2969 O O . ASN B 1 6 ? -26.109 9.406 17.469 1 71.5 6 ASN B O 1
ATOM 2973 N N . LEU B 1 7 ? -24.281 9.461 16.297 1 80.81 7 LEU B N 1
ATOM 2974 C CA . LEU B 1 7 ? -25 9.133 15.07 1 80.81 7 LEU B CA 1
ATOM 2975 C C . LEU B 1 7 ? -25.109 7.621 14.883 1 80.81 7 LEU B C 1
ATOM 2977 O O . LEU B 1 7 ? -24.156 6.891 15.18 1 80.81 7 LEU B O 1
ATOM 2981 N N . SER B 1 8 ? -26.266 7.277 14.562 1 81.88 8 SER B N 1
ATOM 2982 C CA . SER B 1 8 ? -26.438 5.875 14.203 1 81.88 8 SER B CA 1
ATOM 2983 C C . SER B 1 8 ? -25.625 5.512 12.969 1 81.88 8 SER B C 1
ATOM 2985 O O . SER B 1 8 ? -25.062 6.395 12.305 1 81.88 8 SER B O 1
ATOM 2987 N N . PHE B 1 9 ? -25.625 4.234 12.734 1 79.5 9 PHE B N 1
ATOM 2988 C CA . PHE B 1 9 ? -24.859 3.732 11.594 1 79.5 9 PHE B CA 1
ATOM 2989 C C . PHE B 1 9 ? -25.328 4.371 10.297 1 79.5 9 PHE B C 1
ATOM 2991 O O . PHE B 1 9 ? -24.531 4.941 9.547 1 79.5 9 PHE B O 1
ATOM 2998 N N . ASN B 1 10 ? -26.594 4.336 10.086 1 84.44 10 ASN B N 1
ATOM 2999 C CA . ASN B 1 10 ? -27.141 4.844 8.828 1 84.44 10 ASN B CA 1
ATOM 3000 C C . ASN B 1 10 ? -27.078 6.371 8.766 1 84.44 10 ASN B C 1
ATOM 3002 O O . ASN B 1 10 ? -26.906 6.945 7.691 1 84.44 10 ASN B O 1
ATOM 3006 N N . ALA B 1 11 ? -27.219 6.965 9.906 1 88.75 11 ALA B N 1
ATOM 3007 C CA . ALA B 1 11 ? -27.078 8.414 9.938 1 88.75 11 ALA B CA 1
ATOM 3008 C C . ALA B 1 11 ? -25.688 8.844 9.508 1 88.75 11 ALA B C 1
ATOM 3010 O O . ALA B 1 11 ? -25.516 9.797 8.742 1 88.75 11 ALA B O 1
ATOM 3011 N N . ARG B 1 12 ? -24.703 8.094 9.969 1 85.5 12 ARG B N 1
ATOM 3012 C CA . ARG B 1 12 ? -23.312 8.367 9.594 1 85.5 12 ARG B CA 1
ATOM 3013 C C . ARG B 1 12 ? -23.109 8.188 8.094 1 85.5 12 ARG B C 1
ATOM 3015 O O . ARG B 1 12 ? -22.453 8.992 7.445 1 85.5 12 ARG B O 1
ATOM 3022 N N . ARG B 1 13 ? -23.688 7.211 7.59 1 85.69 13 ARG B N 1
ATOM 3023 C CA . ARG B 1 13 ? -23.562 6.934 6.164 1 85.69 13 ARG B CA 1
ATOM 3024 C C . ARG B 1 13 ? -24.172 8.055 5.332 1 85.69 13 ARG B C 1
ATOM 3026 O O . ARG B 1 13 ? -23.625 8.438 4.297 1 85.69 13 ARG B O 1
ATOM 3033 N N . ILE B 1 14 ? -25.312 8.523 5.781 1 89.56 14 ILE B N 1
ATOM 3034 C CA . ILE B 1 14 ? -26 9.602 5.078 1 89.56 14 ILE B CA 1
ATOM 3035 C C . ILE B 1 14 ? -25.109 10.844 5.043 1 89.56 14 ILE B C 1
ATOM 3037 O O . ILE B 1 14 ? -24.875 11.414 3.975 1 89.56 14 ILE B O 1
ATOM 3041 N N . VAL B 1 15 ? -24.578 11.18 6.168 1 88.44 15 VAL B N 1
ATOM 3042 C CA . VAL B 1 15 ? -23.75 12.383 6.27 1 88.44 15 VAL B CA 1
ATOM 3043 C C . VAL B 1 15 ? -22.484 12.211 5.438 1 88.44 15 VAL B C 1
ATOM 3045 O O . VAL B 1 15 ? -22.078 13.125 4.715 1 88.44 15 VAL B O 1
ATOM 3048 N N . SER B 1 16 ? -21.906 11.078 5.527 1 84.88 16 SER B N 1
ATOM 3049 C CA . SER B 1 16 ? -20.688 10.789 4.781 1 84.88 16 SER B CA 1
ATOM 3050 C C . SER B 1 16 ? -20.938 10.859 3.275 1 84.88 16 SER B C 1
ATOM 3052 O O . SER B 1 16 ? -20.109 11.391 2.531 1 84.88 16 SER B O 1
ATOM 3054 N N . ASP B 1 17 ? -22.062 10.32 2.855 1 85.31 17 ASP B N 1
ATOM 3055 C CA . ASP B 1 17 ? -22.391 10.32 1.434 1 85.31 17 ASP B CA 1
ATOM 3056 C C . ASP B 1 17 ? -22.578 11.742 0.911 1 85.31 17 ASP B C 1
ATOM 3058 O O . ASP B 1 17 ? -22.062 12.094 -0.148 1 85.31 17 ASP B O 1
ATOM 3062 N N . ILE B 1 18 ? -23.266 12.523 1.635 1 87.94 18 ILE B N 1
ATOM 3063 C CA . ILE B 1 18 ? -23.5 13.914 1.24 1 87.94 18 ILE B CA 1
ATOM 3064 C C . ILE B 1 18 ? -22.172 14.664 1.207 1 87.94 18 ILE B C 1
ATOM 3066 O O . ILE B 1 18 ? -21.938 15.484 0.314 1 87.94 18 ILE B O 1
ATOM 3070 N N . ARG B 1 19 ? -21.344 14.398 2.145 1 82.94 19 ARG B N 1
ATOM 3071 C CA . ARG B 1 19 ? -20.031 15.047 2.191 1 82.94 19 ARG B CA 1
ATOM 3072 C C . ARG B 1 19 ? -19.203 14.695 0.958 1 82.94 19 ARG B C 1
ATOM 3074 O O . ARG B 1 19 ? -18.547 15.57 0.381 1 82.94 19 ARG B O 1
ATOM 3081 N N . ARG B 1 20 ? -19.266 13.523 0.57 1 76.81 20 ARG B N 1
ATOM 3082 C CA . ARG B 1 20 ? -18.438 13.016 -0.517 1 76.81 20 ARG B CA 1
ATOM 3083 C C . ARG B 1 20 ? -19 13.43 -1.873 1 76.81 20 ARG B C 1
ATOM 3085 O O . ARG B 1 20 ? -18.25 13.883 -2.748 1 76.81 20 ARG B O 1
ATOM 3092 N N . VAL B 1 21 ? -20.297 13.25 -2.041 1 80.12 21 VAL B N 1
ATOM 3093 C CA . VAL B 1 21 ? -20.922 13.383 -3.355 1 80.12 21 VAL B CA 1
ATOM 3094 C C . VAL B 1 21 ? -21.469 14.797 -3.525 1 80.12 21 VAL B C 1
ATOM 3096 O O . VAL B 1 21 ? -21.547 15.312 -4.641 1 80.12 21 VAL B O 1
ATOM 3099 N N . GLY B 1 22 ? -21.812 15.359 -2.494 1 85.69 22 GLY B N 1
ATOM 3100 C CA . GLY B 1 22 ? -22.5 16.641 -2.535 1 85.69 22 GLY B CA 1
ATOM 3101 C C . GLY B 1 22 ? -23.984 16.531 -2.195 1 85.69 22 GLY B C 1
ATOM 3102 O O . GLY B 1 22 ? -24.438 15.492 -1.739 1 85.69 22 GLY B O 1
ATOM 3103 N N . PRO B 1 23 ? -24.672 17.625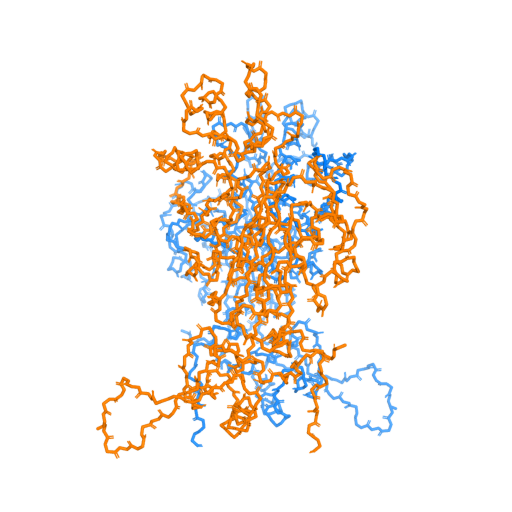 -2.363 1 90.75 23 PRO B N 1
ATOM 3104 C CA . PRO B 1 23 ? -26.109 17.656 -2.049 1 90.75 23 PRO B CA 1
ATOM 3105 C C . PRO B 1 23 ? -26.891 16.594 -2.811 1 90.75 23 PRO B C 1
ATOM 3107 O O . PRO B 1 23 ? -26.609 16.328 -3.984 1 90.75 23 PRO B O 1
ATOM 3110 N N . MET B 1 24 ? -27.812 16 -2.104 1 91.56 24 MET B N 1
ATOM 3111 C CA . MET B 1 24 ? -28.562 14.898 -2.691 1 91.56 24 MET B CA 1
ATOM 3112 C C . MET B 1 24 ? -30 14.891 -2.188 1 91.56 24 MET B C 1
ATOM 3114 O O . MET B 1 24 ? -30.281 15.328 -1.067 1 91.56 24 MET B O 1
ATOM 3118 N N . SER B 1 25 ? -30.875 14.352 -3.094 1 92.06 25 SER B N 1
ATOM 3119 C CA . SER B 1 25 ? -32.25 14.148 -2.662 1 92.06 25 SER B CA 1
ATOM 3120 C C . SER B 1 25 ? -32.375 12.922 -1.757 1 92.06 25 SER B C 1
ATOM 3122 O O . SER B 1 25 ? -31.484 12.078 -1.721 1 92.06 25 SER B O 1
ATOM 3124 N N . ARG B 1 26 ? -33.469 12.898 -0.991 1 92.19 26 ARG B N 1
ATOM 3125 C CA . ARG B 1 26 ? -33.75 11.734 -0.15 1 92.19 26 ARG B CA 1
ATOM 3126 C C . ARG B 1 26 ? -33.812 10.461 -0.987 1 92.19 26 ARG B C 1
ATOM 3128 O O . ARG B 1 26 ? -33.344 9.398 -0.563 1 92.19 26 ARG B O 1
ATOM 3135 N N . ALA B 1 27 ? -34.312 10.594 -2.172 1 89.69 27 ALA B N 1
ATOM 3136 C CA . ALA B 1 27 ? -34.438 9.453 -3.072 1 89.69 27 ALA B CA 1
ATOM 3137 C C . ALA B 1 27 ? -33.062 8.961 -3.521 1 89.69 27 ALA B C 1
ATOM 3139 O O . ALA B 1 27 ? -32.812 7.754 -3.545 1 89.69 27 ALA B O 1
ATOM 3140 N N . ASP B 1 28 ? -32.281 9.883 -3.869 1 91.44 28 ASP B N 1
ATOM 3141 C CA . ASP B 1 28 ? -30.938 9.547 -4.281 1 91.44 28 ASP B CA 1
ATOM 3142 C C . ASP B 1 28 ? -30.172 8.852 -3.154 1 91.44 28 ASP B C 1
ATOM 3144 O O . ASP B 1 28 ? -29.453 7.883 -3.389 1 91.44 28 ASP B O 1
ATOM 3148 N N . LEU B 1 29 ? -30.281 9.312 -2.023 1 92.38 29 LEU B N 1
ATOM 3149 C CA . LEU B 1 29 ? -29.625 8.734 -0.862 1 92.38 29 LEU B CA 1
ATOM 3150 C C . LEU B 1 29 ? -30.078 7.297 -0.629 1 92.38 29 LEU B C 1
ATOM 3152 O O . LEU B 1 29 ? -29.266 6.418 -0.349 1 92.38 29 LEU B O 1
ATOM 3156 N N . ALA B 1 30 ? -31.375 7.137 -0.705 1 90.06 30 ALA B N 1
ATOM 3157 C CA . ALA B 1 30 ? -31.922 5.793 -0.53 1 90.06 30 ALA B CA 1
ATOM 3158 C C . ALA B 1 30 ? -31.312 4.824 -1.543 1 90.06 30 ALA B C 1
ATOM 3160 O O . ALA B 1 30 ? -30.922 3.713 -1.187 1 90.06 30 ALA B O 1
ATOM 3161 N N . ARG B 1 31 ? -31.234 5.27 -2.691 1 86.5 31 ARG B N 1
ATOM 3162 C CA . ARG B 1 31 ? -30.688 4.457 -3.775 1 86.5 31 ARG B CA 1
ATOM 3163 C C . ARG B 1 31 ? -29.203 4.188 -3.562 1 86.5 31 ARG B C 1
ATOM 3165 O O . ARG B 1 31 ? -28.766 3.039 -3.611 1 86.5 31 ARG B O 1
ATOM 3172 N N . ASN B 1 32 ? -28.453 5.242 -3.256 1 85.62 32 ASN B N 1
ATOM 3173 C CA . ASN B 1 32 ? -27 5.152 -3.129 1 85.62 32 ASN B CA 1
ATOM 3174 C C . ASN B 1 32 ? -26.594 4.277 -1.945 1 85.62 32 ASN B C 1
ATOM 3176 O O . ASN B 1 32 ? -25.594 3.555 -2.014 1 85.62 32 ASN B O 1
ATOM 3180 N N . LEU B 1 33 ? -27.375 4.359 -0.923 1 83.5 33 LEU B N 1
ATOM 3181 C CA . LEU B 1 33 ? -26.984 3.693 0.318 1 83.5 33 LEU B CA 1
ATOM 3182 C C . LEU B 1 33 ? -27.75 2.379 0.486 1 83.5 33 LEU B C 1
ATOM 3184 O O . LEU B 1 33 ? -27.5 1.631 1.434 1 83.5 33 LEU B O 1
ATOM 3188 N N . SER B 1 34 ? -28.656 2.123 -0.436 1 80.19 34 SER B N 1
ATOM 3189 C CA . SER B 1 34 ? -29.469 0.912 -0.402 1 80.19 34 SER B CA 1
ATOM 3190 C C . SER B 1 34 ? -30.234 0.787 0.919 1 80.19 34 SER B C 1
ATOM 3192 O O . SER B 1 34 ? -30.172 -0.257 1.572 1 80.19 34 SER B O 1
ATOM 3194 N N . ILE B 1 35 ? -30.797 1.796 1.396 1 82.88 35 ILE B N 1
ATOM 3195 C CA . ILE B 1 35 ? -31.688 1.798 2.555 1 82.88 35 ILE B CA 1
ATOM 3196 C C . ILE B 1 35 ? -33.062 2.322 2.15 1 82.88 35 ILE B C 1
ATOM 3198 O O . ILE B 1 35 ? -33.219 2.891 1.068 1 82.88 35 ILE B O 1
ATOM 3202 N N . THR B 1 36 ? -34.062 2.039 2.896 1 84.94 36 THR B N 1
ATOM 3203 C CA . THR B 1 36 ? -35.438 2.357 2.523 1 84.94 36 THR B CA 1
ATOM 3204 C C . THR B 1 36 ? -35.656 3.865 2.566 1 84.94 36 THR B C 1
ATOM 3206 O O . THR B 1 36 ? -35.094 4.566 3.398 1 84.94 36 THR B O 1
ATOM 3209 N N . PRO B 1 37 ? -36.5 4.312 1.722 1 90.25 37 PRO B N 1
ATOM 3210 C CA . PRO B 1 37 ? -36.844 5.738 1.736 1 90.25 37 PRO B CA 1
ATOM 3211 C C . PRO B 1 37 ? -37.375 6.203 3.09 1 90.25 37 PRO B C 1
ATOM 3213 O O . PRO B 1 37 ? -37.094 7.324 3.516 1 90.25 37 PRO B O 1
ATOM 3216 N N . SER B 1 38 ? -38.094 5.398 3.701 1 91.69 38 SER B N 1
ATOM 3217 C CA . SER B 1 38 ? -38.656 5.754 5.008 1 91.69 38 SER B CA 1
ATOM 3218 C C . SER B 1 38 ? -37.531 5.977 6.027 1 91.69 38 SER B C 1
ATOM 3220 O O . SER B 1 38 ? -37.594 6.918 6.824 1 91.69 38 SER B O 1
ATOM 3222 N N . THR B 1 39 ? -36.594 5.148 5.996 1 91.5 39 THR B N 1
ATOM 3223 C CA . THR B 1 39 ? -35.438 5.281 6.879 1 91.5 39 THR B CA 1
ATOM 3224 C C . THR B 1 39 ? -34.656 6.57 6.59 1 91.5 39 THR B C 1
ATOM 3226 O O . THR B 1 39 ? -34.281 7.293 7.516 1 91.5 39 THR B O 1
ATOM 3229 N N . VAL B 1 40 ? -34.5 6.848 5.332 1 94.44 40 VAL B N 1
ATOM 3230 C CA . VAL B 1 40 ? -33.781 8.062 4.945 1 94.44 40 VAL B CA 1
ATOM 3231 C C . VAL B 1 40 ? -34.562 9.289 5.43 1 94.44 40 VAL B C 1
ATOM 3233 O O . VAL B 1 40 ? -33.969 10.227 5.969 1 94.44 40 VAL B O 1
ATOM 3236 N N . THR B 1 41 ? -35.781 9.25 5.23 1 93.44 41 THR B N 1
ATOM 3237 C CA . THR B 1 41 ? -36.625 10.391 5.617 1 93.44 41 THR B CA 1
ATOM 3238 C C . THR B 1 41 ? -36.531 10.617 7.125 1 93.44 41 THR B C 1
ATOM 3240 O O . THR B 1 41 ? -36.344 11.75 7.578 1 93.44 41 THR B O 1
ATOM 3243 N N . ARG B 1 42 ? -36.688 9.578 7.852 1 94.38 42 ARG B N 1
ATOM 3244 C CA . ARG B 1 42 ? -36.625 9.672 9.305 1 94.38 42 ARG B CA 1
ATOM 3245 C C . ARG B 1 42 ? -35.281 10.234 9.766 1 94.38 42 ARG B C 1
ATOM 3247 O O . ARG B 1 42 ? -35.25 11.156 10.586 1 94.38 42 ARG B O 1
ATOM 3254 N N . LEU B 1 43 ? -34.281 9.695 9.266 1 94.12 43 LEU B N 1
ATOM 3255 C CA . LEU B 1 43 ? -32.938 10.094 9.672 1 94.12 43 LEU B CA 1
ATOM 3256 C C . LEU B 1 43 ? -32.625 11.5 9.188 1 94.12 43 LEU B C 1
ATOM 3258 O O . LEU B 1 43 ? -31.938 12.258 9.883 1 94.12 43 LEU B O 1
ATOM 3262 N N . ALA B 1 44 ? -33.094 11.797 8.023 1 94.44 44 ALA B N 1
ATOM 3263 C CA . ALA B 1 44 ? -32.875 13.148 7.5 1 94.44 44 ALA B CA 1
ATOM 3264 C C . ALA B 1 44 ? -33.5 14.195 8.414 1 94.44 44 ALA B C 1
ATOM 3266 O O . ALA B 1 44 ? -32.906 15.227 8.703 1 94.44 44 ALA B O 1
ATOM 3267 N N . VAL B 1 45 ? -34.656 13.93 8.828 1 94.31 45 VAL B N 1
ATOM 3268 C CA . VAL B 1 45 ? -35.344 14.852 9.727 1 94.31 45 VAL B CA 1
ATOM 3269 C C . VAL B 1 45 ? -34.562 15 11.023 1 94.31 45 VAL B C 1
ATOM 3271 O O . VAL B 1 45 ? -34.344 16.109 11.5 1 94.31 45 VAL B O 1
ATOM 3274 N N . GLN B 1 46 ? -34.125 13.922 11.508 1 93.62 46 GLN B N 1
ATOM 3275 C CA . GLN B 1 46 ? -33.344 13.945 12.734 1 93.62 46 GLN B CA 1
ATOM 3276 C C . GLN B 1 46 ? -32.031 14.734 12.539 1 93.62 46 GLN B C 1
ATOM 3278 O O . GLN B 1 46 ? -31.672 15.539 13.391 1 93.62 46 GLN B O 1
ATOM 3283 N N . LEU B 1 47 ? -31.391 14.516 11.469 1 93.62 47 LEU B N 1
ATOM 3284 C CA . LEU B 1 47 ? -30.109 15.156 11.18 1 93.62 47 LEU B CA 1
ATOM 3285 C C . LEU B 1 47 ? -30.297 16.656 10.945 1 93.62 47 LEU B C 1
ATOM 3287 O O . LEU B 1 47 ? -29.406 17.453 11.281 1 93.62 47 LEU B O 1
ATOM 3291 N N . ILE B 1 48 ? -31.422 17.031 10.43 1 93.44 48 ILE B N 1
ATOM 3292 C CA . ILE B 1 48 ? -31.75 18.438 10.25 1 93.44 48 ILE B CA 1
ATOM 3293 C C . ILE B 1 48 ? -32.031 19.078 11.609 1 93.44 48 ILE B C 1
ATOM 3295 O O . ILE B 1 48 ? -31.531 20.156 11.914 1 93.44 48 ILE B O 1
ATOM 3299 N N . ASP B 1 49 ? -32.719 18.344 12.359 1 92.38 49 ASP B N 1
ATOM 3300 C CA . ASP B 1 49 ? -33.031 18.828 13.695 1 92.38 49 ASP B CA 1
ATOM 3301 C C . ASP B 1 49 ? -31.781 18.984 14.539 1 92.38 49 ASP B C 1
ATOM 3303 O O . ASP B 1 49 ? -31.672 19.906 15.344 1 92.38 49 ASP B O 1
ATOM 3307 N N . ASP B 1 50 ? -30.906 18.078 14.273 1 89.31 50 ASP B N 1
ATOM 3308 C CA . ASP B 1 50 ? -29.656 18.094 15.008 1 89.31 50 ASP B CA 1
ATOM 3309 C C . ASP B 1 50 ? -28.688 19.141 14.445 1 89.31 50 ASP B C 1
ATOM 3311 O O . ASP B 1 50 ? -27.609 19.359 14.992 1 89.31 50 ASP B O 1
ATOM 3315 N N . GLY B 1 51 ? -29.109 19.719 13.359 1 89.38 51 GLY B N 1
ATOM 3316 C CA . GLY B 1 51 ? -28.328 20.812 12.781 1 89.38 51 GLY B CA 1
ATOM 3317 C C . GLY B 1 51 ? -27.203 20.328 11.891 1 89.38 51 GLY B C 1
ATOM 3318 O O . GLY B 1 51 ? -26.328 21.109 11.508 1 89.38 51 GLY B O 1
ATOM 3319 N N . LEU B 1 52 ? -27.125 19.094 11.531 1 90.25 52 LEU B N 1
ATOM 3320 C CA . LEU B 1 52 ? -26.047 18.547 10.719 1 90.25 52 LEU B CA 1
ATOM 3321 C C . LEU B 1 52 ? -26.344 18.734 9.234 1 90.25 52 LEU B C 1
ATOM 3323 O O . LEU B 1 52 ? -25.422 18.891 8.422 1 90.25 52 LEU B O 1
ATOM 3327 N N . LEU B 1 53 ? -27.625 18.688 8.961 1 93.69 53 LEU B N 1
ATOM 3328 C CA . LEU B 1 53 ? -28.047 18.859 7.578 1 93.69 53 LEU B CA 1
ATOM 3329 C C . LEU B 1 53 ? -29.016 20.031 7.449 1 93.69 53 LEU B C 1
ATOM 3331 O O . LEU B 1 53 ? -29.531 20.531 8.453 1 93.69 53 LEU B O 1
ATOM 3335 N N . CYS B 1 54 ? -29.156 20.516 6.258 1 93.56 54 CYS B N 1
ATOM 3336 C CA . CYS B 1 54 ? -30.172 21.5 5.906 1 93.56 54 CYS B CA 1
ATOM 3337 C C . CYS B 1 54 ? -30.75 21.219 4.523 1 93.56 54 CYS B C 1
ATOM 3339 O O . CYS B 1 54 ? -30.125 20.516 3.723 1 93.56 54 CYS B O 1
ATOM 3341 N N . GLU B 1 55 ? -31.906 21.578 4.324 1 92.62 55 GLU B N 1
ATOM 3342 C CA . GLU B 1 55 ? -32.562 21.406 3.025 1 92.62 55 GLU B CA 1
ATOM 3343 C C . GLU B 1 55 ? -32.469 22.688 2.199 1 92.62 55 GLU B C 1
ATOM 3345 O O . GLU B 1 55 ? -32.656 23.797 2.732 1 92.62 55 GLU B O 1
ATOM 3350 N N . ARG B 1 56 ? -32.031 22.484 0.984 1 88.5 56 ARG B N 1
ATOM 3351 C CA . ARG B 1 56 ? -32 23.609 0.052 1 88.5 56 ARG B CA 1
ATOM 3352 C C . ARG B 1 56 ? -32.688 23.25 -1.257 1 88.5 56 ARG B C 1
ATOM 3354 O O . ARG B 1 56 ? -32.75 22.078 -1.629 1 88.5 56 ARG B O 1
ATOM 3361 N N . ASP B 1 57 ? -33.219 24.297 -1.888 1 81.56 57 ASP B N 1
ATOM 3362 C CA . ASP B 1 57 ? -33.875 24.094 -3.164 1 81.56 57 ASP B CA 1
ATOM 3363 C C . ASP B 1 57 ? -32.875 23.688 -4.25 1 81.56 57 ASP B C 1
ATOM 3365 O O . ASP B 1 57 ? -31.734 24.125 -4.242 1 81.56 57 ASP B O 1
ATOM 3369 N N . ASP B 1 58 ? -33.312 22.641 -4.988 1 72.62 58 ASP B N 1
ATOM 3370 C CA . ASP B 1 58 ? -32.5 22.281 -6.148 1 72.62 58 ASP B CA 1
ATOM 3371 C C . ASP B 1 58 ? -32.562 23.375 -7.207 1 72.62 58 ASP B C 1
ATOM 3373 O O . ASP B 1 58 ? -33.562 23.547 -7.898 1 72.62 58 ASP B O 1
ATOM 3377 N N . THR B 1 59 ? -31.562 24.281 -7.273 1 63.41 59 THR B N 1
ATOM 3378 C CA . THR B 1 59 ? -31.594 25.422 -8.172 1 63.41 59 THR B CA 1
ATOM 3379 C C . THR B 1 59 ? -31.344 24.984 -9.617 1 63.41 59 THR B C 1
ATOM 3381 O O . THR B 1 59 ? -31.547 25.766 -10.547 1 63.41 59 THR B O 1
ATOM 3384 N N . ASN B 1 60 ? -30.781 23.906 -9.914 1 59.22 60 ASN B N 1
ATOM 3385 C CA . ASN B 1 60 ? -30.469 23.516 -11.281 1 59.22 60 ASN B CA 1
ATOM 3386 C C . ASN B 1 60 ? -31.703 22.906 -11.977 1 59.22 60 ASN B C 1
ATOM 3388 O O . ASN B 1 60 ? -31.688 22.688 -13.188 1 59.22 60 ASN B O 1
ATOM 3392 N N . ARG B 1 61 ? -32.625 22.531 -11.312 1 54.62 61 ARG B N 1
ATOM 3393 C CA . ARG B 1 61 ? -33.75 21.953 -12.031 1 54.62 61 ARG B CA 1
ATOM 3394 C C . ARG B 1 61 ? -34.688 23.031 -12.531 1 54.62 61 ARG B C 1
ATOM 3396 O O . ARG B 1 61 ? -35.031 23.938 -11.781 1 54.62 61 ARG B O 1
ATOM 3403 N N . LYS B 1 62 ? -34.875 23.141 -13.781 1 51.19 62 LYS B N 1
ATOM 3404 C CA . LYS B 1 62 ? -35.875 23.969 -14.43 1 51.19 62 LYS B CA 1
ATOM 3405 C C . LYS B 1 62 ? -37.188 23.953 -13.641 1 51.19 62 LYS B C 1
ATOM 3407 O O . LYS B 1 62 ? -37.594 22.922 -13.109 1 51.19 62 LYS B O 1
ATOM 3412 N N . PRO B 1 63 ? -37.688 25.219 -13.328 1 48.16 63 PRO B N 1
ATOM 3413 C CA . PRO B 1 63 ? -39 25.328 -12.695 1 48.16 63 PRO B CA 1
ATOM 3414 C C . PRO B 1 63 ? -40 24.344 -13.289 1 48.16 63 PRO B C 1
ATOM 3416 O O . PRO B 1 63 ? -40.625 24.641 -14.32 1 48.16 63 PRO B O 1
ATOM 3419 N N . GLN B 1 64 ? -39.812 23.219 -13.719 1 46.94 64 GLN B N 1
ATOM 3420 C CA . GLN B 1 64 ? -41 22.547 -14.242 1 46.94 64 GLN B CA 1
ATOM 3421 C C . GLN B 1 64 ? -42.094 22.438 -13.18 1 46.94 64 GLN B C 1
ATOM 3423 O O . GLN B 1 64 ? -41.781 22.5 -11.984 1 46.94 64 GLN B O 1
ATOM 3428 N N . LYS B 1 65 ? -43.438 22.203 -13.633 1 49.97 65 LYS B N 1
ATOM 3429 C CA . LYS B 1 65 ? -44.719 22.172 -12.93 1 49.97 65 LYS B CA 1
ATOM 3430 C C . LYS B 1 65 ? -44.594 21.484 -11.578 1 49.97 65 LYS B C 1
ATOM 3432 O O . LYS B 1 65 ? -45.469 21.609 -10.719 1 49.97 65 LYS B O 1
ATOM 3437 N N . GLY B 1 66 ? -43.688 20.531 -11.328 1 51.69 66 GLY B N 1
ATOM 3438 C CA . GLY B 1 66 ? -43.781 19.781 -10.086 1 51.69 66 GLY B CA 1
ATOM 3439 C C . GLY B 1 66 ? -42.875 20.344 -8.992 1 51.69 66 GLY B C 1
ATOM 3440 O O . GLY B 1 66 ? -42.094 21.266 -9.242 1 51.69 66 GLY B O 1
ATOM 3441 N N . TYR B 1 67 ? -43.219 20.188 -7.609 1 51.81 67 TYR B N 1
ATOM 3442 C CA . TYR B 1 67 ? -42.531 20.641 -6.402 1 51.81 67 TYR B CA 1
ATOM 3443 C C . TYR B 1 67 ? -41.031 20.422 -6.527 1 51.81 67 TYR B C 1
ATOM 3445 O O . TYR B 1 67 ? -40.594 19.328 -6.887 1 51.81 67 TYR B O 1
ATOM 3453 N N . PRO B 1 68 ? -40.312 21.406 -6.602 1 56.91 68 PRO B N 1
ATOM 3454 C CA . PRO B 1 68 ? -38.875 21.297 -6.711 1 56.91 68 PRO B CA 1
ATOM 3455 C C . PRO B 1 68 ? -38.25 20.344 -5.68 1 56.91 68 PRO B C 1
ATOM 3457 O O . PRO B 1 68 ? -38.688 20.344 -4.523 1 56.91 68 PRO B O 1
ATOM 3460 N N . ALA B 1 69 ? -37.688 19.375 -6.078 1 66.88 69 ALA B N 1
ATOM 3461 C CA . ALA B 1 69 ? -37.062 18.391 -5.188 1 66.88 69 ALA B CA 1
ATOM 3462 C C . ALA B 1 69 ? -36.062 19.047 -4.242 1 66.88 69 ALA B C 1
ATOM 3464 O O . ALA B 1 69 ? -35.281 19.891 -4.66 1 66.88 69 ALA B O 1
ATOM 3465 N N . LYS B 1 70 ? -36.312 19.062 -2.834 1 85 70 LYS B N 1
ATOM 3466 C CA . LYS B 1 70 ? -35.406 19.547 -1.801 1 85 70 LYS B CA 1
ATOM 3467 C C . LYS B 1 70 ? -34.156 18.656 -1.71 1 85 70 LYS B C 1
ATOM 3469 O O . LYS B 1 70 ? -34.281 17.438 -1.743 1 85 70 LYS B O 1
ATOM 3474 N N . LEU B 1 71 ? -33.031 19.359 -1.803 1 93.19 71 LEU B N 1
ATOM 3475 C CA . LEU B 1 71 ? -31.781 18.625 -1.65 1 93.19 71 LEU B CA 1
ATOM 3476 C C . LEU B 1 71 ? -31.266 18.734 -0.22 1 93.19 71 LEU B C 1
ATOM 3478 O O . LEU B 1 71 ? -31.359 19.797 0.406 1 93.19 71 LEU B O 1
ATOM 3482 N N . LEU B 1 72 ? -30.844 17.688 0.247 1 94.19 72 LEU B N 1
ATOM 3483 C CA . LEU B 1 72 ? -30.156 17.672 1.537 1 94.19 72 LEU B CA 1
ATOM 3484 C C . LEU B 1 72 ? -28.703 18.094 1.392 1 94.19 72 LEU B C 1
ATOM 3486 O O . LEU B 1 72 ? -28 17.625 0.495 1 94.19 72 LEU B O 1
ATOM 3490 N N . ASN B 1 73 ? -28.328 19.094 2.268 1 93.19 73 ASN B N 1
ATOM 3491 C CA . ASN B 1 73 ? -26.984 19.625 2.324 1 93.19 73 ASN B CA 1
ATOM 3492 C C . ASN B 1 73 ? -26.375 19.5 3.723 1 93.19 73 ASN B C 1
ATOM 3494 O O . ASN B 1 73 ? -27.109 19.422 4.711 1 93.19 73 ASN B O 1
ATOM 3498 N N . LEU B 1 74 ? -25.031 19.484 3.682 1 90.75 74 LEU B N 1
ATOM 3499 C CA . LEU B 1 74 ? -24.406 19.656 4.984 1 90.75 74 LEU B CA 1
ATOM 3500 C C . LEU B 1 74 ? -24.625 21.062 5.512 1 90.75 74 LEU B C 1
ATOM 3502 O O . LEU B 1 74 ? -24.531 22.031 4.758 1 90.75 74 LEU B O 1
ATOM 3506 N N . ASN B 1 75 ? -25.047 21.109 6.773 1 91.06 75 ASN B N 1
ATOM 3507 C CA . ASN B 1 75 ? -25.016 22.406 7.43 1 91.06 75 ASN B CA 1
ATOM 3508 C C . ASN B 1 75 ? -23.594 22.875 7.703 1 91.06 75 ASN B C 1
ATOM 3510 O O . ASN B 1 75 ? -22.859 22.234 8.453 1 91.06 75 ASN B O 1
ATOM 3514 N N . PRO B 1 76 ? -23.109 23.953 7.125 1 85.31 76 PRO B N 1
ATOM 3515 C CA . PRO B 1 76 ? -21.719 24.375 7.242 1 85.31 76 PRO B CA 1
ATOM 3516 C C . PRO B 1 76 ? -21.266 24.531 8.695 1 85.31 76 PRO B C 1
ATOM 3518 O O . PRO B 1 76 ? -20.109 24.281 9.016 1 85.31 76 PRO B O 1
ATOM 3521 N N . ARG B 1 77 ? -22.125 24.906 9.57 1 86.62 77 ARG B N 1
ATOM 3522 C CA . ARG B 1 77 ? -21.734 25.125 10.961 1 86.62 77 ARG B CA 1
ATOM 3523 C C . ARG B 1 77 ? -22.344 24.062 11.867 1 86.62 77 ARG B C 1
ATOM 3525 O O . ARG B 1 77 ? -22.406 24.25 13.086 1 86.62 77 ARG B O 1
ATOM 3532 N N . GLY B 1 78 ? -22.828 23.031 11.211 1 88.38 78 GLY B N 1
ATOM 3533 C CA . GLY B 1 78 ? -23.422 21.969 11.992 1 88.38 78 GLY B CA 1
ATOM 3534 C C . GLY B 1 78 ? -22.422 21.203 12.828 1 88.38 78 GLY B C 1
ATOM 3535 O O . GLY B 1 78 ? -22.734 20.797 13.953 1 88.38 78 GLY B O 1
ATOM 3536 N N . LEU B 1 79 ? -21.359 21.016 12.273 1 89.88 79 LEU B N 1
ATOM 3537 C CA . LEU B 1 79 ? -20.234 20.359 12.938 1 89.88 79 LEU B CA 1
ATOM 3538 C C . LEU B 1 79 ? -18.906 20.953 12.484 1 89.88 79 LEU B C 1
ATOM 3540 O O . LEU B 1 79 ? -18.688 21.141 11.289 1 89.88 79 LEU B O 1
ATOM 3544 N N . CYS B 1 80 ? -18.156 21.312 13.5 1 93.75 80 CYS B N 1
ATOM 3545 C CA . CYS B 1 80 ? -16.859 21.906 13.203 1 93.75 80 CYS B CA 1
ATOM 3546 C C . CYS B 1 80 ? -15.727 21.109 13.859 1 93.75 80 CYS B C 1
ATOM 3548 O O . CYS B 1 80 ? -15.969 20.312 14.758 1 93.75 80 CYS B O 1
ATOM 3550 N N . THR B 1 81 ? -14.586 21.281 13.352 1 95.75 81 THR B N 1
ATOM 3551 C CA . THR B 1 81 ? -13.383 20.656 13.891 1 95.75 81 THR B CA 1
ATOM 3552 C C . THR B 1 81 ? -12.25 21.672 13.992 1 95.75 81 THR B C 1
ATOM 3554 O O . THR B 1 81 ? -12.273 22.703 13.305 1 95.75 81 THR B O 1
ATOM 3557 N N . ALA B 1 82 ? -11.352 21.422 14.891 1 97.56 82 ALA B N 1
ATOM 3558 C CA . ALA B 1 82 ? -10.125 22.203 14.977 1 97.56 82 ALA B CA 1
ATOM 3559 C C . ALA B 1 82 ? -8.93 21.422 14.445 1 97.56 82 ALA B C 1
ATOM 3561 O O . ALA B 1 82 ? -8.852 20.203 14.617 1 97.56 82 ALA B O 1
ATOM 3562 N N . GLY B 1 83 ? -8.086 22.078 13.727 1 98.25 83 GLY B N 1
ATOM 3563 C CA . GLY B 1 83 ? -6.828 21.516 13.266 1 98.25 83 GLY B CA 1
ATOM 3564 C C . GLY B 1 83 ? -5.613 22.281 13.766 1 98.25 83 GLY B C 1
ATOM 3565 O O . GLY B 1 83 ? -5.598 23.516 13.758 1 98.25 83 GLY B O 1
ATOM 3566 N N . VAL B 1 84 ? -4.598 21.562 14.242 1 98.62 84 VAL B N 1
ATOM 3567 C CA . VAL B 1 84 ? -3.344 22.141 14.719 1 98.62 84 VAL B CA 1
ATOM 3568 C C . VAL B 1 84 ? -2.164 21.438 14.047 1 98.62 84 VAL B C 1
ATOM 3570 O O . VAL B 1 84 ? -2.037 20.219 14.125 1 98.62 84 VAL B O 1
ATOM 3573 N N . TYR B 1 85 ? -1.362 22.172 13.375 1 98.25 85 TYR B N 1
ATOM 3574 C CA . TYR B 1 85 ? -0.086 21.703 12.844 1 98.25 85 TYR B CA 1
ATOM 3575 C C . TYR B 1 85 ? 1.081 22.359 13.57 1 98.25 85 TYR B C 1
ATOM 3577 O O . TYR B 1 85 ? 1.111 23.578 13.734 1 98.25 85 TYR B O 1
ATOM 3585 N N . LEU B 1 86 ? 2.033 21.5 14 1 96.56 86 LEU B N 1
ATOM 3586 C CA . LEU B 1 86 ? 3.201 21.984 14.734 1 96.56 86 LEU B CA 1
ATOM 3587 C C . LEU B 1 86 ? 4.488 21.516 14.062 1 96.56 86 LEU B C 1
ATOM 3589 O O . LEU B 1 86 ? 4.656 20.328 13.773 1 96.56 86 LEU B O 1
ATOM 3593 N N . ASP B 1 87 ? 5.348 22.422 13.75 1 95.38 87 ASP B N 1
ATOM 3594 C CA . ASP B 1 87 ? 6.746 22.109 13.461 1 95.38 87 ASP B CA 1
ATOM 3595 C C . ASP B 1 87 ? 7.676 23 14.297 1 95.38 87 ASP B C 1
ATOM 3597 O O . ASP B 1 87 ? 7.215 23.797 15.117 1 95.38 87 ASP B O 1
ATOM 3601 N N . PRO B 1 88 ? 8.953 22.812 14.25 1 95.44 88 PRO B N 1
ATOM 3602 C CA . PRO B 1 88 ? 9.859 23.531 15.156 1 95.44 88 PRO B CA 1
ATOM 3603 C C . PRO B 1 88 ? 9.805 25.047 14.961 1 95.44 88 PRO B C 1
ATOM 3605 O O . PRO B 1 88 ? 10.305 25.797 15.805 1 95.44 88 PRO B O 1
ATOM 3608 N N . ASP B 1 89 ? 9.227 25.5 13.93 1 96.5 89 ASP B N 1
ATOM 3609 C CA . ASP B 1 89 ? 9.281 26.922 13.617 1 96.5 89 ASP B CA 1
ATOM 3610 C C . ASP B 1 89 ? 7.938 27.609 13.867 1 96.5 89 ASP B C 1
ATOM 3612 O O . ASP B 1 89 ? 7.879 28.797 14.148 1 96.5 89 ASP B O 1
ATOM 3616 N N . ARG B 1 90 ? 6.844 26.875 13.773 1 96.5 90 ARG B N 1
ATOM 3617 C CA . ARG B 1 90 ? 5.559 27.562 13.781 1 96.5 90 ARG B CA 1
ATOM 3618 C C . ARG B 1 90 ? 4.445 26.641 14.273 1 96.5 90 ARG B C 1
ATOM 3620 O O . ARG B 1 90 ? 4.598 25.422 14.273 1 96.5 90 ARG B O 1
ATOM 3627 N N . ILE B 1 91 ? 3.363 27.203 14.703 1 97.94 91 ILE B N 1
ATOM 3628 C CA . ILE B 1 91 ? 2.072 26.609 15.031 1 97.94 91 ILE B CA 1
ATOM 3629 C C . ILE B 1 91 ? 0.997 27.172 14.102 1 97.94 91 ILE B C 1
ATOM 3631 O O . ILE B 1 91 ? 0.822 28.391 14.008 1 97.94 91 ILE B O 1
ATOM 3635 N N . MET B 1 92 ? 0.363 26.312 13.367 1 98.31 92 MET B N 1
ATOM 3636 C CA . MET B 1 92 ? -0.752 26.703 12.508 1 98.31 92 MET B CA 1
ATOM 3637 C C . MET B 1 92 ? -2.055 26.062 12.992 1 98.31 92 MET B C 1
ATOM 3639 O O . MET B 1 92 ? -2.115 24.859 13.227 1 98.31 92 MET B O 1
ATOM 3643 N N . THR B 1 93 ? -3.109 26.875 13.203 1 98.56 93 THR B N 1
ATOM 3644 C CA . THR B 1 93 ? -4.395 26.422 13.711 1 98.56 93 THR B CA 1
ATOM 3645 C C . THR B 1 93 ? -5.531 26.844 12.797 1 98.56 93 THR B C 1
ATOM 3647 O O . THR B 1 93 ? -5.414 27.844 12.078 1 98.56 93 THR B O 1
ATOM 3650 N N . CYS B 1 94 ? -6.598 26.047 12.812 1 98.25 94 CYS B N 1
ATOM 3651 C CA . CYS B 1 94 ? -7.789 26.438 12.07 1 98.25 94 CYS B CA 1
ATOM 3652 C C . CYS B 1 94 ? -9.039 25.812 12.664 1 98.25 94 CYS B C 1
ATOM 3654 O O . CYS B 1 94 ? -8.953 24.844 13.43 1 98.25 94 CYS B O 1
ATOM 3656 N N . ILE B 1 95 ? -10.133 26.422 12.461 1 97.56 95 ILE B N 1
ATOM 3657 C CA . ILE B 1 95 ? -11.461 25.859 12.633 1 97.56 95 ILE B CA 1
ATOM 3658 C C . ILE B 1 95 ? -12.086 25.562 11.273 1 97.56 95 ILE B C 1
ATOM 3660 O O . ILE B 1 95 ? -12.109 26.438 10.398 1 97.56 95 ILE B O 1
ATOM 3664 N N . SER B 1 96 ? -12.477 24.344 11.102 1 95 96 SER B N 1
ATOM 3665 C CA . SER B 1 96 ? -12.992 23.922 9.805 1 95 96 SER B CA 1
ATOM 3666 C C . SER B 1 96 ? -14.391 23.328 9.922 1 95 96 SER B C 1
ATOM 3668 O O . SER B 1 96 ? -14.773 22.844 10.992 1 95 96 SER B O 1
ATOM 3670 N N . THR B 1 97 ? -15.125 23.422 8.805 1 91.94 97 THR B N 1
ATOM 3671 C CA . THR B 1 97 ? -16.422 22.766 8.719 1 91.94 97 THR B CA 1
ATOM 3672 C C . THR B 1 97 ? -16.25 21.297 8.344 1 91.94 97 THR B C 1
ATOM 3674 O O . THR B 1 97 ? -15.141 20.844 8.07 1 91.94 97 THR B O 1
ATOM 3677 N N . LEU B 1 98 ? -17.406 20.594 8.234 1 85.31 98 LEU B N 1
ATOM 3678 C CA . LEU B 1 98 ? -17.391 19.188 7.844 1 85.31 98 LEU B CA 1
ATOM 3679 C C . LEU B 1 98 ? -16.953 19.031 6.391 1 85.31 98 LEU B C 1
ATOM 3681 O O . LEU B 1 98 ? -16.391 18 6.016 1 85.31 98 LEU B O 1
ATOM 3685 N N . SER B 1 99 ? -17.219 20.031 5.641 1 82.06 99 SER B N 1
ATOM 3686 C CA . SER B 1 99 ? -16.859 20 4.23 1 82.06 99 SER B CA 1
ATOM 3687 C C . SER B 1 99 ? -15.391 20.375 4.02 1 82.06 99 SER B C 1
ATOM 3689 O O . SER B 1 99 ? -14.859 20.234 2.916 1 82.06 99 SER B O 1
ATOM 3691 N N . GLY B 1 100 ? -14.719 20.891 5.09 1 85.31 100 GLY B N 1
ATOM 3692 C CA . GLY B 1 100 ? -13.312 21.219 4.984 1 85.31 100 GLY B CA 1
ATOM 3693 C C . GLY B 1 100 ? -13.062 22.703 4.762 1 85.31 100 GLY B C 1
ATOM 3694 O O . GLY B 1 100 ? -11.922 23.125 4.582 1 85.31 100 GLY B O 1
ATOM 3695 N N . ASP B 1 101 ? -14.117 23.5 4.816 1 90.5 101 ASP B N 1
ATOM 3696 C CA . ASP B 1 101 ? -13.953 24.953 4.695 1 90.5 101 ASP B CA 1
ATOM 3697 C C . ASP B 1 101 ? -13.359 25.547 5.973 1 90.5 101 ASP B C 1
ATOM 3699 O O . ASP B 1 101 ? -13.75 25.156 7.078 1 90.5 101 ASP B O 1
ATOM 3703 N N . ILE B 1 102 ? -12.453 26.469 5.785 1 95.25 102 ILE B N 1
ATOM 3704 C CA . ILE B 1 102 ? -11.836 27.125 6.934 1 95.25 102 ILE B CA 1
ATOM 3705 C C . ILE B 1 102 ? -12.703 28.312 7.379 1 95.25 102 ILE B C 1
ATOM 3707 O O . ILE B 1 102 ? -12.977 29.219 6.594 1 95.25 102 ILE B O 1
ATOM 3711 N N . LEU B 1 103 ? -13.117 28.312 8.586 1 96.06 103 LEU B N 1
ATOM 3712 C CA . LEU B 1 103 ? -13.883 29.406 9.164 1 96.06 103 LEU B CA 1
ATOM 3713 C C . LEU B 1 103 ? -12.961 30.469 9.758 1 96.06 103 LEU B C 1
ATOM 3715 O O . LEU B 1 103 ? -13.273 31.656 9.727 1 96.06 103 LEU B O 1
ATOM 3719 N N . ALA B 1 104 ? -11.938 30.016 10.352 1 97.44 104 ALA B N 1
ATOM 3720 C CA . ALA B 1 104 ? -10.914 30.859 10.953 1 97.44 104 ALA B CA 1
ATOM 3721 C C . ALA B 1 104 ? -9.57 30.141 11.008 1 97.44 104 ALA B C 1
ATOM 3723 O O . ALA B 1 104 ? -9.516 28.922 11.086 1 97.44 104 ALA B O 1
ATOM 3724 N N . GLN B 1 105 ? -8.523 30.875 10.922 1 98 105 GLN B N 1
ATOM 3725 C CA . GLN B 1 105 ? -7.191 30.297 11.008 1 98 105 GLN B CA 1
ATOM 3726 C C . GLN B 1 105 ? -6.188 31.297 11.57 1 98 105 GLN B C 1
ATOM 3728 O O . GLN B 1 105 ? -6.445 32.5 11.586 1 98 105 GLN B O 1
ATOM 3733 N N . ASP B 1 106 ? -5.086 30.797 12.047 1 97.56 106 ASP B N 1
ATOM 3734 C CA . ASP B 1 106 ? -4.008 31.625 12.602 1 97.56 106 ASP B CA 1
ATOM 3735 C C . ASP B 1 106 ? -2.668 30.891 12.5 1 97.56 106 ASP B C 1
ATOM 3737 O O . ASP B 1 106 ? -2.625 29.688 12.281 1 97.56 106 ASP B O 1
ATOM 3741 N N . GLU B 1 107 ? -1.635 31.625 12.484 1 97.38 107 GLU B N 1
ATOM 3742 C CA . GLU B 1 107 ? -0.26 31.125 12.5 1 97.38 107 GLU B CA 1
ATOM 3743 C C . GLU B 1 107 ? 0.591 31.906 13.5 1 97.38 107 GLU B C 1
ATOM 3745 O O . GLU B 1 107 ? 0.469 33.125 13.617 1 97.38 107 GLU B O 1
ATOM 3750 N N . MET B 1 108 ? 1.387 31.219 14.25 1 96.25 108 MET B N 1
ATOM 3751 C CA . MET B 1 108 ? 2.271 31.859 15.219 1 96.25 108 MET B CA 1
ATOM 3752 C C . MET B 1 108 ? 3.66 31.234 15.195 1 96.25 108 MET B C 1
ATOM 3754 O O . MET B 1 108 ? 3.799 30.047 14.914 1 96.25 108 MET B O 1
ATOM 3758 N N . ALA B 1 109 ? 4.672 32 15.484 1 94.38 109 ALA B N 1
ATOM 3759 C CA . ALA B 1 109 ? 6.039 31.516 15.617 1 94.38 109 ALA B CA 1
ATOM 3760 C C . ALA B 1 109 ? 6.223 30.75 16.922 1 94.38 109 ALA B C 1
ATOM 3762 O O . ALA B 1 109 ? 5.418 30.891 17.844 1 94.38 109 ALA B O 1
ATOM 3763 N N . VAL B 1 110 ? 7.242 29.891 16.938 1 92.62 110 VAL B N 1
ATOM 3764 C CA . VAL B 1 110 ? 7.57 29.109 18.109 1 92.62 110 VAL B CA 1
ATOM 3765 C C . VAL B 1 110 ? 8.883 29.594 18.719 1 92.62 110 VAL B C 1
ATOM 3767 O O . VAL B 1 110 ? 9.953 29.062 18.406 1 92.62 110 VAL B O 1
ATOM 3770 N N . PRO B 1 111 ? 8.789 30.547 19.656 1 87.88 111 PRO B N 1
ATOM 3771 C CA . PRO B 1 111 ? 10.047 30.969 20.297 1 87.88 111 PRO B CA 1
ATOM 3772 C C . PRO B 1 111 ? 10.578 29.938 21.281 1 87.88 111 PRO B C 1
ATOM 3774 O O . PRO B 1 111 ? 11.797 29.734 21.375 1 87.88 111 PRO B O 1
ATOM 3777 N N . ASP B 1 112 ? 9.719 29.297 22.062 1 93.38 112 ASP B N 1
ATOM 3778 C CA . ASP B 1 112 ? 10.023 28.25 23.031 1 93.38 112 ASP B CA 1
ATOM 3779 C C . ASP B 1 112 ? 9.523 26.891 22.547 1 93.38 112 ASP B C 1
ATOM 3781 O O . ASP B 1 112 ? 8.312 26.672 22.422 1 93.38 112 ASP B O 1
ATOM 3785 N N . ARG B 1 113 ? 10.469 25.938 22.359 1 94.5 113 ARG B N 1
ATOM 3786 C CA . ARG B 1 113 ? 10.148 24.656 21.75 1 94.5 113 ARG B CA 1
ATOM 3787 C C . ARG B 1 113 ? 9.766 23.625 22.812 1 94.5 113 ARG B C 1
ATOM 3789 O O . ARG B 1 113 ? 9.609 22.438 22.516 1 94.5 113 ARG B O 1
ATOM 3796 N N . SER B 1 114 ? 9.609 24.047 24.016 1 95.88 114 SER B N 1
ATOM 3797 C CA . SER B 1 114 ? 9.188 23.125 25.062 1 95.88 114 SER B CA 1
ATOM 3798 C C . SER B 1 114 ? 7.746 22.656 24.844 1 95.88 114 SER B C 1
ATOM 3800 O O . SER B 1 114 ? 6.93 23.406 24.297 1 95.88 114 SER B O 1
ATOM 3802 N N . PHE B 1 115 ? 7.477 21.469 25.312 1 96.19 115 PHE B N 1
ATOM 3803 C CA . PHE B 1 115 ? 6.176 20.844 25.094 1 96.19 115 PHE B CA 1
ATOM 3804 C C . PHE B 1 115 ? 5.059 21.719 25.656 1 96.19 115 PHE B C 1
ATOM 3806 O O . PHE B 1 115 ? 4.102 22.047 24.953 1 96.19 115 PHE B O 1
ATOM 3813 N N . ASP B 1 116 ? 5.191 22.125 26.844 1 96.38 116 ASP B N 1
ATOM 3814 C CA . ASP B 1 116 ? 4.156 22.891 27.547 1 96.38 116 ASP B CA 1
ATOM 3815 C C . ASP B 1 116 ? 3.928 24.234 26.859 1 96.38 116 ASP B C 1
ATOM 3817 O O . ASP B 1 116 ? 2.785 24.672 26.719 1 96.38 116 ASP B O 1
ATOM 3821 N N . ALA B 1 117 ? 4.984 24.859 26.484 1 96.88 117 ALA B N 1
ATOM 3822 C CA . ALA B 1 117 ? 4.871 26.172 25.828 1 96.88 117 ALA B CA 1
ATOM 3823 C C . ALA B 1 117 ? 4.121 26.062 24.5 1 96.88 117 ALA B C 1
ATOM 3825 O O . ALA B 1 117 ? 3.211 26.859 24.234 1 96.88 117 ALA B O 1
ATOM 3826 N N . ILE B 1 118 ? 4.473 25.109 23.703 1 97.06 118 ILE B N 1
ATOM 3827 C CA . ILE B 1 118 ? 3.881 24.938 22.391 1 97.06 118 ILE B CA 1
ATOM 3828 C C . ILE B 1 118 ? 2.41 24.547 22.531 1 97.06 118 ILE B C 1
ATOM 3830 O O . ILE B 1 118 ? 1.541 25.125 21.875 1 97.06 118 ILE B O 1
ATOM 3834 N N . MET B 1 119 ? 2.15 23.578 23.438 1 97.06 119 MET B N 1
ATOM 3835 C CA . MET B 1 119 ? 0.785 23.078 23.578 1 97.06 119 MET B CA 1
ATOM 3836 C C . MET B 1 119 ? -0.12 24.156 24.188 1 97.06 119 MET B C 1
ATOM 3838 O O . MET B 1 119 ? -1.286 24.266 23.797 1 97.06 119 MET B O 1
ATOM 3842 N N . SER B 1 120 ? 0.384 24.891 25.094 1 97.81 120 SER B N 1
ATOM 3843 C CA . SER B 1 120 ? -0.386 25.984 25.672 1 97.81 120 SER B CA 1
ATOM 3844 C C . SER B 1 120 ? -0.725 27.031 24.625 1 97.81 120 SER B C 1
ATOM 3846 O O . SER B 1 120 ? -1.858 27.516 24.562 1 97.81 120 SER B O 1
ATOM 3848 N N . ALA B 1 121 ? 0.23 27.375 23.828 1 98 121 ALA B N 1
ATOM 3849 C CA . ALA B 1 121 ? 0.009 28.344 22.766 1 98 121 ALA B CA 1
ATOM 3850 C C . ALA B 1 121 ? -1.007 27.828 21.75 1 98 121 ALA B C 1
ATOM 3852 O O . ALA B 1 121 ? -1.897 28.562 21.312 1 98 121 ALA B O 1
ATOM 3853 N N . ALA B 1 122 ? -0.864 26.594 21.375 1 98.12 122 ALA B N 1
ATOM 3854 C CA . ALA B 1 122 ? -1.789 25.984 20.438 1 98.12 122 ALA B CA 1
ATOM 3855 C C . ALA B 1 122 ? -3.211 25.969 21 1 98.12 122 ALA B C 1
ATOM 3857 O O . ALA B 1 122 ? -4.16 26.312 20.297 1 98.12 122 ALA B O 1
ATOM 3858 N N . GLY B 1 123 ? -3.346 25.484 22.219 1 97.88 123 GLY B N 1
ATOM 3859 C CA . GLY B 1 123 ? -4.648 25.469 22.859 1 97.88 123 GLY B CA 1
ATOM 3860 C C . GLY B 1 123 ? -5.305 26.844 22.922 1 97.88 123 GLY B C 1
ATOM 3861 O O . GLY B 1 123 ? -6.488 26.969 22.594 1 97.88 123 GLY B O 1
ATOM 3862 N N . ALA B 1 124 ? -4.562 27.812 23.344 1 97.88 124 ALA B N 1
ATOM 3863 C CA . ALA B 1 124 ? -5.062 29.172 23.391 1 97.88 124 ALA B CA 1
ATOM 3864 C C . ALA B 1 124 ? -5.465 29.656 22 1 97.88 124 ALA B C 1
ATOM 3866 O O . ALA B 1 124 ? -6.484 30.328 21.844 1 97.88 124 ALA B O 1
ATOM 3867 N N . GLY B 1 125 ? -4.645 29.297 21.016 1 97.75 125 GLY B N 1
ATOM 3868 C CA . GLY B 1 125 ? -4.961 29.641 19.641 1 97.75 125 GLY B CA 1
ATOM 3869 C C . GLY B 1 125 ? -6.285 29.078 19.172 1 97.75 125 GLY B C 1
ATOM 3870 O O . GLY B 1 125 ? -7.094 29.781 18.578 1 97.75 125 GLY B O 1
ATOM 3871 N N . VAL B 1 126 ? -6.492 27.828 19.453 1 98.19 126 VAL B N 1
ATOM 3872 C CA . VAL B 1 126 ? -7.734 27.172 19.062 1 98.19 126 VAL B CA 1
ATOM 3873 C C . VAL B 1 126 ? -8.914 27.828 19.766 1 98.19 126 VAL B C 1
ATOM 3875 O O . VAL B 1 126 ? -9.945 28.109 19.156 1 98.19 126 VAL B O 1
ATOM 3878 N N . LYS B 1 127 ? -8.805 28.109 21.031 1 97.44 127 LYS B N 1
ATOM 3879 C CA . LYS B 1 127 ? -9.859 28.766 21.797 1 97.44 127 LYS B CA 1
ATOM 3880 C C . LYS B 1 127 ? -10.203 30.125 21.188 1 97.44 127 LYS B C 1
ATOM 3882 O O . LYS B 1 127 ? -11.383 30.453 21.016 1 97.44 127 LYS B O 1
ATOM 3887 N N . ASN B 1 128 ? -9.203 30.891 20.891 1 97.88 128 ASN B N 1
ATOM 3888 C CA . ASN B 1 128 ? -9.406 32.188 20.297 1 97.88 128 ASN B CA 1
ATOM 3889 C C . ASN B 1 128 ? -10.125 32.094 18.953 1 97.88 128 ASN B C 1
ATOM 3891 O O . ASN B 1 128 ? -11.008 32.906 18.656 1 97.88 128 ASN B O 1
ATOM 3895 N N . LEU B 1 129 ? -9.75 31.109 18.172 1 98 129 LEU B N 1
ATOM 3896 C CA . LEU B 1 129 ? -10.344 30.953 16.844 1 98 129 LEU B CA 1
ATOM 3897 C C . LEU B 1 129 ? -11.812 30.562 16.969 1 98 129 LEU B C 1
ATOM 3899 O O . LEU B 1 129 ? -12.641 30.969 16.141 1 98 129 LEU B O 1
ATOM 3903 N N . ILE B 1 130 ? -12.094 29.719 17.953 1 96.56 130 ILE B N 1
ATOM 3904 C CA . ILE B 1 130 ? -13.484 29.328 18.172 1 96.56 130 ILE B CA 1
ATOM 3905 C C . ILE B 1 130 ? -14.32 30.562 18.484 1 96.56 130 ILE B C 1
ATOM 3907 O O . ILE B 1 130 ? -15.414 30.734 17.953 1 96.56 130 ILE B O 1
ATOM 3911 N N . GLU B 1 131 ? -13.805 31.406 19.281 1 96 131 GLU B N 1
ATOM 3912 C CA . GLU B 1 131 ? -14.477 32.656 19.641 1 96 131 GLU B CA 1
ATOM 3913 C C . GLU B 1 131 ? -14.602 33.562 18.438 1 96 131 GLU B C 1
ATOM 3915 O O . GLU B 1 131 ? -15.672 34.125 18.156 1 96 131 GLU B O 1
ATOM 3920 N N . ASP B 1 132 ? -13.562 33.719 17.688 1 94.94 132 ASP B N 1
ATOM 3921 C CA . ASP B 1 132 ? -13.523 34.562 16.516 1 94.94 132 ASP B CA 1
ATOM 3922 C C . ASP B 1 132 ? -14.531 34.125 15.461 1 94.94 132 ASP B C 1
ATOM 3924 O O . ASP B 1 132 ? -15.172 34.938 14.805 1 94.94 132 ASP B O 1
ATOM 3928 N N . ALA B 1 133 ? -14.609 32.844 15.336 1 94.25 133 ALA B N 1
ATOM 3929 C CA . ALA B 1 133 ? -15.5 32.25 14.328 1 94.25 133 ALA B CA 1
ATOM 3930 C C . ALA B 1 133 ? -16.938 32.188 14.828 1 94.25 133 ALA B C 1
ATOM 3932 O O . ALA B 1 133 ? -17.844 31.828 14.078 1 94.25 133 ALA B O 1
ATOM 3933 N N . ASN B 1 134 ? -17.141 32.531 16.062 1 94.25 134 ASN B N 1
ATOM 3934 C CA . ASN B 1 134 ? -18.469 32.469 16.688 1 94.25 134 ASN B CA 1
ATOM 3935 C C . ASN B 1 134 ? -19.094 31.094 16.547 1 94.25 134 ASN B C 1
ATOM 3937 O O . ASN B 1 134 ? -20.25 30.969 16.156 1 94.25 134 ASN B O 1
ATOM 3941 N N . VAL B 1 135 ? -18.312 30.094 16.734 1 93.31 135 VAL B N 1
ATOM 3942 C CA . VAL B 1 135 ? -18.797 28.719 16.703 1 93.31 135 VAL B CA 1
ATOM 3943 C C . VAL B 1 135 ? -19.188 28.281 18.109 1 93.31 135 VAL B C 1
ATOM 3945 O O . VAL B 1 135 ? -18.484 28.562 19.078 1 93.31 135 VAL B O 1
ATOM 3948 N N . ASP B 1 136 ? -20.328 27.609 18.188 1 91.12 136 ASP B N 1
ATOM 3949 C CA . ASP B 1 136 ? -20.719 27 19.453 1 91.12 136 ASP B CA 1
ATOM 3950 C C . ASP B 1 136 ? -19.828 25.812 19.797 1 91.12 136 ASP B C 1
ATOM 3952 O O . ASP B 1 136 ? -19.656 24.906 19 1 91.12 136 ASP B O 1
ATOM 3956 N N . ILE B 1 137 ? -19.312 25.797 20.969 1 90.56 137 ILE B N 1
ATOM 3957 C CA . ILE B 1 137 ? -18.375 24.781 21.406 1 90.56 137 ILE B CA 1
ATOM 3958 C C . ILE B 1 137 ? -19.031 23.406 21.344 1 90.56 137 ILE B C 1
ATOM 3960 O O . ILE B 1 137 ? -18.359 22.391 21.125 1 90.56 137 ILE B O 1
ATOM 3964 N N . SER B 1 138 ? -20.312 23.391 21.484 1 89.06 138 SER B N 1
ATOM 3965 C CA . SER B 1 138 ? -21.031 22.125 21.438 1 89.06 138 SER B CA 1
ATOM 3966 C C . SER B 1 138 ? -21.031 21.531 20.031 1 89.06 138 SER B C 1
ATOM 3968 O O . SER B 1 138 ? -21.344 20.359 19.844 1 89.06 138 SER B O 1
ATOM 3970 N N . ARG B 1 139 ? -20.609 22.344 19.109 1 91.12 139 ARG B N 1
ATOM 3971 C CA . ARG B 1 139 ? -20.578 21.906 17.719 1 91.12 139 ARG B CA 1
ATOM 3972 C C . ARG B 1 139 ? -19.188 21.438 17.328 1 91.12 139 ARG B C 1
ATOM 3974 O O . ARG B 1 139 ? -18.984 20.969 16.203 1 91.12 139 ARG B O 1
ATOM 3981 N N . MET B 1 140 ? -18.297 21.516 18.281 1 93.06 140 MET B N 1
ATOM 3982 C CA . MET B 1 140 ? -16.953 21.031 18 1 93.06 140 MET B CA 1
ATOM 3983 C C . MET B 1 140 ? -16.859 19.531 18.172 1 93.06 140 MET B C 1
ATOM 3985 O O . MET B 1 140 ? -17.094 19 19.266 1 93.06 140 MET B O 1
ATOM 3989 N N . ALA B 1 141 ? -16.5 18.859 17.078 1 90.75 141 ALA B N 1
ATOM 3990 C CA . ALA B 1 141 ? -16.391 17.406 17.109 1 90.75 141 ALA B CA 1
ATOM 3991 C C . ALA B 1 141 ? -15.086 16.969 17.75 1 90.75 141 ALA B C 1
ATOM 3993 O O . ALA B 1 141 ? -14.984 15.852 18.266 1 90.75 141 ALA B O 1
ATOM 3994 N N . GLY B 1 142 ? -14.133 17.812 17.734 1 94.56 142 GLY B N 1
ATOM 3995 C CA . GLY B 1 142 ? -12.82 17.484 18.266 1 94.56 142 GLY B CA 1
ATOM 3996 C C . GLY B 1 142 ? -11.703 18.297 17.609 1 94.56 142 GLY B C 1
ATOM 3997 O O . GLY B 1 142 ? -11.969 19.219 16.844 1 94.56 142 GLY B O 1
ATOM 3998 N N . CYS B 1 143 ? -10.523 17.969 18.078 1 96.5 143 CYS B N 1
ATOM 3999 C CA . CYS B 1 143 ? -9.32 18.625 17.594 1 96.5 143 CYS B CA 1
ATOM 4000 C C . CYS B 1 143 ? -8.305 17.609 17.094 1 96.5 143 CYS B C 1
ATOM 4002 O O . CYS B 1 143 ? -8.086 16.578 17.719 1 96.5 143 CYS B O 1
ATOM 4004 N N . GLY B 1 144 ? -7.84 17.875 15.891 1 97.44 144 GLY B N 1
ATOM 4005 C CA . GLY B 1 144 ? -6.676 17.125 15.43 1 97.44 144 GLY B CA 1
ATOM 4006 C C . GLY B 1 144 ? -5.371 17.875 15.633 1 97.44 144 GLY B C 1
ATOM 4007 O O . GLY B 1 144 ? -5.309 19.094 15.422 1 97.44 144 GLY B O 1
ATOM 4008 N N . VAL B 1 145 ? -4.32 17.172 16.062 1 97.75 145 VAL B N 1
ATOM 4009 C CA . VAL B 1 145 ? -2.996 17.75 16.266 1 97.75 145 VAL B CA 1
ATOM 4010 C C . VAL B 1 145 ? -1.954 16.938 15.492 1 97.75 145 VAL B C 1
ATOM 4012 O O . VAL B 1 145 ? -1.969 15.711 15.523 1 97.75 145 VAL B O 1
ATOM 4015 N N . SER B 1 146 ? -1.104 17.672 14.781 1 97.56 146 SER B N 1
ATOM 4016 C CA . SER B 1 146 ? -0.033 17 14.055 1 97.56 146 SER B CA 1
ATOM 4017 C C . SER B 1 146 ? 1.324 17.609 14.367 1 97.56 146 SER B C 1
ATOM 4019 O O . SER B 1 146 ? 1.449 18.844 14.445 1 97.56 146 SER B O 1
ATOM 4021 N N . TYR B 1 147 ? 2.277 16.859 14.633 1 96.12 147 TYR B N 1
ATOM 4022 C CA . TYR B 1 147 ? 3.674 17.266 14.781 1 96.12 147 TYR B CA 1
ATOM 4023 C C . TYR B 1 147 ? 4.609 16.125 14.367 1 96.12 147 TYR B C 1
ATOM 4025 O O . TYR B 1 147 ? 4.184 14.977 14.242 1 96.12 147 TYR B O 1
ATOM 4033 N N . PRO B 1 148 ? 5.852 16.469 14.094 1 94.56 148 PRO B N 1
ATOM 4034 C CA . PRO B 1 148 ? 6.781 15.445 13.594 1 94.56 148 PRO B CA 1
ATOM 4035 C C . PRO B 1 148 ? 7.148 14.406 14.648 1 94.56 148 PRO B C 1
ATOM 4037 O O . PRO B 1 148 ? 7.121 14.703 15.844 1 94.56 148 PRO B O 1
ATOM 4040 N N . GLY B 1 149 ? 7.5 13.25 14.117 1 89.94 149 GLY B N 1
ATOM 4041 C CA . GLY B 1 149 ? 7.953 12.141 14.938 1 89.94 149 GLY B CA 1
ATOM 4042 C C . GLY B 1 149 ? 7.426 10.797 14.469 1 89.94 149 GLY B C 1
ATOM 4043 O O . GLY B 1 149 ? 6.285 10.695 14.016 1 89.94 149 GLY B O 1
ATOM 4044 N N . ARG B 1 150 ? 8.273 9.82 14.648 1 84.12 150 ARG B N 1
ATOM 4045 C CA . ARG B 1 150 ? 7.891 8.461 14.281 1 84.12 150 ARG B CA 1
ATOM 4046 C C . ARG B 1 150 ? 7.105 7.793 15.406 1 84.12 150 ARG B C 1
ATOM 4048 O O . ARG B 1 150 ? 7.352 8.055 16.578 1 84.12 150 ARG B O 1
ATOM 4055 N N . TYR B 1 151 ? 6.199 7.023 14.969 1 80.94 151 TYR B N 1
ATOM 4056 C CA . TYR B 1 151 ? 5.469 6.25 15.969 1 80.94 151 TYR B CA 1
ATOM 4057 C C . TYR B 1 151 ? 6.316 5.098 16.484 1 80.94 151 TYR B C 1
ATOM 4059 O O . TYR B 1 151 ? 7.098 4.504 15.742 1 80.94 151 TYR B O 1
ATOM 4067 N N . SER B 1 152 ? 6.129 4.816 17.734 1 78.88 152 SER B N 1
ATOM 4068 C CA . SER B 1 152 ? 6.773 3.658 18.344 1 78.88 152 SER B CA 1
ATOM 4069 C C . SER B 1 152 ? 5.914 2.406 18.203 1 78.88 152 SER B C 1
ATOM 4071 O O . SER B 1 152 ? 4.965 2.385 17.406 1 78.88 152 SER B O 1
ATOM 4073 N N . GLN B 1 153 ? 6.344 1.397 18.844 1 80 153 GLN B N 1
ATOM 4074 C CA . GLN B 1 153 ? 5.531 0.185 18.891 1 80 153 GLN B CA 1
ATOM 4075 C C . GLN B 1 153 ? 4.18 0.452 19.547 1 80 153 GLN B C 1
ATOM 4077 O O . GLN B 1 153 ? 3.182 -0.18 19.203 1 80 153 GLN B O 1
ATOM 4082 N N . ASP B 1 154 ? 4.289 1.435 20.438 1 81.12 154 ASP B N 1
ATOM 4083 C CA . ASP B 1 154 ? 3.047 1.95 21 1 81.12 154 ASP B CA 1
ATOM 4084 C C . ASP B 1 154 ? 2.467 3.061 20.141 1 81.12 154 ASP B C 1
ATOM 4086 O O . ASP B 1 154 ? 3.053 4.141 20.016 1 81.12 154 ASP B O 1
ATOM 4090 N N . PRO B 1 155 ? 1.335 2.816 19.531 1 78.69 155 PRO B N 1
ATOM 4091 C CA . PRO B 1 155 ? 0.768 3.791 18.594 1 78.69 155 PRO B CA 1
ATOM 4092 C C . PRO B 1 155 ? 0.387 5.105 19.266 1 78.69 155 PRO B C 1
ATOM 4094 O O . PRO B 1 155 ? 0.096 6.094 18.594 1 78.69 155 PRO B O 1
ATOM 4097 N N . ASN B 1 156 ? 0.437 5.137 20.594 1 85.88 156 ASN B N 1
ATOM 4098 C CA . ASN B 1 156 ? 0.104 6.363 21.312 1 85.88 156 ASN B CA 1
ATOM 4099 C C . ASN B 1 156 ? 1.356 7.152 21.672 1 85.88 156 ASN B C 1
ATOM 4101 O O . ASN B 1 156 ? 1.263 8.234 22.266 1 85.88 156 ASN B O 1
ATOM 4105 N N . ARG B 1 157 ? 2.41 6.57 21.328 1 86.31 157 ARG B N 1
ATOM 4106 C CA . ARG B 1 157 ? 3.666 7.234 21.656 1 86.31 157 ARG B CA 1
ATOM 4107 C C . ARG B 1 157 ? 4.418 7.645 20.391 1 86.31 157 ARG B C 1
ATOM 4109 O O . ARG B 1 157 ? 4.656 6.816 19.516 1 86.31 157 ARG B O 1
ATOM 4116 N N . VAL B 1 158 ? 4.77 8.883 20.375 1 84.69 158 VAL B N 1
ATOM 4117 C CA . VAL B 1 158 ? 5.52 9.445 19.25 1 84.69 158 VAL B CA 1
ATOM 4118 C C . VAL B 1 158 ? 6.945 9.766 19.688 1 84.69 158 VAL B C 1
ATOM 4120 O O . VAL B 1 158 ? 7.152 10.383 20.734 1 84.69 158 VAL B O 1
ATOM 4123 N N . MET B 1 159 ? 7.871 9.344 18.891 1 82.44 159 MET B N 1
ATOM 4124 C CA . MET B 1 159 ? 9.273 9.594 19.203 1 82.44 159 MET B CA 1
ATOM 4125 C C . MET B 1 159 ? 9.633 11.055 18.953 1 82.44 159 MET B C 1
ATOM 4127 O O . MET B 1 159 ? 9.094 11.688 18.031 1 82.44 159 MET B O 1
ATOM 4131 N N . ARG B 1 160 ? 10.633 11.477 19.734 1 84.62 160 ARG B N 1
ATOM 4132 C CA . ARG B 1 160 ? 11.062 12.867 19.656 1 84.62 160 ARG B CA 1
ATOM 4133 C C . ARG B 1 160 ? 12.023 13.078 18.5 1 84.62 160 ARG B C 1
ATOM 4135 O O . ARG B 1 160 ? 12.82 12.188 18.172 1 84.62 160 ARG B O 1
ATOM 4142 N N . ILE B 1 161 ? 11.867 14.25 17.922 1 87.06 161 ILE B N 1
ATOM 4143 C CA . ILE B 1 161 ? 12.883 14.672 16.953 1 87.06 161 ILE B CA 1
ATOM 4144 C C . ILE B 1 161 ? 13.945 15.5 17.672 1 87.06 161 ILE B C 1
ATOM 4146 O O . ILE B 1 161 ? 13.789 15.852 18.844 1 87.06 161 ILE B O 1
ATOM 4150 N N . SER B 1 162 ? 14.977 15.812 16.938 1 87.94 162 SER B N 1
ATOM 4151 C CA . SER B 1 162 ? 16.109 16.516 17.531 1 87.94 162 SER B CA 1
ATOM 4152 C C . SER B 1 162 ? 15.68 17.891 18.031 1 87.94 162 SER B C 1
ATOM 4154 O O . SER B 1 162 ? 16.141 18.344 19.094 1 87.94 162 SER B O 1
ATOM 4156 N N . GLN B 1 163 ? 14.789 18.562 17.328 1 90.69 163 GLN B N 1
ATOM 4157 C CA . GLN B 1 163 ? 14.344 19.906 17.688 1 90.69 163 GLN B CA 1
ATOM 4158 C C . GLN B 1 163 ? 13.453 19.875 18.922 1 90.69 163 GLN B C 1
ATOM 4160 O O . GLN B 1 163 ? 13.219 20.906 19.562 1 90.69 163 GLN B O 1
ATOM 4165 N N . PHE B 1 164 ? 12.914 18.672 19.219 1 92.81 164 PHE B N 1
ATOM 4166 C CA . PHE B 1 164 ? 12.023 18.516 20.375 1 92.81 164 PHE B CA 1
ATOM 4167 C C . PHE B 1 164 ? 12.641 17.594 21.406 1 92.81 164 PHE B C 1
ATOM 4169 O O . PHE B 1 164 ? 11.93 16.844 22.094 1 92.81 164 PHE B O 1
ATOM 4176 N N . LYS B 1 165 ? 13.891 17.562 21.516 1 90.12 165 LYS B N 1
ATOM 4177 C CA . LYS B 1 165 ? 14.633 16.656 22.391 1 90.12 165 LYS B CA 1
ATOM 4178 C C . LYS B 1 165 ? 14.219 16.844 23.844 1 90.12 165 LYS B C 1
ATOM 4180 O O . LYS B 1 165 ? 14.289 15.898 24.641 1 90.12 165 LYS B O 1
ATOM 4185 N N . GLY B 1 166 ? 13.703 18 24.25 1 90.94 166 GLY B N 1
ATOM 4186 C CA . GLY B 1 166 ? 13.336 18.297 25.625 1 90.94 166 GLY B CA 1
ATOM 4187 C C . GLY B 1 166 ? 11.922 17.859 25.969 1 90.94 166 GLY B C 1
ATOM 4188 O O . GLY B 1 166 ? 11.492 18 27.109 1 90.94 166 GLY B O 1
ATOM 4189 N N . TRP B 1 167 ? 11.234 17.297 24.984 1 93.88 167 TRP B N 1
ATOM 4190 C CA . TRP B 1 167 ? 9.859 16.875 25.234 1 93.88 167 TRP B CA 1
ATOM 4191 C C . TRP B 1 167 ? 9.82 15.641 26.141 1 93.88 167 TRP B C 1
ATOM 4193 O O . TRP B 1 167 ? 10.711 14.789 26.078 1 93.88 167 TRP B O 1
ATOM 4203 N N . PRO B 1 168 ? 8.797 15.555 26.969 1 91.62 168 PRO B N 1
ATOM 4204 C CA . PRO B 1 168 ? 8.57 14.281 27.656 1 91.62 168 PRO B CA 1
ATOM 4205 C C . PRO B 1 168 ? 8.133 13.172 26.703 1 91.62 168 PRO B C 1
ATOM 4207 O O . PRO B 1 168 ? 7.934 13.414 25.516 1 91.62 168 PRO B O 1
ATOM 4210 N N . LYS B 1 169 ? 8.094 11.961 27.219 1 89.88 169 LYS B N 1
ATOM 4211 C CA . LYS B 1 169 ? 7.488 10.883 26.453 1 89.88 169 LYS B CA 1
ATOM 4212 C C . LYS B 1 169 ? 5.977 11.078 26.344 1 89.88 169 LYS B C 1
ATOM 4214 O O . LYS B 1 169 ? 5.215 10.57 27.156 1 89.88 169 LYS B O 1
ATOM 4219 N N . VAL B 1 170 ? 5.625 11.695 25.344 1 91.31 170 VAL B N 1
ATOM 4220 C CA . VAL B 1 170 ? 4.25 12.164 25.188 1 91.31 170 VAL B CA 1
ATOM 4221 C C . VAL B 1 170 ? 3.344 11 24.812 1 91.31 170 VAL B C 1
ATOM 4223 O O . VAL B 1 170 ? 3.658 10.234 23.891 1 91.31 170 VAL B O 1
ATOM 4226 N N . ASN B 1 171 ? 2.334 10.797 25.578 1 92.06 171 ASN B N 1
ATOM 4227 C CA . ASN B 1 171 ? 1.191 9.984 25.188 1 92.06 171 ASN B CA 1
ATOM 4228 C C . ASN B 1 171 ? 0.102 10.828 24.531 1 92.06 171 ASN B C 1
ATOM 4230 O O . ASN B 1 171 ? -0.567 11.617 25.203 1 92.06 171 ASN B O 1
ATOM 4234 N N . VAL B 1 172 ? -0.139 10.625 23.25 1 89.88 172 VAL B N 1
ATOM 4235 C CA . VAL B 1 172 ? -0.926 11.562 22.453 1 89.88 172 VAL B CA 1
ATOM 4236 C C . VAL B 1 172 ? -2.395 11.484 22.859 1 89.88 172 VAL B C 1
ATOM 4238 O O . VAL B 1 172 ? -3.15 12.445 22.672 1 89.88 172 VAL B O 1
ATOM 4241 N N . ARG B 1 173 ? -2.816 10.438 23.391 1 85.62 173 ARG B N 1
ATOM 4242 C CA . ARG B 1 173 ? -4.199 10.289 23.828 1 85.62 173 ARG B CA 1
ATOM 4243 C C . ARG B 1 173 ? -4.418 10.984 25.172 1 85.62 173 ARG B C 1
ATOM 4245 O O . ARG B 1 173 ? -5.453 11.617 25.391 1 85.62 173 ARG B O 1
ATOM 4252 N N . ARG B 1 174 ? -3.469 10.914 25.969 1 90.69 174 ARG B N 1
ATOM 4253 C CA . ARG B 1 174 ? -3.609 11.375 27.344 1 90.69 174 ARG B CA 1
ATOM 4254 C C . ARG B 1 174 ? -3.125 12.812 27.484 1 90.69 174 ARG B C 1
ATOM 4256 O O . ARG B 1 174 ? -3.754 13.625 28.172 1 90.69 174 ARG B O 1
ATOM 4263 N N . ASP B 1 175 ? -2.055 13.164 26.859 1 94.44 175 ASP B N 1
ATOM 4264 C CA . ASP B 1 175 ? -1.291 14.344 27.25 1 94.44 175 ASP B CA 1
ATOM 4265 C C . ASP B 1 175 ? -1.725 15.57 26.438 1 94.44 175 ASP B C 1
ATOM 4267 O O . ASP B 1 175 ? -1.41 16.703 26.812 1 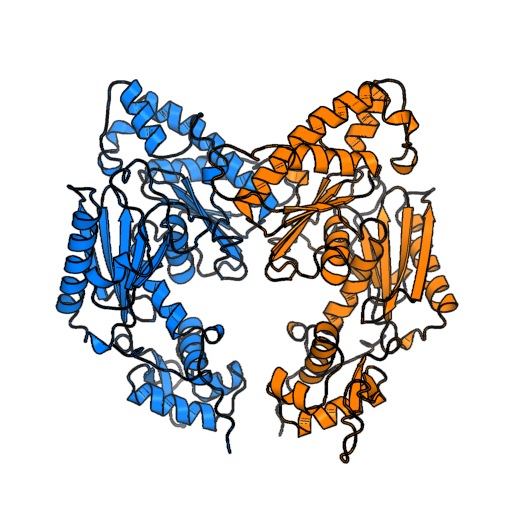94.44 175 ASP B O 1
ATOM 4271 N N . LEU B 1 176 ? -2.457 15.375 25.391 1 96 176 LEU B N 1
ATOM 4272 C CA . LEU B 1 176 ? -2.785 16.5 24.531 1 96 176 LEU B CA 1
ATOM 4273 C C . LEU B 1 176 ? -4.141 17.094 24.906 1 96 176 LEU B C 1
ATOM 4275 O O . LEU B 1 176 ? -4.312 18.312 24.875 1 96 176 LEU B O 1
ATOM 4279 N N . SER B 1 177 ? -5.074 16.312 25.266 1 93.31 177 SER B N 1
ATOM 4280 C CA . SER B 1 177 ? -6.473 16.688 25.453 1 93.31 177 SER B CA 1
ATOM 4281 C C . SER B 1 177 ? -6.617 17.828 26.453 1 93.31 177 SER B C 1
ATOM 4283 O O . SER B 1 177 ? -7.418 18.734 26.25 1 93.31 177 SER B O 1
ATOM 4285 N N . PRO B 1 178 ? -5.832 17.844 27.547 1 95.06 178 PRO B N 1
ATOM 4286 C CA . PRO B 1 178 ? -6.004 18.875 28.562 1 95.06 178 PRO B CA 1
ATOM 4287 C C . PRO B 1 178 ? -5.773 20.281 28.016 1 95.06 178 PRO B C 1
ATOM 4289 O O . PRO B 1 178 ? -6.285 21.25 28.578 1 95.06 178 PRO B O 1
ATOM 4292 N N . TYR B 1 179 ? -5.109 20.406 26.969 1 96.81 179 TYR B N 1
ATOM 4293 C CA . TYR B 1 179 ? -4.773 21.734 26.453 1 96.81 179 TYR B CA 1
ATOM 4294 C C . TYR B 1 179 ? -5.898 22.266 25.578 1 96.81 179 TYR B C 1
ATOM 4296 O O . TYR B 1 179 ? -5.945 23.469 25.281 1 96.81 179 TYR B O 1
ATOM 4304 N N . PHE B 1 180 ? -6.828 21.438 25.156 1 95.88 180 PHE B N 1
ATOM 4305 C CA . PHE B 1 180 ? -7.754 21.859 24.109 1 95.88 180 PHE B CA 1
ATOM 4306 C C . PHE B 1 180 ? -9.195 21.797 24.625 1 95.88 180 PHE B C 1
ATOM 4308 O O . PHE B 1 180 ? -10.086 22.422 24.031 1 95.88 180 PHE B O 1
ATOM 4315 N N . GLY B 1 181 ? -9.477 21.062 25.641 1 91.38 181 GLY B N 1
ATOM 4316 C CA . 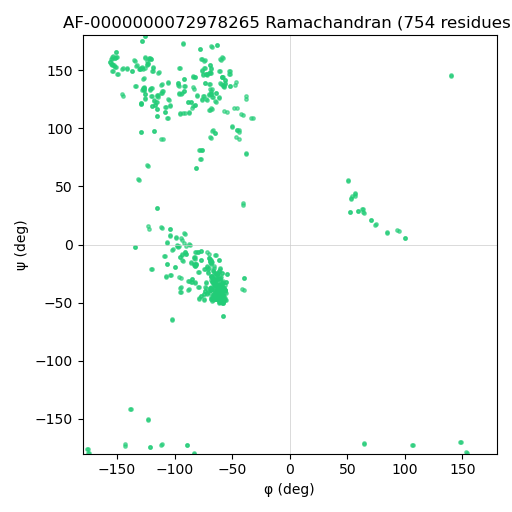GLY B 1 181 ? -10.805 20.984 26.219 1 91.38 181 GLY B CA 1
ATOM 4317 C C . GLY B 1 181 ? -11.781 20.188 25.391 1 91.38 181 GLY B C 1
ATOM 4318 O O . GLY B 1 181 ? -13 20.375 25.5 1 91.38 181 GLY B O 1
ATOM 4319 N N . MET B 1 182 ? -11.359 19.422 24.516 1 91.94 182 MET B N 1
ATOM 4320 C CA . MET B 1 182 ? -12.141 18.547 23.656 1 91.94 182 MET B CA 1
ATOM 4321 C C . MET B 1 182 ? -11.328 17.312 23.25 1 91.94 182 MET B C 1
ATOM 4323 O O . MET B 1 182 ? -10.125 17.25 23.516 1 91.94 182 MET B O 1
ATOM 4327 N N . PRO B 1 183 ? -12.023 16.281 22.703 1 91.75 183 PRO B N 1
ATOM 4328 C CA . PRO B 1 183 ? -11.266 15.109 22.266 1 91.75 183 PRO B CA 1
ATOM 4329 C C . PRO B 1 183 ? -10.188 15.453 21.234 1 91.75 183 PRO B C 1
ATOM 4331 O O . PRO B 1 183 ? -10.43 16.266 20.344 1 91.75 183 PRO B O 1
ATOM 4334 N N . VAL B 1 184 ? -9.047 14.867 21.438 1 95 184 VAL B N 1
ATOM 4335 C CA . VAL B 1 184 ? -7.922 15.18 20.547 1 95 184 VAL B CA 1
ATOM 4336 C C . VAL B 1 184 ? -7.43 13.898 19.875 1 95 184 VAL B C 1
ATOM 4338 O O . VAL B 1 184 ? -7.32 12.852 20.516 1 95 184 VAL B O 1
ATOM 4341 N N . GLN B 1 185 ? -7.238 14.016 18.609 1 93.81 185 GLN B N 1
ATOM 4342 C CA . GLN B 1 185 ? -6.559 12.969 17.844 1 93.81 185 GLN B CA 1
ATOM 4343 C C . GLN B 1 185 ? -5.227 13.477 17.297 1 93.81 185 GLN B C 1
ATOM 4345 O O . GLN B 1 185 ? -5.082 14.656 16.984 1 93.81 185 GLN B O 1
ATOM 4350 N N . HIS B 1 186 ? -4.305 12.586 17.203 1 94.31 186 HIS B N 1
ATOM 4351 C CA . HIS B 1 186 ? -2.98 12.945 16.703 1 94.31 186 HIS B CA 1
ATOM 4352 C C . HIS B 1 186 ? -2.637 12.18 15.438 1 94.31 186 HIS B C 1
ATOM 4354 O O . HIS B 1 186 ? -3.059 11.039 15.258 1 94.31 186 HIS B O 1
ATOM 4360 N N . MET B 1 187 ? -1.848 12.836 14.617 1 94.38 187 MET B N 1
ATOM 4361 C CA . MET B 1 187 ? -1.241 12.203 13.453 1 94.38 187 MET B CA 1
ATOM 4362 C C . MET B 1 187 ? 0.108 12.836 13.133 1 94.38 187 MET B C 1
ATOM 4364 O O . MET B 1 187 ? 0.306 14.031 13.352 1 94.38 187 MET B O 1
ATOM 4368 N N . ASN B 1 188 ? 1.017 12.023 12.625 1 94.69 188 ASN B N 1
ATOM 4369 C CA . ASN B 1 188 ? 2.303 12.516 12.133 1 94.69 188 ASN B CA 1
ATOM 4370 C C . ASN B 1 188 ? 2.127 13.656 11.141 1 94.69 188 ASN B C 1
ATOM 4372 O O . ASN B 1 188 ? 1.191 13.648 10.336 1 94.69 188 ASN B O 1
ATOM 4376 N N . ASP B 1 189 ? 3.039 14.562 11.141 1 96.56 189 ASP B N 1
ATOM 4377 C CA . ASP B 1 189 ? 2.92 15.781 10.344 1 96.56 189 ASP B CA 1
ATOM 4378 C C . ASP B 1 189 ? 2.857 15.469 8.852 1 96.56 189 ASP B C 1
ATOM 4380 O O . ASP B 1 189 ? 2.025 16.016 8.133 1 96.56 189 ASP B O 1
ATOM 4384 N N . ALA B 1 190 ? 3.732 14.617 8.367 1 97.44 190 ALA B N 1
ATOM 4385 C CA . ALA B 1 190 ? 3.73 14.273 6.953 1 97.44 190 ALA B CA 1
ATOM 4386 C C . ALA B 1 190 ? 2.414 13.609 6.551 1 97.44 190 ALA B C 1
ATOM 4388 O O . ALA B 1 190 ? 1.838 13.945 5.512 1 97.44 190 ALA B O 1
ATOM 4389 N N . LYS B 1 191 ? 1.949 12.703 7.344 1 96.69 191 LYS B N 1
ATOM 4390 C CA . LYS B 1 191 ? 0.692 12.016 7.066 1 96.69 191 LYS B CA 1
ATOM 4391 C C . LYS B 1 191 ? -0.49 12.977 7.137 1 96.69 191 LYS B C 1
ATOM 4393 O O . LYS B 1 191 ? -1.4 12.914 6.309 1 96.69 191 LYS B O 1
ATOM 4398 N N . ALA B 1 192 ? -0.444 13.844 8.055 1 96 192 ALA B N 1
ATOM 4399 C CA . ALA B 1 192 ? -1.507 14.844 8.164 1 96 192 ALA B CA 1
ATOM 4400 C C . ALA B 1 192 ? -1.498 15.789 6.969 1 96 192 ALA B C 1
ATOM 4402 O O . ALA B 1 192 ? -2.553 16.125 6.426 1 96 192 ALA B O 1
ATOM 4403 N N . ALA B 1 193 ? -0.309 16.219 6.605 1 97.62 193 ALA B N 1
ATOM 4404 C CA . ALA B 1 193 ? -0.202 17.078 5.426 1 97.62 193 ALA B CA 1
ATOM 4405 C C . ALA B 1 193 ? -0.75 16.375 4.188 1 97.62 193 ALA B C 1
ATOM 4407 O O . ALA B 1 193 ? -1.382 17 3.336 1 97.62 193 ALA B O 1
ATOM 4408 N N . CYS B 1 194 ? -0.533 15.156 4.117 1 97.94 194 CYS B N 1
ATOM 4409 C CA . CYS B 1 194 ? -1.056 14.352 3.016 1 97.94 194 CYS B CA 1
ATOM 4410 C C . CYS B 1 194 ? -2.58 14.359 3.012 1 97.94 194 CYS B C 1
ATOM 4412 O O . CYS B 1 194 ? -3.201 14.445 1.951 1 97.94 194 CYS B O 1
ATOM 4414 N N . LEU B 1 195 ? -3.166 14.305 4.172 1 95.06 195 LEU B N 1
ATOM 4415 C CA . LEU B 1 195 ? -4.621 14.328 4.273 1 95.06 195 LEU B CA 1
ATOM 4416 C C . LEU B 1 195 ? -5.184 15.633 3.715 1 95.06 195 LEU B C 1
ATOM 4418 O O . LEU B 1 195 ? -6.254 15.641 3.1 1 95.06 195 LEU B O 1
ATOM 4422 N N . ALA B 1 196 ? -4.473 16.688 3.934 1 94.75 196 ALA B N 1
ATOM 4423 C CA . ALA B 1 196 ? -4.91 17.969 3.375 1 94.75 196 ALA B CA 1
ATOM 4424 C C . ALA B 1 196 ? -4.98 17.906 1.852 1 94.75 196 ALA B C 1
ATOM 4426 O O . ALA B 1 196 ? -5.914 18.438 1.244 1 94.75 196 ALA B O 1
ATOM 4427 N N . GLU B 1 197 ? -4.004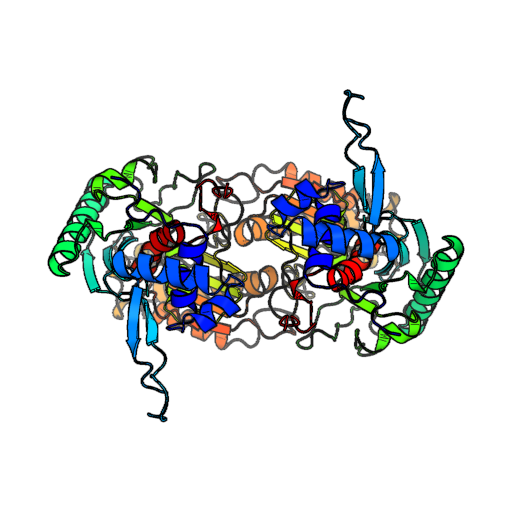 17.25 1.235 1 95.62 197 GLU B N 1
ATOM 4428 C CA . GLU B 1 197 ? -3.992 17.094 -0.217 1 95.62 197 GLU B CA 1
ATOM 4429 C C . GLU B 1 197 ? -5.098 16.156 -0.683 1 95.62 197 GLU B C 1
ATOM 4431 O O . GLU B 1 197 ? -5.723 16.391 -1.719 1 95.62 197 GLU B O 1
ATOM 4436 N N . LEU B 1 198 ? -5.266 15.078 0.077 1 93.12 198 LEU B N 1
ATOM 4437 C CA . LEU B 1 198 ? -6.246 14.055 -0.256 1 93.12 198 LEU B CA 1
ATOM 4438 C C . LEU B 1 198 ? -7.656 14.633 -0.267 1 93.12 198 LEU B C 1
ATOM 4440 O O . LEU B 1 198 ? -8.453 14.328 -1.159 1 93.12 198 LEU B O 1
ATOM 4444 N N . TYR B 1 199 ? -7.898 15.523 0.632 1 87.06 199 TYR B N 1
ATOM 4445 C CA . TYR B 1 199 ? -9.281 15.961 0.823 1 87.06 199 TYR B CA 1
ATOM 4446 C C . TYR B 1 199 ? -9.516 17.328 0.192 1 87.06 199 TYR B C 1
ATOM 4448 O O . TYR B 1 199 ? -10.633 17.656 -0.202 1 87.06 199 TYR B O 1
ATOM 4456 N N . HIS B 1 200 ? -8.43 18.125 0.071 1 87.62 200 HIS B N 1
ATOM 4457 C CA . HIS B 1 200 ? -8.664 19.531 -0.291 1 87.62 200 HIS B CA 1
ATOM 4458 C C . HIS B 1 200 ? -7.695 19.984 -1.378 1 87.62 200 HIS B C 1
ATOM 4460 O O . HIS B 1 200 ? -7.777 21.109 -1.853 1 87.62 200 HIS B O 1
ATOM 4466 N N . GLY B 1 201 ? -6.863 19.125 -1.735 1 93 201 GLY B N 1
ATOM 4467 C CA . GLY B 1 201 ? -5.785 19.609 -2.586 1 93 201 GLY B CA 1
ATOM 4468 C C . GLY B 1 201 ? -5.703 18.875 -3.914 1 93 201 GLY B C 1
ATOM 4469 O O . GLY B 1 201 ? -6.727 18.469 -4.477 1 93 201 GLY B O 1
ATOM 4470 N N . THR B 1 202 ? -4.477 18.812 -4.426 1 94.94 202 THR B N 1
ATOM 4471 C CA . THR B 1 202 ? -4.184 18.344 -5.777 1 94.94 202 THR B CA 1
ATOM 4472 C C . THR B 1 202 ? -4.449 16.844 -5.906 1 94.94 202 THR B C 1
ATOM 4474 O O . THR B 1 202 ? -4.574 16.328 -7.016 1 94.94 202 THR B O 1
ATOM 4477 N N . ALA B 1 203 ? -4.59 16.141 -4.77 1 95.12 203 ALA B N 1
ATOM 4478 C CA . ALA B 1 203 ? -4.672 14.688 -4.844 1 95.12 203 ALA B CA 1
ATOM 4479 C C . ALA B 1 203 ? -6.105 14.203 -4.656 1 95.12 203 ALA B C 1
ATOM 4481 O O . ALA B 1 203 ? -6.352 13.008 -4.488 1 95.12 203 ALA B O 1
ATOM 4482 N N . ARG B 1 204 ? -7.082 15.055 -4.715 1 88.62 204 ARG B N 1
ATOM 4483 C CA . ARG B 1 204 ? -8.477 14.742 -4.414 1 88.62 204 ARG B CA 1
ATOM 4484 C C . ARG B 1 204 ? -9.023 13.695 -5.379 1 88.62 204 ARG B C 1
ATOM 4486 O O . ARG B 1 204 ? -9.906 12.914 -5.02 1 88.62 204 ARG B O 1
ATOM 4493 N N . ASN B 1 205 ? -8.484 13.703 -6.574 1 90.25 205 ASN B N 1
ATOM 4494 C CA . ASN B 1 205 ? -9.023 12.805 -7.586 1 90.25 205 ASN B CA 1
ATOM 4495 C C . ASN B 1 205 ? -8.125 11.602 -7.809 1 90.25 205 ASN B C 1
ATOM 4497 O O . ASN B 1 205 ? -8.336 10.82 -8.742 1 90.25 205 ASN B O 1
ATOM 4501 N N . LEU B 1 206 ? -7.148 11.445 -7.008 1 93.5 206 LEU B N 1
ATOM 4502 C CA . LEU B 1 206 ? -6.25 10.305 -7.125 1 93.5 206 LEU B CA 1
ATOM 4503 C C . LEU B 1 206 ? -6.695 9.164 -6.211 1 93.5 206 LEU B C 1
ATOM 4505 O O . LEU B 1 206 ? -6.953 9.383 -5.023 1 93.5 206 LEU B O 1
ATOM 4509 N N . GLN B 1 207 ? -6.805 7.969 -6.734 1 92.5 207 GLN B N 1
ATOM 4510 C CA . GLN B 1 207 ? -7.156 6.793 -5.945 1 92.5 207 GLN B CA 1
ATOM 4511 C C . GLN B 1 207 ? -5.965 6.301 -5.129 1 92.5 207 GLN B C 1
ATOM 4513 O O . GLN B 1 207 ? -6.121 5.91 -3.971 1 92.5 207 GLN B O 1
ATOM 4518 N N . ASN B 1 208 ? -4.867 6.27 -5.789 1 96.25 208 ASN B N 1
ATOM 4519 C CA . ASN B 1 208 ? -3.609 5.828 -5.195 1 96.25 208 ASN B CA 1
ATOM 4520 C C . ASN B 1 208 ? -2.492 6.84 -5.434 1 96.25 208 ASN B C 1
ATOM 4522 O O . ASN B 1 208 ? -2.201 7.191 -6.578 1 96.25 208 ASN B O 1
ATOM 4526 N N . PHE B 1 209 ? -1.905 7.359 -4.363 1 98 209 PHE B N 1
ATOM 4527 C CA . PHE B 1 209 ? -0.771 8.266 -4.504 1 98 209 PHE B CA 1
ATOM 4528 C C . PHE B 1 209 ? 0.107 8.234 -3.26 1 98 209 PHE B C 1
ATOM 4530 O O . PHE B 1 209 ? -0.295 7.695 -2.225 1 98 209 PHE B O 1
ATOM 4537 N N . CYS B 1 210 ? 1.296 8.688 -3.387 1 98.81 210 CYS B N 1
ATOM 4538 C CA . CYS B 1 210 ? 2.221 8.859 -2.271 1 98.81 210 CYS B CA 1
ATOM 4539 C C . CYS B 1 210 ? 2.615 10.32 -2.1 1 98.81 210 CYS B C 1
ATOM 4541 O O . CYS B 1 210 ? 2.525 11.102 -3.047 1 98.81 210 CYS B O 1
ATOM 4543 N N . TYR B 1 211 ? 2.93 10.648 -0.92 1 98.88 211 TYR B N 1
ATOM 4544 C CA . TYR B 1 211 ? 3.279 12.023 -0.559 1 98.88 211 TYR B CA 1
ATOM 4545 C C . TYR B 1 211 ? 4.691 12.094 0.007 1 98.88 211 TYR B C 1
ATOM 4547 O O . TYR B 1 211 ? 5.066 11.281 0.859 1 98.88 211 TYR B O 1
ATOM 4555 N N . ILE B 1 212 ? 5.52 12.961 -0.51 1 98.88 212 ILE B N 1
ATOM 4556 C CA . ILE B 1 212 ? 6.824 13.297 0.055 1 98.88 212 ILE B CA 1
ATOM 4557 C C . ILE B 1 212 ? 6.754 14.648 0.75 1 98.88 212 ILE B C 1
ATOM 4559 O O . ILE B 1 212 ? 6.41 15.656 0.126 1 98.88 212 ILE B O 1
ATOM 4563 N N . TRP B 1 213 ? 7.031 14.625 2.01 1 98.69 213 TRP B N 1
ATOM 4564 C CA . TRP B 1 213 ? 7 15.828 2.836 1 98.69 213 TRP B CA 1
ATOM 4565 C C . TRP B 1 213 ? 8.406 16.266 3.225 1 98.69 213 TRP B C 1
ATOM 4567 O O . TRP B 1 213 ? 9.117 15.539 3.926 1 98.69 213 TRP B O 1
ATOM 4577 N N . LEU B 1 214 ? 8.836 17.453 2.719 1 98.62 214 LEU B N 1
ATOM 4578 C CA . LEU B 1 214 ? 10.18 17.953 2.947 1 98.62 214 LEU B CA 1
ATOM 4579 C C . LEU B 1 214 ? 10.164 19.109 3.947 1 98.62 214 LEU B C 1
ATOM 4581 O O . LEU B 1 214 ? 9.695 20.203 3.635 1 98.62 214 LEU B O 1
ATOM 4585 N N . SER B 1 215 ? 10.633 18.875 5.082 1 97.69 215 SER B N 1
ATOM 4586 C CA . SER B 1 215 ? 10.758 19.828 6.18 1 97.69 215 SER B CA 1
ATOM 4587 C C . SER B 1 215 ? 12.094 19.672 6.898 1 97.69 215 SER B C 1
ATOM 4589 O O . SER B 1 215 ? 13.133 19.516 6.258 1 97.69 215 SER B O 1
ATOM 4591 N N . TYR B 1 216 ? 12.102 19.812 8.242 1 96.62 216 TYR B N 1
ATOM 4592 C CA . TYR B 1 216 ? 13.359 19.547 8.938 1 96.62 216 TYR B CA 1
ATOM 4593 C C . TYR B 1 216 ? 13.859 18.141 8.617 1 96.62 216 TYR B C 1
ATOM 4595 O O . TYR B 1 216 ? 15.07 17.922 8.477 1 96.62 216 TYR B O 1
ATOM 4603 N N . GLY B 1 217 ? 12.969 17.219 8.547 1 95.88 217 GLY B N 1
ATOM 4604 C CA . GLY B 1 217 ? 13.25 15.867 8.07 1 95.88 217 GLY B CA 1
ATOM 4605 C C . GLY B 1 217 ? 12.586 15.562 6.738 1 95.88 217 GLY B C 1
ATOM 4606 O O . GLY B 1 217 ? 12.164 16.469 6.023 1 95.88 217 GLY B O 1
ATOM 4607 N N . ILE B 1 218 ? 12.648 14.352 6.316 1 96.81 218 ILE B N 1
ATOM 4608 C CA . ILE B 1 218 ? 11.922 13.844 5.156 1 96.81 218 ILE B CA 1
ATOM 4609 C C . ILE B 1 218 ? 10.906 12.797 5.602 1 96.81 218 ILE B C 1
ATOM 4611 O O . ILE B 1 218 ? 11.273 11.805 6.246 1 96.81 218 ILE B O 1
ATOM 4615 N N . GLY B 1 219 ? 9.602 13.086 5.398 1 96.69 219 GLY B N 1
ATOM 4616 C CA . GLY B 1 219 ? 8.508 12.188 5.73 1 96.69 219 GLY B CA 1
ATOM 4617 C C . GLY B 1 219 ? 7.641 11.836 4.535 1 96.69 219 GLY B C 1
ATOM 4618 O O . GLY B 1 219 ? 7.965 12.188 3.402 1 96.69 219 GLY B O 1
ATOM 4619 N N . GLY B 1 220 ? 6.598 11.125 4.883 1 97.56 220 GLY B N 1
ATOM 4620 C CA . GLY B 1 220 ? 5.727 10.773 3.773 1 97.56 220 GLY B CA 1
ATOM 4621 C C . GLY B 1 220 ? 4.457 10.07 4.215 1 97.56 220 GLY B C 1
ATOM 4622 O O . GLY B 1 220 ? 4.18 9.977 5.414 1 97.56 220 GLY B O 1
ATOM 4623 N N . ALA B 1 221 ? 3.699 9.758 3.248 1 98.31 221 ALA B N 1
ATOM 4624 C CA . ALA B 1 221 ? 2.436 9.047 3.42 1 98.31 221 ALA B CA 1
ATOM 4625 C C . ALA B 1 221 ? 2.045 8.312 2.143 1 98.31 221 ALA B C 1
ATOM 4627 O O . ALA B 1 221 ? 2.543 8.625 1.06 1 98.31 221 ALA B O 1
ATOM 4628 N N . ALA B 1 222 ? 1.243 7.328 2.34 1 98.56 222 ALA B N 1
ATOM 4629 C CA . ALA B 1 222 ? 0.667 6.578 1.228 1 98.56 222 ALA B CA 1
ATOM 4630 C C . ALA B 1 222 ? -0.854 6.516 1.336 1 98.56 222 ALA B C 1
ATOM 4632 O O . ALA B 1 222 ? -1.397 6.328 2.426 1 98.56 222 ALA B O 1
ATOM 4633 N N . VAL B 1 223 ? -1.474 6.762 0.216 1 97.06 223 VAL B N 1
ATOM 4634 C CA . VAL B 1 223 ? -2.924 6.641 0.104 1 97.06 223 VAL B CA 1
ATOM 4635 C C . VAL B 1 223 ? -3.277 5.527 -0.88 1 97.06 223 VAL B C 1
ATOM 4637 O O . VAL B 1 223 ? -2.785 5.512 -2.01 1 97.06 223 VAL B O 1
ATOM 4640 N N . VAL B 1 224 ? -4.008 4.59 -0.419 1 95.12 224 VAL B N 1
ATOM 4641 C CA . VAL B 1 224 ? -4.488 3.467 -1.216 1 95.12 224 VAL B CA 1
ATOM 4642 C C . VAL B 1 224 ? -6.016 3.484 -1.264 1 95.12 224 VAL B C 1
ATOM 4644 O O . VAL B 1 224 ? -6.676 3.508 -0.222 1 95.12 224 VAL B O 1
ATOM 4647 N N . ASP B 1 225 ? -6.57 3.5 -2.455 1 90 225 ASP B N 1
ATOM 4648 C CA . ASP B 1 225 ? -8.016 3.533 -2.674 1 90 225 ASP B CA 1
ATOM 4649 C C . ASP B 1 225 ? -8.656 4.688 -1.908 1 90 225 ASP B C 1
ATOM 4651 O O . ASP B 1 225 ? -9.656 4.496 -1.213 1 90 225 ASP B O 1
ATOM 4655 N N . GLN B 1 226 ? -7.98 5.785 -1.907 1 88.75 226 GLN B N 1
ATOM 4656 C CA . GLN B 1 226 ? -8.453 7.051 -1.359 1 88.75 226 GLN B CA 1
ATOM 4657 C C . GLN B 1 226 ? -8.523 7 0.164 1 88.75 226 GLN B C 1
ATOM 4659 O O . GLN B 1 226 ? -9.273 7.758 0.782 1 88.75 226 GLN B O 1
ATOM 4664 N N . HIS B 1 227 ? -7.766 6.07 0.739 1 89.81 227 HIS B N 1
ATOM 4665 C CA . HIS B 1 227 ? -7.637 5.988 2.189 1 89.81 227 HIS B CA 1
ATOM 4666 C C . HIS B 1 227 ? -6.172 5.988 2.613 1 89.81 227 HIS B C 1
ATOM 4668 O O . HIS B 1 227 ? -5.332 5.363 1.959 1 89.81 227 HIS B O 1
ATOM 4674 N N . PRO B 1 228 ? -5.938 6.645 3.709 1 93.69 228 PRO B N 1
ATOM 4675 C CA . PRO B 1 228 ? -4.562 6.559 4.207 1 93.69 228 PRO B CA 1
ATOM 4676 C C . PRO B 1 228 ? -4.152 5.129 4.555 1 93.69 228 PRO B C 1
ATOM 4678 O O . PRO B 1 228 ? -4.898 4.414 5.227 1 93.69 228 PRO B O 1
ATOM 4681 N N . TYR B 1 229 ? -3.088 4.699 4.016 1 96.5 229 TYR B N 1
ATOM 4682 C CA . TYR B 1 229 ? -2.492 3.418 4.379 1 96.5 229 TYR B CA 1
ATOM 4683 C C . TYR B 1 229 ? -1.4 3.6 5.426 1 96.5 229 TYR B C 1
ATOM 4685 O O . TYR B 1 229 ? -0.321 4.113 5.125 1 96.5 229 TYR B O 1
ATOM 4693 N N . LEU B 1 230 ? -1.623 3.113 6.625 1 93.94 230 LEU B N 1
ATOM 4694 C CA . LEU B 1 230 ? -0.727 3.439 7.73 1 93.94 230 LEU B CA 1
ATOM 4695 C C . LEU B 1 230 ? 0.268 2.309 7.973 1 93.94 230 LEU B C 1
ATOM 4697 O O . LEU B 1 230 ? 1.328 2.525 8.562 1 93.94 230 LEU B O 1
ATOM 4701 N N . GLY B 1 231 ? -0.054 1.095 7.484 1 93 231 GLY B N 1
ATOM 4702 C CA . GLY B 1 231 ? 0.826 -0.044 7.695 1 93 231 GLY B CA 1
ATOM 4703 C C . GLY B 1 231 ? 0.967 -0.431 9.156 1 93 231 GLY B C 1
ATOM 4704 O O . GLY B 1 231 ? 0.219 0.055 10.008 1 93 231 GLY B O 1
ATOM 4705 N N . ARG B 1 232 ? 1.888 -1.339 9.367 1 90.25 232 ARG B N 1
ATOM 4706 C CA . ARG B 1 232 ? 2.176 -1.808 10.719 1 90.25 232 ARG B CA 1
ATOM 4707 C C . ARG B 1 232 ? 2.73 -0.679 11.586 1 90.25 232 ARG B C 1
ATOM 4709 O O . ARG B 1 232 ? 3.664 0.017 11.18 1 90.25 232 ARG B O 1
ATOM 4716 N N . ASN B 1 233 ? 2.062 -0.385 12.734 1 86.81 233 ASN B N 1
ATOM 4717 C CA . ASN B 1 233 ? 2.479 0.633 13.695 1 86.81 233 ASN B CA 1
ATOM 4718 C C . ASN B 1 233 ? 2.551 2.014 13.047 1 86.81 233 ASN B C 1
ATOM 4720 O O . ASN B 1 233 ? 3.443 2.805 13.359 1 86.81 233 ASN B O 1
ATOM 4724 N N . ASN B 1 234 ? 1.758 2.254 12.047 1 90.06 234 ASN B N 1
ATOM 4725 C CA . ASN B 1 234 ? 1.668 3.531 11.352 1 90.06 234 ASN B CA 1
ATOM 4726 C C . ASN B 1 234 ? 2.982 3.885 10.664 1 90.06 234 ASN B C 1
ATOM 4728 O O . ASN B 1 234 ? 3.336 5.062 10.555 1 90.06 234 ASN B O 1
ATOM 4732 N N . GLY B 1 235 ? 3.75 2.877 10.234 1 91.06 235 GLY B N 1
ATOM 4733 C CA . GLY B 1 235 ? 5.098 3.098 9.727 1 91.06 235 GLY B CA 1
ATOM 4734 C C . GLY B 1 235 ? 5.168 3.143 8.211 1 91.06 235 GLY B C 1
ATOM 4735 O O . GLY B 1 235 ? 6.25 3.277 7.641 1 91.06 235 GLY B O 1
ATOM 4736 N N . ALA B 1 236 ? 4.008 3.098 7.578 1 95.44 236 ALA B N 1
ATOM 4737 C CA . ALA B 1 236 ? 4.039 3.09 6.117 1 95.44 236 ALA B CA 1
ATOM 4738 C C . ALA B 1 236 ? 4.508 4.434 5.57 1 95.44 236 ALA B C 1
ATOM 4740 O O . ALA B 1 236 ? 4.133 5.488 6.086 1 95.44 236 ALA B O 1
ATOM 4741 N N . ALA B 1 237 ? 5.367 4.375 4.539 1 97 237 ALA B N 1
ATOM 4742 C CA . ALA B 1 237 ? 5.809 5.531 3.764 1 97 237 ALA B CA 1
ATOM 4743 C C . ALA B 1 237 ? 6.605 6.504 4.633 1 97 237 ALA B C 1
ATOM 4745 O O . ALA B 1 237 ? 6.512 7.723 4.457 1 97 237 ALA B O 1
ATOM 4746 N N . GLU B 1 238 ? 7.215 5.977 5.633 1 92.31 238 GLU B N 1
ATOM 4747 C CA . GLU B 1 238 ? 8.203 6.773 6.355 1 92.31 238 GLU B CA 1
ATOM 4748 C C . GLU B 1 238 ? 9.523 6.836 5.594 1 92.31 238 GLU B C 1
ATOM 4750 O O . GLU B 1 238 ? 10.492 6.164 5.961 1 92.31 238 GLU B O 1
ATOM 4755 N N . TRP B 1 239 ? 9.57 7.695 4.664 1 95.94 239 TRP B N 1
ATOM 4756 C CA . TRP B 1 239 ? 10.664 7.75 3.691 1 95.94 239 TRP B CA 1
ATOM 4757 C C . TRP B 1 239 ? 11.992 8.008 4.383 1 95.94 239 TRP B C 1
ATOM 4759 O O . TRP B 1 239 ? 13.039 7.551 3.918 1 95.94 239 TRP B O 1
ATOM 4769 N N . GLY B 1 240 ? 11.938 8.789 5.422 1 94.06 240 GLY B N 1
ATOM 4770 C CA . GLY B 1 240 ? 13.164 9.141 6.113 1 94.06 240 GLY B CA 1
ATOM 4771 C C . GLY B 1 240 ? 13.977 7.938 6.539 1 94.06 240 GLY B C 1
ATOM 4772 O O . GLY B 1 240 ? 15.203 8.023 6.672 1 94.06 240 GLY B O 1
ATOM 4773 N N . GLY B 1 241 ? 13.305 6.84 6.711 1 91.94 241 GLY B N 1
ATOM 4774 C CA . GLY B 1 241 ? 13.977 5.617 7.133 1 91.94 241 GLY B CA 1
ATOM 4775 C C . GLY B 1 241 ? 14.883 5.039 6.062 1 91.94 241 GLY B C 1
ATOM 4776 O O . GLY B 1 241 ? 15.727 4.184 6.352 1 91.94 241 GLY B O 1
ATOM 4777 N N . LEU B 1 242 ? 14.805 5.48 4.863 1 94.94 242 LEU B N 1
ATOM 4778 C CA . LEU B 1 242 ? 15.633 4.992 3.764 1 94.94 242 LEU B CA 1
ATOM 4779 C C . LEU B 1 242 ? 16.922 5.805 3.654 1 94.94 242 LEU B C 1
ATOM 4781 O O . LEU B 1 242 ? 17.828 5.445 2.891 1 94.94 242 LEU B O 1
ATOM 4785 N N . PHE B 1 243 ? 16.984 6.891 4.438 1 95.19 243 PHE B N 1
ATOM 4786 C CA . PHE B 1 243 ? 18.156 7.758 4.477 1 95.19 243 PHE B CA 1
ATOM 4787 C C . PHE B 1 243 ? 18.766 7.77 5.867 1 95.19 243 PHE B C 1
ATOM 4789 O O . PHE B 1 243 ? 18.344 8.531 6.738 1 95.19 243 PHE B O 1
ATOM 4796 N N . PRO B 1 244 ? 19.75 7.004 6.059 1 91.38 244 PRO B N 1
ATOM 4797 C CA . PRO B 1 244 ? 20.359 6.93 7.387 1 91.38 244 PRO B CA 1
ATOM 4798 C C . PRO B 1 244 ? 20.859 8.281 7.891 1 91.38 244 PRO B C 1
ATOM 4800 O O . PRO B 1 244 ? 21.359 9.086 7.105 1 91.38 244 PRO B O 1
ATOM 4803 N N . LYS B 1 245 ? 20.75 8.547 9.156 1 88.44 245 LYS B N 1
ATOM 4804 C CA . LYS B 1 245 ? 21.125 9.828 9.758 1 88.44 245 LYS B CA 1
ATOM 4805 C C . LYS B 1 245 ? 22.641 10.023 9.758 1 88.44 245 LYS B C 1
ATOM 4807 O O . LYS B 1 245 ? 23.125 11.148 9.883 1 88.44 245 LYS B O 1
ATOM 4812 N N . SER B 1 246 ? 23.328 8.914 9.641 1 91.94 246 SER B N 1
ATOM 4813 C CA . SER B 1 246 ? 24.797 8.961 9.641 1 91.94 246 SER B CA 1
ATOM 4814 C C . SER B 1 246 ? 25.328 9.445 8.297 1 91.94 246 SER B C 1
ATOM 4816 O O . SER B 1 246 ? 26.531 9.672 8.148 1 91.94 246 SER B O 1
ATOM 4818 N N . LYS B 1 247 ? 24.453 9.641 7.309 1 94.69 247 LYS B N 1
ATOM 4819 C CA . LYS B 1 247 ? 24.812 10.078 5.965 1 94.69 247 LYS B CA 1
ATOM 4820 C C . LYS B 1 247 ? 24.031 11.328 5.566 1 94.69 247 LYS B C 1
ATOM 4822 O O . LYS B 1 247 ? 23.031 11.672 6.207 1 94.69 247 LYS B O 1
ATOM 4827 N N . PRO B 1 248 ? 24.531 12.062 4.547 1 96.5 248 PRO B N 1
ATOM 4828 C CA . PRO B 1 248 ? 23.75 13.203 4.059 1 96.5 248 PRO B CA 1
ATOM 4829 C C . PRO B 1 248 ? 22.344 12.82 3.625 1 96.5 248 PRO B C 1
ATOM 4831 O O . PRO B 1 248 ? 22.141 11.75 3.041 1 96.5 248 PRO B O 1
ATOM 4834 N N . ARG B 1 249 ? 21.438 13.688 3.926 1 97.25 249 ARG B N 1
ATOM 4835 C CA . ARG B 1 249 ? 20.016 13.422 3.684 1 97.25 249 ARG B CA 1
ATOM 4836 C C . ARG B 1 249 ? 19.375 14.586 2.939 1 97.25 249 ARG B C 1
ATOM 4838 O O . ARG B 1 249 ? 19.828 15.719 3.023 1 97.25 249 ARG B O 1
ATOM 4845 N N . PRO B 1 250 ? 18.359 14.281 2.184 1 98.31 250 PRO B N 1
ATOM 4846 C CA . PRO B 1 250 ? 17.609 15.367 1.541 1 98.31 250 PRO B CA 1
ATOM 4847 C C . PRO B 1 250 ? 16.594 16.016 2.475 1 98.31 250 PRO B C 1
ATOM 4849 O O . PRO B 1 250 ? 15.391 15.961 2.209 1 98.31 250 PRO B O 1
ATOM 4852 N N . SER B 1 251 ? 17.078 16.688 3.535 1 97.69 251 SER B N 1
ATOM 4853 C CA . SER B 1 251 ? 16.219 17.25 4.574 1 97.69 251 SER B CA 1
ATOM 4854 C C . SER B 1 251 ? 16.656 18.672 4.922 1 97.69 251 SER B C 1
ATOM 4856 O O . SER B 1 251 ? 17.781 19.078 4.637 1 97.69 251 SER B O 1
ATOM 4858 N N . GLY B 1 252 ? 15.695 19.375 5.492 1 97.81 252 GLY B N 1
ATOM 4859 C CA . GLY B 1 252 ? 16 20.734 5.93 1 97.81 252 GLY B CA 1
ATOM 4860 C C . GLY B 1 252 ? 17.094 20.797 6.973 1 97.81 252 GLY B C 1
ATOM 4861 O O . GLY B 1 252 ? 17.922 21.719 6.969 1 97.81 252 GLY B O 1
ATOM 4862 N N . GLN B 1 253 ? 17.094 19.828 7.859 1 96.75 253 GLN B N 1
ATOM 4863 C CA . GLN B 1 253 ? 18.156 19.812 8.859 1 96.75 253 GLN B CA 1
ATOM 4864 C C . GLN B 1 253 ? 19.531 19.641 8.211 1 96.75 253 GLN B C 1
ATOM 4866 O O . GLN B 1 253 ? 20.5 20.297 8.609 1 96.75 253 GLN B O 1
ATOM 4871 N N . ASP B 1 254 ? 19.641 18.781 7.219 1 97.94 254 ASP B N 1
ATOM 4872 C CA . ASP B 1 254 ? 20.906 18.609 6.508 1 97.94 254 ASP B CA 1
ATOM 4873 C C . ASP B 1 254 ? 21.297 19.875 5.754 1 97.94 254 ASP B C 1
ATOM 4875 O O . ASP B 1 254 ? 22.484 20.203 5.648 1 97.94 254 ASP B O 1
ATOM 4879 N N . LEU B 1 255 ? 20.312 20.594 5.219 1 98.31 255 LEU B N 1
ATOM 4880 C CA . LEU B 1 255 ? 20.562 21.891 4.594 1 98.31 255 LEU B CA 1
ATOM 4881 C C . LEU B 1 255 ? 21.141 22.875 5.594 1 98.31 255 LEU B C 1
ATOM 4883 O O . LEU B 1 255 ? 22.172 23.5 5.324 1 98.31 255 LEU B O 1
ATOM 4887 N N . LEU B 1 256 ? 20.516 22.984 6.758 1 97.5 256 LEU B N 1
ATOM 4888 C CA . LEU B 1 256 ? 21 23.875 7.797 1 97.5 256 LEU B CA 1
ATOM 4889 C C . LEU B 1 256 ? 22.406 23.484 8.234 1 97.5 256 LEU B C 1
ATOM 4891 O O . LEU B 1 256 ? 23.266 24.359 8.422 1 97.5 256 LEU B O 1
ATOM 4895 N N . ASP B 1 257 ? 22.609 22.172 8.398 1 97.56 257 ASP B N 1
ATOM 4896 C CA . ASP B 1 257 ? 23.922 21.688 8.781 1 97.56 257 ASP B CA 1
ATOM 4897 C C . ASP B 1 257 ? 24.969 22.047 7.723 1 97.56 257 ASP B C 1
ATOM 4899 O O . ASP B 1 257 ? 26.094 22.422 8.055 1 97.56 257 ASP B O 1
ATOM 4903 N N . SER B 1 258 ? 24.609 21.875 6.473 1 97.69 258 SER B N 1
ATOM 4904 C CA . SER B 1 258 ? 25.5 22.219 5.375 1 97.69 258 SER B CA 1
ATOM 4905 C C . SER B 1 258 ? 25.875 23.703 5.402 1 97.69 258 SER B C 1
ATOM 4907 O O . SER B 1 258 ? 27.031 24.062 5.211 1 97.69 258 SER B O 1
ATOM 4909 N N . LEU B 1 259 ? 24.891 24.531 5.621 1 98 259 LEU B N 1
ATOM 4910 C CA . LEU B 1 259 ? 25.125 25.969 5.715 1 98 259 LEU B CA 1
ATOM 4911 C C . LEU B 1 259 ? 26.016 26.297 6.914 1 98 259 LEU B C 1
ATOM 4913 O O . LEU B 1 259 ? 26.906 27.141 6.82 1 98 259 LEU B O 1
ATOM 4917 N N . GLY B 1 260 ? 25.719 25.656 8.016 1 97.81 260 GLY B N 1
ATOM 4918 C CA . GLY B 1 260 ? 26.547 25.828 9.203 1 97.81 260 GLY B CA 1
ATOM 4919 C C . GLY B 1 260 ? 28 25.5 8.961 1 97.81 260 GLY B C 1
ATOM 4920 O O . GLY B 1 260 ? 28.891 26.25 9.352 1 97.81 260 GLY B O 1
ATOM 4921 N N . ARG B 1 261 ? 28.234 24.391 8.312 1 97.31 261 ARG B N 1
ATOM 4922 C CA . ARG B 1 261 ? 29.609 23.969 7.996 1 97.31 261 ARG B CA 1
ATOM 4923 C C . ARG B 1 261 ? 30.281 24.969 7.062 1 97.31 261 ARG B C 1
ATOM 4925 O O . ARG B 1 261 ? 31.5 25.109 7.09 1 97.31 261 ARG B O 1
ATOM 4932 N N . ALA B 1 262 ? 29.469 25.672 6.324 1 97.56 262 ALA B N 1
ATOM 4933 C CA . ALA B 1 262 ? 30 26.641 5.367 1 97.56 262 ALA B CA 1
ATOM 4934 C C . ALA B 1 262 ? 30.156 28.016 6.004 1 97.56 262 ALA B C 1
ATOM 4936 O O . ALA B 1 262 ? 30.484 29 5.32 1 97.56 262 ALA B O 1
ATOM 4937 N N . GLY B 1 263 ? 29.797 28.172 7.27 1 97 263 GLY B N 1
ATOM 4938 C CA . GLY B 1 263 ? 30.016 29.406 7.996 1 97 263 GLY B CA 1
ATOM 4939 C C . GLY B 1 263 ? 28.812 30.328 7.992 1 97 263 GLY B C 1
ATOM 4940 O O . GLY B 1 263 ? 28.906 31.5 8.32 1 97 263 GLY B O 1
ATOM 4941 N N . LEU B 1 264 ? 27.672 29.812 7.555 1 96.19 264 LEU B N 1
ATOM 4942 C CA . LEU B 1 264 ? 26.438 30.578 7.527 1 96.19 264 LEU B CA 1
ATOM 4943 C C . LEU B 1 264 ? 25.344 29.859 8.312 1 96.19 264 LEU B C 1
ATOM 4945 O O . LEU B 1 264 ? 24.328 29.469 7.742 1 96.19 264 LEU B O 1
ATOM 4949 N N . PRO B 1 265 ? 25.5 29.781 9.586 1 96.75 265 PRO B N 1
ATOM 4950 C CA . PRO B 1 265 ? 24.516 29.047 10.383 1 96.75 265 PRO B CA 1
ATOM 4951 C C . PRO B 1 265 ? 23.156 29.734 10.43 1 96.75 265 PRO B C 1
ATOM 4953 O O . PRO B 1 265 ? 23.094 30.969 10.547 1 96.75 265 PRO B O 1
ATOM 4956 N N . LEU B 1 266 ? 22.141 29 10.148 1 96.19 266 LEU B N 1
ATOM 4957 C CA . LEU B 1 266 ? 20.75 29.406 10.367 1 96.19 266 LEU B CA 1
ATOM 4958 C C . LEU B 1 266 ? 20.109 28.562 11.477 1 96.19 266 LEU B C 1
ATOM 4960 O O . LEU B 1 266 ? 20.328 27.359 11.539 1 96.19 266 LEU B O 1
ATOM 4964 N N . ASP B 1 267 ? 19.375 29.156 12.344 1 92 267 ASP B N 1
ATOM 4965 C CA . ASP B 1 267 ? 18.781 28.453 13.469 1 92 267 ASP B CA 1
ATOM 4966 C C . ASP B 1 267 ? 17.484 27.75 13.047 1 92 267 ASP B C 1
ATOM 4968 O O . ASP B 1 267 ? 17.125 26.719 13.617 1 92 267 ASP B O 1
ATOM 4972 N N . ARG B 1 268 ? 16.812 28.406 12.086 1 95.5 268 ARG B N 1
ATOM 4973 C CA . ARG B 1 268 ? 15.5 27.906 11.695 1 95.5 268 ARG B CA 1
ATOM 4974 C C . ARG B 1 268 ? 15.398 27.781 10.18 1 95.5 268 ARG B C 1
ATOM 4976 O O . ARG B 1 268 ? 16.078 28.5 9.438 1 95.5 268 ARG B O 1
ATOM 4983 N N . LEU B 1 269 ? 14.57 26.828 9.797 1 95.75 269 LEU B N 1
ATOM 4984 C CA . LEU B 1 269 ? 14.312 26.672 8.367 1 95.75 269 LEU B CA 1
ATOM 4985 C C . LEU B 1 269 ? 13.617 27.906 7.809 1 95.75 269 LEU B C 1
ATOM 4987 O O . LEU B 1 269 ? 13.844 28.297 6.656 1 95.75 269 LEU B O 1
ATOM 4991 N N . SER B 1 270 ? 12.828 28.547 8.695 1 94.06 270 SER B N 1
ATOM 4992 C CA . SER B 1 270 ? 12.078 29.734 8.289 1 94.06 270 SER B CA 1
ATOM 4993 C C . SER B 1 270 ? 13.008 30.906 8.031 1 94.06 270 SER B C 1
ATOM 4995 O O . SER B 1 270 ? 12.602 31.906 7.43 1 94.06 270 SER B O 1
ATOM 4997 N N . ASP B 1 271 ? 14.227 30.844 8.445 1 95.69 271 ASP B N 1
ATOM 4998 C CA . ASP B 1 271 ? 15.203 31.906 8.25 1 95.69 271 ASP B CA 1
ATOM 4999 C C . ASP B 1 271 ? 15.836 31.828 6.859 1 95.69 271 ASP B C 1
ATOM 5001 O O . ASP B 1 271 ? 16.547 32.75 6.438 1 95.69 271 ASP B O 1
ATOM 5005 N N . PHE B 1 272 ? 15.617 30.719 6.16 1 97.31 272 PHE B N 1
ATOM 5006 C CA . PHE B 1 272 ? 16.156 30.531 4.816 1 97.31 272 PHE B CA 1
ATOM 5007 C C . PHE B 1 272 ? 15.406 31.391 3.811 1 97.31 272 PHE B C 1
ATOM 5009 O O . PHE B 1 272 ? 14.172 31.344 3.738 1 97.31 272 PHE B O 1
ATOM 5016 N N . THR B 1 273 ? 16.109 32.219 3.057 1 96.62 273 THR B N 1
ATOM 5017 C CA . THR B 1 273 ? 15.5 33.125 2.107 1 96.62 273 THR B CA 1
ATOM 5018 C C . THR B 1 273 ? 16.094 32.938 0.712 1 96.62 273 THR B C 1
ATOM 5020 O O . THR B 1 273 ? 16.969 32.094 0.516 1 96.62 273 THR B O 1
ATOM 5023 N N . ASP B 1 274 ? 15.594 33.719 -0.238 1 96.81 274 ASP B N 1
ATOM 5024 C CA . ASP B 1 274 ? 16.047 33.688 -1.625 1 96.81 274 ASP B CA 1
ATOM 5025 C C . ASP B 1 274 ? 17.547 33.969 -1.726 1 96.81 274 ASP B C 1
ATOM 5027 O O . ASP B 1 274 ? 18.219 33.406 -2.596 1 96.81 274 ASP B O 1
ATOM 5031 N N . ASP B 1 275 ? 18.031 34.75 -0.846 1 95.69 275 ASP B N 1
ATOM 5032 C CA . ASP B 1 275 ? 19.422 35.156 -0.881 1 95.69 275 ASP B CA 1
ATOM 5033 C C . ASP B 1 275 ? 20.359 33.969 -0.652 1 95.69 275 ASP B C 1
ATOM 5035 O O . ASP B 1 275 ? 21.516 33.969 -1.085 1 95.69 275 ASP B O 1
ATOM 5039 N N . HIS B 1 276 ? 19.844 32.938 -0.01 1 97.38 276 HIS B N 1
ATOM 5040 C CA . HIS B 1 276 ? 20.672 31.797 0.323 1 97.38 276 HIS B CA 1
ATOM 5041 C C . HIS B 1 276 ? 20.781 30.828 -0.854 1 97.38 276 HIS B C 1
ATOM 5043 O O . HIS B 1 276 ? 21.656 29.969 -0.884 1 97.38 276 HIS B O 1
ATOM 5049 N N . LEU B 1 277 ? 19.891 30.938 -1.795 1 97.12 277 LEU B N 1
ATOM 5050 C CA . LEU B 1 277 ? 19.719 29.953 -2.857 1 97.12 277 LEU B CA 1
ATOM 5051 C C . LEU B 1 277 ? 20.984 29.859 -3.715 1 97.12 277 LEU B C 1
ATOM 5053 O O . LEU B 1 277 ? 21.297 28.797 -4.254 1 97.12 277 LEU B O 1
ATOM 5057 N N . THR B 1 278 ? 21.734 30.938 -3.838 1 96.06 278 THR B N 1
ATOM 5058 C CA . THR B 1 278 ? 22.859 30.984 -4.758 1 96.06 278 THR B CA 1
ATOM 5059 C C . THR B 1 278 ? 24.156 30.594 -4.043 1 96.06 278 THR B C 1
ATOM 5061 O O . THR B 1 278 ? 25.203 30.453 -4.676 1 96.06 278 THR B O 1
ATOM 5064 N N . HIS B 1 279 ? 24.094 30.453 -2.736 1 97.19 279 HIS B N 1
ATOM 5065 C CA . HIS B 1 279 ? 25.281 30.047 -2.006 1 97.19 279 HIS B CA 1
ATOM 5066 C C . HIS B 1 279 ? 25.766 28.688 -2.463 1 97.19 279 HIS B C 1
ATOM 5068 O O . HIS B 1 279 ? 24.969 27.766 -2.635 1 97.19 279 HIS B O 1
ATOM 5074 N N . PRO B 1 280 ? 27.094 28.5 -2.609 1 97.75 280 PRO B N 1
ATOM 5075 C CA . PRO B 1 280 ? 27.641 27.234 -3.109 1 97.75 280 PRO B CA 1
ATOM 5076 C C . PRO B 1 280 ? 27.234 26.031 -2.256 1 97.75 280 PRO B C 1
ATOM 5078 O O . PRO B 1 280 ? 26.953 24.953 -2.791 1 97.75 280 PRO B O 1
ATOM 5081 N N . ALA B 1 281 ? 27.172 26.188 -0.938 1 97.94 281 ALA B N 1
ATOM 5082 C CA . ALA B 1 281 ? 26.781 25.094 -0.045 1 97.94 281 ALA B CA 1
ATOM 5083 C C . ALA B 1 281 ? 25.344 24.641 -0.327 1 97.94 281 ALA B C 1
ATOM 5085 O O . ALA B 1 281 ? 25.031 23.453 -0.226 1 97.94 281 ALA B O 1
ATOM 5086 N N . VAL B 1 282 ? 24.531 25.609 -0.677 1 98.25 282 VAL B N 1
ATOM 5087 C CA . VAL B 1 282 ? 23.141 25.297 -0.959 1 98.25 282 VAL B CA 1
ATOM 5088 C C . VAL B 1 282 ? 23.031 24.609 -2.32 1 98.25 282 VAL B C 1
ATOM 5090 O O . VAL B 1 282 ? 22.297 23.625 -2.467 1 98.25 282 VAL B O 1
ATOM 5093 N N . THR B 1 283 ? 23.75 25.109 -3.277 1 97.88 283 THR B N 1
ATOM 5094 C CA . THR B 1 283 ? 23.734 24.516 -4.609 1 97.88 283 THR B CA 1
ATOM 5095 C C . THR B 1 283 ? 24.203 23.062 -4.566 1 97.88 283 THR B C 1
ATOM 5097 O O . THR B 1 283 ? 23.609 22.188 -5.188 1 97.88 283 THR B O 1
ATOM 5100 N N . GLN B 1 284 ? 25.25 22.828 -3.83 1 98.12 284 GLN B N 1
ATOM 5101 C CA . GLN B 1 284 ? 25.797 21.469 -3.684 1 98.12 284 GLN B CA 1
ATOM 5102 C C . GLN B 1 284 ? 24.797 20.562 -2.969 1 98.12 284 GLN B C 1
ATOM 5104 O O . GLN B 1 284 ? 24.578 19.422 -3.385 1 98.12 284 GLN B O 1
ATOM 5109 N N . TRP B 1 285 ? 24.234 21.047 -1.898 1 98.5 285 TRP B N 1
ATOM 5110 C CA . TRP B 1 285 ? 23.219 20.297 -1.172 1 98.5 285 TRP B CA 1
ATOM 5111 C C . TRP B 1 285 ? 22.047 19.969 -2.074 1 98.5 285 TRP B C 1
ATOM 5113 O O . TRP B 1 285 ? 21.547 18.828 -2.08 1 98.5 285 TRP B O 1
ATOM 5123 N N . ARG B 1 286 ? 21.641 20.922 -2.82 1 98.25 286 ARG B N 1
ATOM 5124 C CA . ARG B 1 286 ? 20.484 20.766 -3.693 1 98.25 286 ARG B CA 1
ATOM 5125 C C . ARG B 1 286 ? 20.75 19.688 -4.75 1 98.25 286 ARG B C 1
ATOM 5127 O O . ARG B 1 286 ? 19.859 18.891 -5.059 1 98.25 286 ARG B O 1
ATOM 5134 N N . GLU B 1 287 ? 21.875 19.703 -5.309 1 97.81 287 GLU B N 1
ATOM 5135 C CA . GLU B 1 287 ? 22.234 18.703 -6.316 1 97.81 287 GLU B CA 1
ATOM 5136 C C . GLU B 1 287 ? 22.188 17.297 -5.742 1 97.81 287 GLU B C 1
ATOM 5138 O O . GLU B 1 287 ? 21.594 16.391 -6.34 1 97.81 287 GLU B O 1
ATOM 5143 N N . ARG B 1 288 ? 22.781 17.125 -4.629 1 98.25 288 ARG B N 1
ATOM 5144 C CA . ARG B 1 288 ? 22.781 15.82 -3.969 1 98.25 288 ARG B CA 1
ATOM 5145 C C . ARG B 1 288 ? 21.375 15.414 -3.553 1 98.25 288 ARG B C 1
ATOM 5147 O O . ARG B 1 288 ? 20.953 14.273 -3.777 1 98.25 288 ARG B O 1
ATOM 5154 N N . ALA B 1 289 ? 20.688 16.328 -2.953 1 98.62 289 ALA B N 1
ATOM 5155 C CA . ALA B 1 289 ? 19.328 16.062 -2.49 1 98.62 289 ALA B CA 1
ATOM 5156 C C . ALA B 1 289 ? 18.406 15.719 -3.658 1 98.62 289 ALA B C 1
ATOM 5158 O O . ALA B 1 289 ? 17.531 14.852 -3.533 1 98.62 289 ALA B O 1
ATOM 5159 N N . SER B 1 290 ? 18.625 16.359 -4.766 1 97.94 290 SER B N 1
ATOM 5160 C CA . SER B 1 290 ? 17.828 16.078 -5.953 1 97.94 290 SER B CA 1
ATOM 5161 C C . SER B 1 290 ? 18 14.641 -6.41 1 97.94 290 SER B C 1
ATOM 5163 O O . SER B 1 290 ? 17.031 13.961 -6.746 1 97.94 290 SER B O 1
ATOM 5165 N N . GLU B 1 291 ? 19.219 14.188 -6.406 1 97.25 291 GLU B N 1
ATOM 5166 C CA . GLU B 1 291 ? 19.5 12.805 -6.77 1 97.25 291 GLU B CA 1
ATOM 5167 C C . GLU B 1 291 ? 18.844 11.828 -5.793 1 97.25 291 GLU B C 1
ATOM 5169 O O . GLU B 1 291 ? 18.312 10.797 -6.203 1 97.25 291 GLU B O 1
ATOM 5174 N N . GLN B 1 292 ? 18.906 12.18 -4.586 1 98.12 292 GLN B N 1
ATOM 5175 C CA . GLN B 1 292 ? 18.328 11.344 -3.545 1 98.12 292 GLN B CA 1
ATOM 5176 C C . GLN B 1 292 ? 16.812 11.273 -3.682 1 98.12 292 GLN B C 1
ATOM 5178 O O . GLN B 1 292 ? 16.219 10.203 -3.539 1 98.12 292 GLN B O 1
ATOM 5183 N N . ILE B 1 293 ? 16.188 12.375 -3.945 1 98.31 293 ILE B N 1
ATOM 5184 C CA . ILE B 1 293 ? 14.734 12.422 -4.094 1 98.31 293 ILE B CA 1
ATOM 5185 C C . ILE B 1 293 ? 14.32 11.688 -5.367 1 98.31 293 ILE B C 1
ATOM 5187 O O . ILE B 1 293 ? 13.297 11.008 -5.391 1 98.31 293 ILE B O 1
ATOM 5191 N N . CYS B 1 294 ? 15.086 11.844 -6.406 1 96.69 294 CYS B N 1
ATOM 5192 C CA . CYS B 1 294 ? 14.828 11.094 -7.629 1 96.69 294 CYS B CA 1
ATOM 5193 C C . CYS B 1 294 ? 14.852 9.594 -7.367 1 96.69 294 CYS B C 1
ATOM 5195 O O . CYS B 1 294 ? 13.969 8.867 -7.824 1 96.69 294 CYS B O 1
ATOM 5197 N N . TRP B 1 295 ? 15.836 9.156 -6.684 1 96.06 295 TRP B N 1
ATOM 5198 C CA . TRP B 1 295 ? 15.93 7.75 -6.309 1 96.06 295 TRP B CA 1
ATOM 5199 C C . TRP B 1 295 ? 14.719 7.324 -5.492 1 96.06 295 TRP B C 1
ATOM 5201 O O . TRP B 1 295 ? 14.164 6.242 -5.707 1 96.06 295 TRP B O 1
ATOM 5211 N N . LEU B 1 296 ? 14.305 8.141 -4.539 1 97.94 296 LEU B N 1
ATOM 5212 C CA . LEU B 1 296 ? 13.109 7.844 -3.748 1 97.94 296 LEU B CA 1
ATOM 5213 C C . LEU B 1 296 ? 11.883 7.715 -4.641 1 97.94 296 LEU B C 1
ATOM 5215 O O . LEU B 1 296 ? 11.047 6.832 -4.434 1 97.94 296 LEU B O 1
ATOM 5219 N N . CYS B 1 297 ? 11.781 8.609 -5.625 1 97.19 297 CYS B N 1
ATOM 5220 C CA . CYS B 1 297 ? 10.672 8.523 -6.57 1 97.19 297 CYS B CA 1
ATOM 5221 C C . CYS B 1 297 ? 10.688 7.191 -7.312 1 97.19 297 CYS B C 1
ATOM 5223 O O . CYS B 1 297 ? 9.633 6.605 -7.566 1 97.19 297 CYS B O 1
ATOM 5225 N N . LEU B 1 298 ? 11.844 6.719 -7.645 1 95.56 298 LEU B N 1
ATOM 5226 C CA . LEU B 1 298 ? 11.961 5.406 -8.273 1 95.56 298 LEU B CA 1
ATOM 5227 C C . LEU B 1 298 ? 11.469 4.312 -7.328 1 95.56 298 LEU B C 1
ATOM 5229 O O . LEU B 1 298 ? 10.719 3.422 -7.738 1 95.56 298 LEU B O 1
ATOM 5233 N N . VAL B 1 299 ? 11.898 4.398 -6.09 1 97.12 299 VAL B N 1
ATOM 5234 C CA . VAL B 1 299 ? 11.484 3.42 -5.09 1 97.12 299 VAL B CA 1
ATOM 5235 C C . VAL B 1 299 ? 9.961 3.412 -4.973 1 97.12 299 VAL B C 1
ATOM 5237 O O . VAL B 1 299 ? 9.336 2.352 -5.02 1 97.12 299 VAL B O 1
ATOM 5240 N N . ILE B 1 300 ? 9.383 4.57 -4.891 1 97.81 300 ILE B N 1
ATOM 5241 C CA . ILE B 1 300 ? 7.934 4.691 -4.754 1 97.81 300 ILE B CA 1
ATOM 5242 C C . ILE B 1 300 ? 7.25 4.133 -5.996 1 97.81 300 ILE B C 1
ATOM 5244 O O . ILE B 1 300 ? 6.258 3.402 -5.895 1 97.81 300 ILE B O 1
ATOM 5248 N N . ALA B 1 301 ? 7.75 4.418 -7.137 1 95.44 301 ALA B N 1
ATOM 5249 C CA . ALA B 1 301 ? 7.18 3.961 -8.398 1 95.44 301 ALA B CA 1
ATOM 5250 C C . ALA B 1 301 ? 7.195 2.438 -8.492 1 95.44 301 ALA B C 1
ATOM 5252 O O . ALA B 1 301 ? 6.281 1.835 -9.062 1 95.44 301 ALA B O 1
ATOM 5253 N N . ARG B 1 302 ? 8.203 1.832 -7.906 1 94.38 302 ARG B N 1
ATOM 5254 C CA . ARG B 1 302 ? 8.383 0.392 -8.062 1 94.38 302 ARG B CA 1
ATOM 5255 C C . ARG B 1 302 ? 7.758 -0.368 -6.895 1 94.38 302 ARG B C 1
ATOM 5257 O O . ARG B 1 302 ? 7.625 -1.592 -6.949 1 94.38 302 ARG B O 1
ATOM 5264 N N . THR B 1 303 ? 7.383 0.315 -5.883 1 97.06 303 THR B N 1
ATOM 5265 C CA . THR B 1 303 ? 6.738 -0.332 -4.746 1 97.06 303 THR B CA 1
ATOM 5266 C C . THR B 1 303 ? 5.23 -0.107 -4.777 1 97.06 303 THR B C 1
ATOM 5268 O O . THR B 1 303 ? 4.477 -0.968 -5.238 1 97.06 303 THR B O 1
ATOM 5271 N N . PHE B 1 304 ? 4.852 1.122 -4.648 1 97.75 304 PHE B N 1
ATOM 5272 C CA . PHE B 1 304 ? 3.424 1.411 -4.586 1 97.75 304 PHE B CA 1
ATOM 5273 C C . PHE B 1 304 ? 2.838 1.542 -5.988 1 97.75 304 PHE B C 1
ATOM 5275 O O . PHE B 1 304 ? 1.633 1.363 -6.18 1 97.75 304 PHE B O 1
ATOM 5282 N N . ALA B 1 305 ? 3.646 1.979 -6.949 1 95.44 305 ALA B N 1
ATOM 5283 C CA . ALA B 1 305 ? 3.168 2.24 -8.305 1 95.44 305 ALA B CA 1
ATOM 5284 C C . ALA B 1 305 ? 1.92 3.119 -8.289 1 95.44 305 ALA B C 1
ATOM 5286 O O . ALA B 1 305 ? 0.902 2.777 -8.891 1 95.44 305 ALA B O 1
ATOM 5287 N N . PRO B 1 306 ? 2.045 4.254 -7.652 1 97.38 306 PRO B N 1
ATOM 5288 C CA . PRO B 1 306 ? 0.863 5.109 -7.52 1 97.38 306 PRO B CA 1
ATOM 5289 C C . PRO B 1 306 ? 0.554 5.887 -8.797 1 97.38 306 PRO B C 1
ATOM 5291 O O . PRO B 1 306 ? 1.356 5.883 -9.734 1 97.38 306 PRO B O 1
ATOM 5294 N N . GLN B 1 307 ? -0.601 6.492 -8.867 1 96.31 307 GLN B N 1
ATOM 5295 C CA . GLN B 1 307 ? -0.949 7.395 -9.961 1 96.31 307 GLN B CA 1
ATOM 5296 C C . GLN B 1 307 ? -0.091 8.656 -9.922 1 96.31 307 GLN B C 1
ATOM 5298 O O . GLN B 1 307 ? 0.229 9.227 -10.969 1 96.31 307 GLN B O 1
ATOM 5303 N N . GLY B 1 308 ? 0.244 9.023 -8.703 1 97.5 308 GLY B N 1
ATOM 5304 C CA . GLY B 1 308 ? 1.017 10.242 -8.547 1 97.5 308 GLY B CA 1
ATOM 5305 C C . GLY B 1 308 ? 1.883 10.25 -7.305 1 97.5 308 GLY B C 1
ATOM 5306 O O . GLY B 1 308 ? 1.61 9.516 -6.352 1 97.5 308 GLY B O 1
ATOM 5307 N N . ILE B 1 309 ? 2.93 11.016 -7.395 1 98.56 309 ILE B N 1
ATOM 5308 C CA . ILE B 1 309 ? 3.785 11.367 -6.266 1 98.56 309 ILE B CA 1
ATOM 5309 C C . ILE B 1 309 ? 3.701 12.867 -6 1 98.56 309 ILE B C 1
ATOM 5311 O O . ILE B 1 309 ? 4.16 13.672 -6.812 1 98.56 309 ILE B O 1
ATOM 5315 N N . VAL B 1 310 ? 3.086 13.18 -4.902 1 98.81 310 VAL B N 1
ATOM 5316 C CA . VAL B 1 310 ? 2.926 14.586 -4.527 1 98.81 310 VAL B CA 1
ATOM 5317 C C . VAL B 1 310 ? 4.094 15.023 -3.646 1 98.81 310 VAL B C 1
ATOM 5319 O O . VAL B 1 310 ? 4.469 14.32 -2.703 1 98.81 310 VAL B O 1
ATOM 5322 N N . ILE B 1 311 ? 4.707 16.172 -3.951 1 98.88 311 ILE B N 1
ATOM 5323 C CA . ILE B 1 311 ? 5.855 16.656 -3.195 1 98.88 311 ILE B CA 1
ATOM 5324 C C . ILE B 1 311 ? 5.527 18.016 -2.584 1 98.88 311 ILE B C 1
ATOM 5326 O O . ILE B 1 311 ? 5.125 18.953 -3.293 1 98.88 311 ILE B O 1
ATOM 5330 N N . GLY B 1 312 ? 5.562 18.094 -1.337 1 98.69 312 GLY B N 1
ATOM 5331 C CA . GLY B 1 312 ? 5.367 19.328 -0.584 1 98.69 312 GLY B CA 1
ATOM 5332 C C . GLY B 1 312 ? 6.258 19.422 0.642 1 98.69 312 GLY B C 1
ATOM 5333 O O . GLY B 1 312 ? 7.211 18.656 0.785 1 98.69 312 GLY B O 1
ATOM 5334 N N . GLY B 1 313 ? 6.062 20.391 1.478 1 98.31 313 GLY B N 1
ATOM 5335 C CA . GLY B 1 313 ? 6.836 20.562 2.697 1 98.31 313 GLY B CA 1
ATOM 5336 C C . GLY B 1 313 ? 7.023 22.016 3.084 1 98.31 313 GLY B C 1
ATOM 5337 O O . GLY B 1 313 ? 6.34 22.891 2.557 1 98.31 313 GLY B O 1
ATOM 5338 N N . THR B 1 314 ? 7.91 22.25 4.078 1 97.38 314 THR B N 1
ATOM 5339 C CA . THR B 1 314 ? 8.133 23.594 4.594 1 97.38 314 THR B CA 1
ATOM 5340 C C . THR B 1 314 ? 9.477 24.125 4.125 1 97.38 314 THR B C 1
ATOM 5342 O O . THR B 1 314 ? 9.867 25.25 4.484 1 97.38 314 THR B O 1
ATOM 5345 N N . LEU B 1 315 ? 10.195 23.344 3.326 1 98 315 LEU B N 1
ATOM 5346 C CA . LEU B 1 315 ? 11.367 23.922 2.666 1 98 315 LEU B CA 1
ATOM 5347 C C . LEU B 1 315 ? 10.969 25.078 1.767 1 98 315 LEU B C 1
ATOM 5349 O O . LEU B 1 315 ? 9.805 25.188 1.367 1 98 315 LEU B O 1
ATOM 5353 N N . HIS B 1 316 ? 11.961 25.922 1.473 1 97.62 316 HIS B N 1
ATOM 5354 C CA . HIS B 1 316 ? 11.734 27.047 0.574 1 97.62 316 HIS B CA 1
ATOM 5355 C C . HIS B 1 316 ? 11.102 26.578 -0.736 1 97.62 316 HIS B C 1
ATOM 5357 O O . HIS B 1 316 ? 11.539 25.594 -1.322 1 97.62 316 HIS B O 1
ATOM 5363 N N . ASN B 1 317 ? 10.109 27.312 -1.195 1 97.44 317 ASN B N 1
ATOM 5364 C CA . ASN B 1 317 ? 9.312 26.906 -2.35 1 97.44 317 ASN B CA 1
ATOM 5365 C C . ASN B 1 317 ? 10.188 26.641 -3.57 1 97.44 317 ASN B C 1
ATOM 5367 O O . ASN B 1 317 ? 9.977 25.672 -4.297 1 97.44 317 ASN B O 1
ATOM 5371 N N . ARG B 1 318 ? 11.125 27.453 -3.777 1 97.69 318 ARG B N 1
ATOM 5372 C CA . ARG B 1 318 ? 11.969 27.328 -4.957 1 97.69 318 ARG B CA 1
ATOM 5373 C C . ARG B 1 318 ? 12.812 26.062 -4.898 1 97.69 318 ARG B C 1
ATOM 5375 O O . ARG B 1 318 ? 13.203 25.531 -5.938 1 97.69 318 ARG B O 1
ATOM 5382 N N . ILE B 1 319 ? 13.141 25.609 -3.717 1 98.31 319 ILE B N 1
ATOM 5383 C CA . ILE B 1 319 ? 13.867 24.359 -3.559 1 98.31 319 ILE B CA 1
ATOM 5384 C C . ILE B 1 319 ? 12.977 23.188 -3.951 1 98.31 319 ILE B C 1
ATOM 5386 O O . ILE B 1 319 ? 13.375 22.328 -4.742 1 98.31 319 ILE B O 1
ATOM 5390 N N . ILE B 1 320 ? 11.758 23.172 -3.48 1 98.56 320 ILE B N 1
ATOM 5391 C CA . ILE B 1 320 ? 10.82 22.078 -3.762 1 98.56 320 ILE B CA 1
ATOM 5392 C C . ILE B 1 320 ? 10.492 22.062 -5.254 1 98.56 320 ILE B C 1
ATOM 5394 O O . ILE B 1 320 ? 10.523 21 -5.887 1 98.56 320 ILE B O 1
ATOM 5398 N N . GLU B 1 321 ? 10.219 23.219 -5.777 1 98.19 321 GLU B N 1
ATOM 5399 C CA . GLU B 1 321 ? 9.93 23.328 -7.207 1 98.19 321 GLU B CA 1
ATOM 5400 C C . GLU B 1 321 ? 11.125 22.891 -8.047 1 98.19 321 GLU B C 1
ATOM 5402 O O . GLU B 1 321 ? 10.953 22.281 -9.102 1 98.19 321 GLU B O 1
ATOM 5407 N N . GLY B 1 322 ? 12.273 23.25 -7.574 1 97.88 322 GLY B N 1
ATOM 5408 C CA . GLY B 1 322 ? 13.484 22.797 -8.242 1 97.88 322 GLY B CA 1
ATOM 5409 C C . GLY B 1 322 ? 13.617 21.281 -8.281 1 97.88 322 GLY B C 1
ATOM 5410 O O . GLY B 1 322 ? 13.984 20.719 -9.312 1 97.88 322 GLY B O 1
ATOM 5411 N N . PHE B 1 323 ? 13.367 20.594 -7.172 1 98.12 323 PHE B N 1
ATOM 5412 C CA . PHE B 1 323 ? 13.391 19.141 -7.133 1 98.12 323 PHE B CA 1
ATOM 5413 C C . PHE B 1 323 ? 12.422 18.562 -8.156 1 98.12 323 PHE B C 1
ATOM 5415 O O . PHE B 1 323 ? 12.773 17.641 -8.891 1 98.12 323 PHE B O 1
ATOM 5422 N N . ILE B 1 324 ? 11.211 19.094 -8.18 1 98.06 324 ILE B N 1
ATOM 5423 C CA . ILE B 1 324 ? 10.172 18.594 -9.07 1 98.06 324 ILE B CA 1
ATOM 5424 C C . ILE B 1 324 ? 10.609 18.75 -10.523 1 98.06 324 ILE B C 1
ATOM 5426 O O . ILE B 1 324 ? 10.492 17.812 -11.32 1 98.06 324 ILE B O 1
ATOM 5430 N N . SER B 1 325 ? 11.148 19.906 -10.867 1 97.56 325 SER B N 1
ATOM 5431 C CA . SER B 1 325 ? 11.641 20.156 -12.219 1 97.56 325 SER B CA 1
ATOM 5432 C C . SER B 1 325 ? 12.766 19.188 -12.586 1 97.56 325 SER B C 1
ATOM 5434 O O . SER B 1 325 ? 12.789 18.641 -13.688 1 97.56 325 SER B O 1
ATOM 5436 N N . ASP B 1 326 ? 13.695 18.984 -11.664 1 96.19 326 ASP B N 1
ATOM 5437 C CA . ASP B 1 326 ? 14.828 18.094 -11.898 1 96.19 326 ASP B CA 1
ATOM 5438 C C . ASP B 1 326 ? 14.352 16.672 -12.195 1 96.19 326 ASP B C 1
ATOM 5440 O O . ASP B 1 326 ? 14.914 15.992 -13.062 1 96.19 326 ASP B O 1
ATOM 5444 N N . ILE B 1 327 ? 13.352 16.203 -11.516 1 95.06 327 ILE B N 1
ATOM 5445 C CA . ILE B 1 327 ? 12.844 14.844 -11.672 1 95.06 327 ILE B CA 1
ATOM 5446 C C . ILE B 1 327 ? 12.062 14.734 -12.984 1 95.06 327 ILE B C 1
ATOM 5448 O O . ILE B 1 327 ? 12.25 13.789 -13.75 1 95.06 327 ILE B O 1
ATOM 5452 N N . THR B 1 328 ? 11.164 15.703 -13.242 1 94.06 328 THR B N 1
ATOM 5453 C CA . THR B 1 328 ? 10.273 15.656 -14.398 1 94.06 328 THR B CA 1
ATOM 5454 C C . THR B 1 328 ? 11.062 15.828 -15.688 1 94.06 328 THR B C 1
ATOM 5456 O O . THR B 1 328 ? 10.633 15.375 -16.75 1 94.06 328 THR B O 1
ATOM 5459 N N . ASP B 1 329 ? 12.188 16.5 -15.648 1 92.12 329 ASP B N 1
ATOM 5460 C CA . ASP B 1 329 ? 13.016 16.766 -16.828 1 92.12 329 ASP B CA 1
ATOM 5461 C C . ASP B 1 329 ? 13.805 15.523 -17.219 1 92.12 329 ASP B C 1
ATOM 5463 O O . ASP B 1 329 ? 14.367 15.461 -18.312 1 92.12 329 ASP B O 1
ATOM 5467 N N . ARG B 1 330 ? 13.812 14.594 -16.328 1 88.31 330 ARG B N 1
ATOM 5468 C CA . ARG B 1 330 ? 14.523 13.352 -16.641 1 88.31 330 ARG B CA 1
ATOM 5469 C C . ARG B 1 330 ? 13.711 12.484 -17.594 1 88.31 330 ARG B C 1
ATOM 5471 O O . ARG B 1 330 ? 12.484 12.461 -17.531 1 88.31 330 ARG B O 1
ATOM 5478 N N . ASP B 1 331 ? 14.391 11.734 -18.391 1 79 331 ASP B N 1
ATOM 5479 C CA . ASP B 1 331 ? 13.734 10.852 -19.344 1 79 331 ASP B CA 1
ATOM 5480 C C . ASP B 1 331 ? 13.109 9.641 -18.656 1 79 331 ASP B C 1
ATOM 5482 O O . ASP B 1 331 ? 12.07 9.148 -19.078 1 79 331 ASP B O 1
ATOM 5486 N N . SER B 1 332 ? 13.836 9.219 -17.656 1 84.88 332 SER B N 1
ATOM 5487 C CA . SER B 1 332 ? 13.375 8.039 -16.922 1 84.88 332 SER B CA 1
ATOM 5488 C C . SER B 1 332 ? 13.844 8.07 -15.477 1 84.88 332 SER B C 1
ATOM 5490 O O . SER B 1 332 ? 14.867 8.68 -15.156 1 84.88 332 SER B O 1
ATOM 5492 N N . LEU B 1 333 ? 13.086 7.418 -14.617 1 86 333 LEU B N 1
ATOM 5493 C CA . LEU B 1 333 ? 13.469 7.328 -13.219 1 86 333 LEU B CA 1
ATOM 5494 C C . LEU B 1 333 ? 14.5 6.227 -13 1 86 333 LEU B C 1
ATOM 5496 O O . LEU B 1 333 ? 15.172 6.188 -11.969 1 86 333 LEU B O 1
ATOM 5500 N N . GLY B 1 334 ? 14.586 5.355 -13.969 1 81.88 334 GLY B N 1
ATOM 5501 C CA . GLY B 1 334 ? 15.492 4.219 -13.883 1 81.88 334 GLY B CA 1
ATOM 5502 C C . GLY B 1 334 ? 15.523 3.383 -15.148 1 81.88 334 GLY B C 1
ATOM 5503 O O . GLY B 1 334 ? 14.82 3.688 -16.109 1 81.88 334 GLY B O 1
ATOM 5504 N N . GLU B 1 335 ? 16.297 2.307 -15.023 1 78.44 335 GLU B N 1
ATOM 5505 C CA . GLU B 1 335 ? 16.406 1.396 -16.156 1 78.44 335 GLU B CA 1
ATOM 5506 C C . GLU B 1 335 ? 15.086 0.659 -16.391 1 78.44 335 GLU B C 1
ATOM 5508 O O . GLU B 1 335 ? 14.383 0.315 -15.445 1 78.44 335 GLU B O 1
ATOM 5513 N N . GLU B 1 336 ? 14.797 0.358 -17.656 1 64.5 336 GLU B N 1
ATOM 5514 C CA . GLU B 1 336 ? 13.695 -0.484 -18.109 1 64.5 336 GLU B CA 1
ATOM 5515 C C . GLU B 1 336 ? 12.367 -0.016 -17.516 1 64.5 336 GLU B C 1
ATOM 5517 O O . GLU B 1 336 ? 11.531 -0.834 -17.125 1 64.5 336 GLU B O 1
ATOM 5522 N N . PHE B 1 337 ? 12.344 1.159 -17.266 1 63.09 337 PHE B N 1
ATOM 5523 C CA . PHE B 1 337 ? 11.047 1.697 -16.875 1 63.09 337 PHE B CA 1
ATOM 5524 C C . PHE B 1 337 ? 10.148 1.889 -18.094 1 63.09 337 PHE B C 1
ATOM 5526 O O . PHE B 1 337 ? 10.078 2.984 -18.656 1 63.09 337 PHE B O 1
ATOM 5533 N N . GLU B 1 338 ? 9.656 0.749 -18.609 1 64.5 338 GLU B N 1
ATOM 5534 C CA . GLU B 1 338 ? 8.82 0.786 -19.797 1 64.5 338 GLU B CA 1
ATOM 5535 C C . GLU B 1 338 ? 7.484 1.474 -19.516 1 64.5 338 GLU B C 1
ATOM 5537 O O . GLU B 1 338 ? 6.832 1.97 -20.438 1 64.5 338 GLU B O 1
ATOM 5542 N N . GLN B 1 339 ? 7.156 1.476 -18.312 1 70.69 339 GLN B N 1
ATOM 5543 C CA . GLN B 1 339 ? 5.926 2.166 -17.938 1 70.69 339 GLN B CA 1
ATOM 5544 C C . GLN B 1 339 ? 6.207 3.615 -17.562 1 70.69 339 GLN B C 1
ATOM 5546 O O . GLN B 1 339 ? 7.266 3.926 -17.016 1 70.69 339 GLN B O 1
ATOM 5551 N N . ALA B 1 340 ? 5.277 4.41 -17.969 1 77.19 340 ALA B N 1
ATOM 5552 C CA . ALA B 1 340 ? 5.414 5.812 -17.594 1 77.19 340 ALA B CA 1
ATOM 5553 C C . ALA B 1 340 ? 5.508 5.965 -16.078 1 77.19 340 ALA B C 1
ATOM 5555 O O . ALA B 1 340 ? 4.816 5.266 -15.336 1 77.19 340 ALA B O 1
ATOM 5556 N N . ALA B 1 341 ? 6.406 6.789 -15.703 1 85.44 341 ALA B N 1
ATOM 5557 C CA . ALA B 1 341 ? 6.551 7.113 -14.281 1 85.44 341 ALA B CA 1
ATOM 5558 C C . ALA B 1 341 ? 5.277 7.754 -13.734 1 85.44 341 ALA B C 1
ATOM 5560 O O . ALA B 1 341 ? 4.5 8.344 -14.484 1 85.44 341 ALA B O 1
ATOM 5561 N N . PRO B 1 342 ? 5.004 7.527 -12.445 1 93.12 342 PRO B N 1
ATOM 5562 C CA . PRO B 1 342 ? 3.918 8.312 -11.844 1 93.12 342 PRO B CA 1
ATOM 5563 C C . PRO B 1 342 ? 4.086 9.812 -12.062 1 93.12 342 PRO B C 1
ATOM 5565 O O . PRO B 1 342 ? 5.211 10.297 -12.188 1 93.12 342 PRO B O 1
ATOM 5568 N N . LYS B 1 343 ? 2.955 10.445 -12.141 1 95.38 343 LYS B N 1
ATOM 5569 C CA . LYS B 1 343 ? 3.027 11.898 -12.25 1 95.38 343 LYS B CA 1
ATOM 5570 C C . LYS B 1 343 ? 3.646 12.516 -11 1 95.38 343 LYS B C 1
ATOM 5572 O O . LYS B 1 343 ? 3.311 12.125 -9.875 1 95.38 343 LYS B O 1
ATOM 5577 N N . ILE B 1 344 ? 4.605 13.359 -11.211 1 97.62 344 ILE B N 1
ATOM 5578 C CA . ILE B 1 344 ? 5.164 14.133 -10.117 1 97.62 344 ILE B CA 1
ATOM 5579 C C . ILE B 1 344 ? 4.371 15.43 -9.945 1 97.62 344 ILE B C 1
ATOM 5581 O O . ILE B 1 344 ? 4.281 16.234 -10.867 1 97.62 344 ILE B O 1
ATOM 5585 N N . ILE B 1 345 ? 3.816 15.672 -8.766 1 98.19 345 ILE B N 1
ATOM 5586 C CA . ILE B 1 345 ? 2.85 16.75 -8.586 1 98.19 345 ILE B CA 1
ATOM 5587 C C . ILE B 1 345 ? 3.291 17.641 -7.43 1 98.19 345 ILE B C 1
ATOM 5589 O O . ILE B 1 345 ? 3.689 17.156 -6.371 1 98.19 345 ILE B O 1
ATOM 5593 N N . ARG B 1 346 ? 3.236 18.922 -7.617 1 98.62 346 ARG B N 1
ATOM 5594 C CA . ARG B 1 346 ? 3.479 19.875 -6.539 1 98.62 346 ARG B CA 1
ATOM 5595 C C . ARG B 1 346 ? 2.283 19.938 -5.59 1 98.62 346 ARG B C 1
ATOM 5597 O O . ARG B 1 346 ? 1.144 20.094 -6.031 1 98.62 346 ARG B O 1
ATOM 5604 N N . ALA B 1 347 ? 2.525 19.781 -4.316 1 98.44 347 ALA B N 1
ATOM 5605 C CA . ALA B 1 347 ? 1.455 19.922 -3.334 1 98.44 347 ALA B CA 1
ATOM 5606 C C . ALA B 1 347 ? 0.818 21.312 -3.418 1 98.44 347 ALA B C 1
ATOM 5608 O O . ALA B 1 347 ? 1.512 22.297 -3.631 1 98.44 347 ALA B O 1
ATOM 5609 N N . SER B 1 348 ? -0.488 21.375 -3.209 1 97.44 348 SER B N 1
ATOM 5610 C CA . SER B 1 348 ? -1.202 22.641 -3.271 1 97.44 348 SER B CA 1
ATOM 5611 C C . SER B 1 348 ? -1.646 23.094 -1.885 1 97.44 348 SER B C 1
ATOM 5613 O O . SER B 1 348 ? -2.076 24.234 -1.706 1 97.44 348 SER B O 1
ATOM 5615 N N . ARG B 1 349 ? -1.511 22.219 -0.922 1 96.38 349 ARG B N 1
ATOM 5616 C CA . ARG B 1 349 ? -2.012 22.547 0.408 1 96.38 349 ARG B CA 1
ATOM 5617 C C . ARG B 1 349 ? -0.899 22.469 1.448 1 96.38 349 ARG B C 1
ATOM 5619 O O . ARG B 1 349 ? -1.169 22.375 2.646 1 96.38 349 ARG B O 1
ATOM 5626 N N . ASP B 1 350 ? 0.36 22.406 0.991 1 97.38 350 ASP B N 1
ATOM 5627 C CA . ASP B 1 350 ? 1.452 22.328 1.955 1 97.38 350 ASP B CA 1
ATOM 5628 C C . ASP B 1 350 ? 1.632 23.641 2.711 1 97.38 350 ASP B C 1
ATOM 5630 O O . ASP B 1 350 ? 2.309 23.672 3.74 1 97.38 350 ASP B O 1
ATOM 5634 N N . HIS B 1 351 ? 0.889 24.734 2.285 1 96 351 HIS B N 1
ATOM 5635 C CA . HIS B 1 351 ? 0.865 26 3.025 1 96 351 HIS B CA 1
ATOM 5636 C C . HIS B 1 351 ? -0.269 26.016 4.043 1 96 351 HIS B C 1
ATOM 5638 O O . HIS B 1 351 ? -0.384 26.953 4.836 1 96 351 HIS B O 1
ATOM 5644 N N . LEU B 1 352 ? -1.103 25.016 4.023 1 96.31 352 LEU B N 1
ATOM 5645 C CA . LEU B 1 352 ? -2.201 24.859 4.973 1 96.31 352 LEU B CA 1
ATOM 5646 C C . LEU B 1 352 ? -2.229 23.453 5.562 1 96.31 352 LEU B C 1
ATOM 5648 O O . LEU B 1 352 ? -3.268 22.797 5.551 1 96.31 352 LEU B O 1
ATOM 5652 N N . PRO B 1 353 ? -1.129 23.031 6.148 1 96.88 353 PRO B N 1
ATOM 5653 C CA . PRO B 1 353 ? -1.071 21.641 6.617 1 96.88 353 PRO B CA 1
ATOM 5654 C C . PRO B 1 353 ? -2.012 21.375 7.789 1 96.88 353 PRO B C 1
ATOM 5656 O O . PRO B 1 353 ? -2.332 20.219 8.078 1 96.88 353 PRO B O 1
ATOM 5659 N N . GLN B 1 354 ? -2.52 22.422 8.5 1 97.5 354 GLN B N 1
ATOM 5660 C CA . GLN B 1 354 ? -3.43 22.266 9.625 1 97.5 354 GLN B CA 1
ATOM 5661 C C . GLN B 1 354 ? -4.777 21.719 9.172 1 97.5 354 GLN B C 1
ATOM 5663 O O . GLN B 1 354 ? -5.555 21.203 9.984 1 97.5 354 GLN B O 1
ATOM 5668 N N . LEU B 1 355 ? -5.035 21.766 7.902 1 95.88 355 LEU B N 1
ATOM 5669 C CA . LEU B 1 355 ? -6.262 21.188 7.363 1 95.88 355 LEU B CA 1
ATOM 5670 C C . LEU B 1 355 ? -6.254 19.672 7.508 1 95.88 355 LEU B C 1
ATOM 5672 O O . LEU B 1 355 ? -7.312 19.047 7.676 1 95.88 355 LEU B O 1
ATOM 5676 N N . GLY B 1 356 ? -5.098 19.078 7.43 1 96.06 356 GLY B N 1
ATOM 5677 C CA . GLY B 1 356 ? -4.969 17.641 7.594 1 96.06 356 GLY B CA 1
ATOM 5678 C C . GLY B 1 356 ? -5.492 17.141 8.93 1 96.06 356 GLY B C 1
ATOM 5679 O O . GLY B 1 356 ? -6.48 16.406 8.977 1 96.06 356 GLY B O 1
ATOM 5680 N N . PRO B 1 357 ? -4.852 17.641 10.008 1 96.81 357 PRO B N 1
ATOM 5681 C CA . PRO B 1 357 ? -5.34 17.188 11.312 1 96.81 357 PRO B CA 1
ATOM 5682 C C . PRO B 1 357 ? -6.781 17.609 11.586 1 96.81 357 PRO B C 1
ATOM 5684 O O . PRO B 1 357 ? -7.504 16.922 12.305 1 96.81 357 PRO B O 1
ATOM 5687 N N . ALA B 1 358 ? -7.293 18.672 11.008 1 96.31 358 ALA B N 1
ATOM 5688 C CA . ALA B 1 358 ? -8.688 19.078 11.188 1 96.31 358 ALA B CA 1
ATOM 5689 C C . ALA B 1 358 ? -9.641 18 10.68 1 96.31 358 ALA B C 1
ATOM 5691 O O . ALA B 1 358 ? -10.797 17.938 11.102 1 96.31 358 ALA B O 1
ATOM 5692 N N . ALA B 1 359 ? -9.141 17.188 9.812 1 91.75 359 ALA B N 1
ATOM 5693 C CA . ALA B 1 359 ? -9.984 16.156 9.219 1 91.75 359 ALA B CA 1
ATOM 5694 C C . ALA B 1 359 ? -10.094 14.938 10.133 1 91.75 359 ALA B C 1
ATOM 5696 O O . ALA B 1 359 ? -10.984 14.109 9.961 1 91.75 359 ALA B O 1
ATOM 5697 N N . LEU B 1 360 ? -9.25 14.75 11.07 1 92.56 360 LEU B N 1
ATOM 5698 C CA . LEU B 1 360 ? -9.141 13.539 11.875 1 92.56 360 LEU B CA 1
ATOM 5699 C C . LEU B 1 360 ? -10.406 13.312 12.695 1 92.56 360 LEU B C 1
ATOM 5701 O O . LEU B 1 360 ? -10.969 12.211 12.688 1 92.56 360 LEU B O 1
ATOM 5705 N N . PRO B 1 361 ? -10.922 14.359 13.336 1 90.38 361 PRO B N 1
ATOM 5706 C CA . PRO B 1 361 ? -12.133 14.133 14.125 1 90.38 361 PRO B CA 1
ATOM 5707 C C . PRO B 1 361 ? -13.344 13.781 13.258 1 90.38 361 PRO B C 1
ATOM 5709 O O . PRO B 1 361 ? -14.266 13.117 13.727 1 90.38 361 PRO B O 1
ATOM 5712 N N . VAL B 1 362 ? -13.312 14.266 12.023 1 83.75 362 VAL B N 1
ATOM 5713 C CA . VAL B 1 362 ? -14.422 13.992 11.117 1 83.75 362 VAL B CA 1
ATOM 5714 C C . VAL B 1 362 ? -14.539 12.484 10.883 1 83.75 362 VAL B C 1
ATOM 5716 O O . VAL B 1 362 ? -15.641 11.922 10.945 1 83.75 362 VAL B O 1
ATOM 5719 N N . HIS B 1 363 ? -13.422 11.914 10.633 1 74.88 363 HIS B N 1
ATOM 5720 C CA . HIS B 1 363 ? -13.383 10.477 10.375 1 74.88 363 HIS B CA 1
ATOM 5721 C C . HIS B 1 363 ? -13.922 9.695 11.562 1 74.88 363 HIS B C 1
ATOM 5723 O O . HIS B 1 363 ? -14.625 8.695 11.391 1 74.88 363 HIS B O 1
ATOM 5729 N N . ASN B 1 364 ? -13.594 10.078 12.695 1 73.94 364 ASN B N 1
ATOM 5730 C CA . ASN B 1 364 ? -14.039 9.406 13.914 1 73.94 364 ASN B CA 1
ATOM 5731 C C . ASN B 1 364 ? -15.547 9.508 14.094 1 73.94 364 ASN B C 1
ATOM 5733 O O . ASN B 1 364 ? -16.188 8.578 14.594 1 73.94 364 ASN B O 1
ATOM 5737 N N . VAL B 1 365 ? -16.094 10.617 13.641 1 75.5 365 VAL B N 1
ATOM 5738 C CA . VAL B 1 365 ? -17.516 10.875 13.859 1 75.5 365 VAL B CA 1
ATOM 5739 C C . VAL B 1 365 ? -18.328 10.25 12.734 1 75.5 365 VAL B C 1
ATOM 5741 O O . VAL B 1 365 ? -19.438 9.758 12.961 1 75.5 365 VAL B O 1
ATOM 5744 N N . LEU B 1 366 ? -17.75 10.195 11.57 1 75 366 LEU B N 1
ATOM 5745 C CA . LEU B 1 366 ? -18.562 9.836 10.414 1 75 366 LEU B CA 1
ATOM 5746 C C . LEU B 1 366 ? -18.234 8.414 9.945 1 75 366 LEU B C 1
ATOM 5748 O O . LEU B 1 366 ? -19 7.832 9.172 1 75 366 LEU B O 1
ATOM 5752 N N . SER B 1 367 ? -17.141 7.891 10.359 1 65.81 367 SER B N 1
ATOM 5753 C CA . SER B 1 367 ? -16.812 6.559 9.859 1 65.81 367 SER B CA 1
ATOM 5754 C C . SER B 1 367 ? -17.766 5.508 10.406 1 65.81 367 SER B C 1
ATOM 5756 O O . SER B 1 367 ? -17.891 5.34 11.617 1 65.81 367 SER B O 1
ATOM 5758 N N . PRO B 1 368 ? -18.516 4.863 9.5 1 56.41 368 PRO B N 1
ATOM 5759 C CA . PRO B 1 368 ? -19.438 3.814 9.953 1 56.41 368 PRO B CA 1
ATOM 5760 C C . PRO B 1 368 ? -18.719 2.686 10.695 1 56.41 368 PRO B C 1
ATOM 5762 O O . PRO B 1 368 ? -19.297 2.045 11.57 1 56.41 368 PRO B O 1
ATOM 5765 N N . ALA B 1 369 ? -17.469 2.377 10.266 1 49.94 369 ALA B N 1
ATOM 5766 C CA . ALA B 1 369 ? -16.703 1.281 10.867 1 49.94 369 ALA B CA 1
ATOM 5767 C C . ALA B 1 369 ? -16.438 1.538 12.344 1 49.94 369 ALA B C 1
ATOM 5769 O O . ALA B 1 369 ? -16.219 0.601 13.117 1 49.94 369 ALA B O 1
ATOM 5770 N N . ARG B 1 370 ? -16.438 2.717 12.727 1 45.31 370 ARG B N 1
ATOM 5771 C CA . ARG B 1 370 ? -16.125 3.041 14.109 1 45.31 370 ARG B CA 1
ATOM 5772 C C . ARG B 1 370 ? -17.391 3.152 14.953 1 45.31 370 ARG B C 1
ATOM 5774 O O . ARG B 1 370 ? -17.359 3.635 16.078 1 45.31 370 ARG B O 1
ATOM 5781 N N . TYR B 1 371 ? -18.516 2.861 14.305 1 39.44 371 TYR B N 1
ATOM 5782 C CA . TYR B 1 371 ? -19.75 2.861 15.086 1 39.44 371 TYR B CA 1
ATOM 5783 C C . TYR B 1 371 ? -19.719 1.759 16.141 1 39.44 371 TYR B C 1
ATOM 5785 O O . TYR B 1 371 ? -19.688 0.573 15.805 1 39.44 371 TYR B O 1
ATOM 5793 N N . LEU B 1 372 ? -19.344 2.094 17.297 1 37.94 372 LEU B N 1
ATOM 5794 C CA . LEU B 1 372 ? -19.359 1.194 18.453 1 37.94 372 LEU B CA 1
ATOM 5795 C C . LEU B 1 372 ? -20.797 0.822 18.812 1 37.94 372 LEU B C 1
ATOM 5797 O O . LEU B 1 372 ? -21.016 -0.027 19.672 1 37.94 372 LEU B O 1
ATOM 5801 N N . GLY B 1 373 ? -21.828 1.516 18.438 1 34.28 373 GLY B N 1
ATOM 5802 C CA . GLY B 1 373 ? -23.141 1.278 19 1 34.28 373 GLY B CA 1
ATOM 5803 C C . GLY B 1 373 ? -23.781 -0.004 18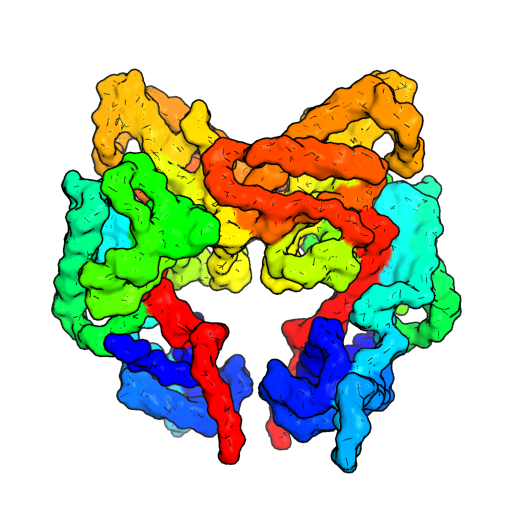.516 1 34.28 373 GLY B C 1
ATOM 5804 O O . GLY B 1 373 ? -23.344 -0.583 17.516 1 34.28 373 GLY B O 1
ATOM 5805 N N . GLN B 1 374 ? -24.594 -0.659 19.422 1 31.05 374 GLN B N 1
ATOM 5806 C CA . GLN B 1 374 ? -25.438 -1.832 19.219 1 31.05 374 GLN B CA 1
ATOM 5807 C C . GLN B 1 374 ? -26.328 -1.665 17.984 1 31.05 374 GLN B C 1
ATOM 5809 O O . GLN B 1 374 ? -26.984 -0.64 17.828 1 31.05 374 GLN B O 1
ATOM 5814 N N . VAL B 1 375 ? -26.062 -2.193 16.953 1 32.47 375 VAL B N 1
ATOM 5815 C CA . VAL B 1 375 ? -27.156 -2.357 16 1 32.47 375 VAL B CA 1
ATOM 5816 C C . VAL B 1 375 ? -28.453 -2.707 16.75 1 32.47 375 VAL B C 1
ATOM 5818 O O . VAL B 1 375 ? -28.531 -3.754 17.406 1 32.47 375 VAL B O 1
ATOM 5821 N N . SER B 1 376 ? -29.094 -1.834 17.328 1 24.95 376 SER B N 1
ATOM 5822 C CA . SER B 1 376 ? -30.375 -2.199 17.922 1 24.95 376 SER B CA 1
ATOM 5823 C C . SER B 1 376 ? -31.203 -3.072 16.984 1 24.95 376 SER B C 1
ATOM 5825 O O . SER B 1 376 ? -31.5 -2.666 15.859 1 24.95 376 SER B O 1
ATOM 5827 N N . LYS B 1 377 ? -31.125 -4.324 17.188 1 27.88 377 LYS B N 1
ATOM 5828 C CA . LYS B 1 377 ? -32.125 -5.27 16.688 1 27.88 377 LYS B CA 1
ATOM 5829 C C . LYS B 1 377 ? -33.531 -4.766 16.922 1 27.88 377 LYS B C 1
ATOM 5831 O O . LYS B 1 377 ? -33.906 -4.438 18.047 1 27.88 377 LYS B O 1
ATOM 5836 N N . GLY B 1 378 ? -34.219 -4.027 16.031 1 18.67 378 GLY B N 1
ATOM 5837 C CA . GLY B 1 378 ? -35.656 -3.928 16.141 1 18.67 378 GLY B CA 1
ATOM 5838 C C . GLY B 1 378 ? -36.281 -5.184 16.703 1 18.67 378 GLY B C 1
ATOM 5839 O O . GLY B 1 378 ? -35.969 -6.293 16.281 1 18.67 378 GLY B O 1
ATOM 5840 N N . ARG B 1 379 ? -36.75 -4.984 17.969 1 20.92 379 ARG B N 1
ATOM 5841 C CA . ARG B 1 379 ? -37.906 -5.805 18.281 1 20.92 379 ARG B CA 1
ATOM 5842 C C . ARG B 1 379 ? -39.062 -5.512 17.312 1 20.92 379 ARG B C 1
ATOM 5844 O O . ARG B 1 379 ? -39.344 -4.352 17.016 1 20.92 379 ARG B O 1
#

Solvent-accessible surface area (backbone atoms only — not comparable to full-atom values): 39870 Å² total; per-residue (Å²): 131,72,74,78,70,82,61,49,57,66,50,16,47,51,54,46,46,34,66,71,75,33,71,38,35,59,65,54,48,16,62,77,66,70,46,54,57,68,57,42,52,54,45,48,51,51,35,36,72,66,34,45,30,40,77,41,76,48,80,83,56,72,87,51,99,61,83,72,61,54,21,41,30,76,29,66,78,30,36,29,22,28,8,29,26,40,56,83,59,33,39,31,35,32,36,25,26,78,84,64,48,74,70,31,71,53,74,45,75,42,90,54,69,43,54,65,55,45,44,49,51,49,23,52,48,49,54,50,39,37,59,73,52,68,54,60,72,78,29,47,67,19,28,9,37,20,35,69,43,53,53,35,84,48,78,47,30,52,40,74,41,84,81,34,62,82,42,73,90,47,37,49,70,70,68,49,24,80,47,62,79,43,59,50,46,71,43,39,33,36,43,18,32,39,42,18,19,46,74,74,27,76,38,51,84,45,47,29,32,35,33,40,24,32,28,64,48,38,33,18,23,35,30,52,79,67,33,80,43,40,47,46,55,60,34,15,22,34,50,38,64,79,45,45,84,93,46,90,49,65,21,43,47,46,50,38,51,43,29,36,75,69,73,53,69,56,95,46,74,85,70,62,53,78,82,51,60,77,37,66,56,45,47,53,48,47,55,53,26,38,54,51,51,37,50,48,52,35,51,45,40,28,37,54,8,29,60,28,38,33,42,37,40,71,52,57,65,68,58,55,51,46,42,52,50,59,50,69,72,41,93,61,75,54,66,89,57,83,49,81,73,48,45,79,39,71,50,69,26,50,90,46,35,20,52,13,18,24,45,50,35,51,50,64,65,34,37,54,87,63,52,79,70,74,79,73,72,80,128,129,71,73,76,69,81,62,50,58,66,49,16,48,52,54,47,47,36,66,73,77,34,72,39,35,58,66,54,48,15,62,76,66,70,45,54,57,67,58,40,52,54,45,49,52,52,35,34,72,66,34,44,28,40,76,40,75,48,79,82,57,73,88,51,99,61,83,72,61,55,21,39,32,76,27,66,78,30,35,30,22,26,8,30,27,40,57,85,60,34,40,32,36,32,36,25,27,78,86,64,49,75,69,32,70,51,74,45,75,43,91,54,70,45,54,66,56,44,45,48,51,49,22,51,49,49,54,51,38,37,58,74,52,66,53,61,73,78,28,47,68,19,29,10,37,18,36,70,42,53,55,36,85,48,78,49,30,53,41,74,42,82,83,36,63,82,43,72,88,46,40,49,69,69,67,48,24,79,48,63,79,44,58,49,45,70,43,38,34,35,42,19,34,39,43,16,19,44,73,74,28,75,40,51,84,47,46,28,33,35,33,41,26,32,28,63,49,37,32,18,23,34,29,51,77,67,33,81,43,40,47,46,56,60,34,15,22,34,50,38,63,81,44,46,84,93,47,92,50,66,22,43,47,45,51,36,50,42,29,36,76,68,73,52,68,55,95,46,75,85,71,62,51,79,81,50,59,76,37,66,56,45,47,54,48,49,54,55,25,38,54,52,50,38,50,49,51,35,52,44,41,28,38,54,10,31,60,29,37,32,42,36,41,71,52,58,64,67,58,56,53,45,42,51,50,60,51,68,72,42,93,60,76,54,66,89,58,83,51,80,72,49,45,77,38,71,50,70,27,48,90,44,33,20,52,12,18,24,45,50,36,50,50,65,66,34,37,52,87,64,52,79,69,74,77,73,72,79,126

pLDDT: mean 89.15, std 14.36, range [18.48, 98.88]

Radius of gyration: 28.81 Å; Cα contacts (8 Å, |Δi|>4): 1531; chains: 2; bounding box: 78×73×58 Å

Nearest PDB structures (foldseek):
  2hoe-assembly1_A  TM=7.876E-01  e=1.196E-20  Thermotoga maritima
  1z6r-assembly1_A  TM=7.121E-01  e=3.948E-20  Escherichia coli
  3bp8-assembly2_A  TM=7.620E-01  e=5.103E-19  unclassified
  2yhy-assembly1_A  TM=7.693E-01  e=1.012E-16  Homo sapiens
  3bp8-assembly2_B  TM=6.870E-01  e=2.441E-17  unclassified

Organism: NCBI:txid391626

Sequence (758 aa):
MGQPFNLSFNARRIVSDIRRVGPMSRADLARNLSITPSTVTRLAVQLIDDGLLCERDDTNRKPQKGYPAKLLNLNPRGLCTAGVYLDPDRIMTCISTLSGDILAQDEMAVPDRSFDAIMSAAGAGVKNLIEDANVDISRMAGCGVSYPGRYSQDPNRVMRISQFKGWPKVNVRRDLSPYFGMPVQHMNDAKAACLAELYHGTARNLQNFCYIWLSYGIGGAAVVDQHPYLGRNNGAAEWGGLFPKSKPRPSGQDLLDSLGRAGLPLDRLSDFTDDHLTHPAVTQWRERASEQICWLCLVIARTFAPQGIVIGGTLHNRIIEGFISDITDRDSLGEEFEQAAPKIIRASRDHLPQLGPAALPVHNVLSPARYLGQVSKGRMGQPFNLSFNARRIVSDIRRVGPMSRADLARNLSITPSTVTRLAVQLIDDGLLCERDDTNRKPQKGYPAKLLNLNPRGLCTAGVYLDPDRIMTCISTLSGDILAQDEMAVPDRSFDAIMSAAGAGVKNLIEDANVDISRMAGCGVSYPGRYSQDPNRVMRISQFKGWPKVNVRRDLSPYFGMPVQHMNDAKAACLAELYHGTARNLQNFCYIWLSYGIGGAAVVDQHPYLGRNNGAAEWGGLFPKSKPRPSGQDLLDSLGRAGLPLDRLSDFTDDHLTHPAVTQWRERASEQICWLCLVIARTFAPQGIVIGGTLHNRIIEGFISDITDRDSLGEEFEQAAPKIIRASRDHLPQLGPAALPVHNVLSPARYLGQVSKGR

Secondary structure (DSSP, 8-state):
---S----HHHHHHHHHHHHH-SB-HHHHHHHHT--HHHHHHHHHHHHHTTSEEEEE-TTS---SS---EEEEE-TTTSEEEEEEE-SSEEEEEEEETT--EEEEEEEE-S--SHHHHHHHHHHHHHHHHHHTT--GGGEEEEEEEE---B-SSTTBBPPPGGGTT----BTTTSSGGGTTS-EEEEEHHHHHHHHHHHHSTTTT-SSEEEEEESSSEEEEEEETTEE---GGG-TT-GGGGS-TTS--SSHHHHHHHHHHTT---S-GGG--GGGTTSHHHHHHHHHHHHHHHHHHHHHHHHT--SEEEEEESS-HHHHHHHHHHHHTSS-SSTT--SPPPEEEE-SSTT-TTHHHHTHHHHHHH-GGG--S------/---S----HHHHHHHHHHHHH-SB-HHHHHHHHT--HHHHHHHHHHHHHTTSEEEEE-TTS---SS---EEEEE-TTTSEEEEEEE-SSEEEEEEEETT--EEEEEEEE-S--SHHHHHHHHHHHHHHHHHHTT--GGGEEEEEEEE---B-SSTTBBPPPGGGTT----BTTTSSGGGTTS-EEEEEHHHHHHHHHHHHSTTTT-SSEEEEEESSSEEEEEEETTEE---GGG-TT-GGGGS-TTS--SSHHHHHHHHHHTT---S-GGG--GGGTTSHHHHHHHHHHHHHHHHHHHHHHHHT--SEEEEEESS-HHHHHHHHHHHHTSS-SSTT--SPPPEEEE-SSTT-TTHHHHTHHHHHHH-GGG--S------